Protein AF-M7SMQ1-F1 (afdb_monomer_lite)

Foldseek 3Di:
DVLVVLLVLLVVQPPDQDQADFQDFPFPFDDDQKDFDQADFDFFDAFDAFPPAKQALQGGLQSQLEDQFAAARPFVKDKTWGLFFFQIWTQEPPRWIKGKHWQVPPVVQTFIWIFTADPVRRGTQEIDGDPPSNWDKQRRAWMQRHVQRWIWIFTQQQKIWTWGWDDPPNHIYTHTPDMAHCNVVDDPLWGWNHWDQANQRKIWTKTFDFAPDPRDDDQWMKTWIAHPVGDIAIDIGGQWGFHDYWHDHHQKIWTKIAGAFPDQDQWIKIWIWGQDPVHDHIHTQDIATDGLANHAFAQARGRAQQEYWGDPHQFWIWTWGNHAFFIWIWTAGNHDDPDSVVRTLDIGTFDGTSQAHFNYYWHWGDRPWWIKTKTKGSGNQQAQDDPVVCSVPQLDPSLAQLRHQIKIWIWIWGDCPVDPDRTDTGTQEMDRFDFQAAWRHHSRRQWTWGKGWDNVQSVVSKTWIWIWTAHNRYRDTRMIGTNHTTNQPPLSRRHWDRGDQKIWGRHPSIIMIMHHDDPDD

Radius of gyration: 21.64 Å; chains: 1; bounding box: 58×54×63 Å

pLDDT: mean 90.54, std 12.68, range [24.33, 98.69]

Secondary structure (DSSP, 8-state):
-HHHHHHHHHHHTTSSSSPPPPPPPSS---S-SEEE-PPPP-PPPPPP--SS-EEETTBSTT---EESS-----SS-EEEEE----SSEEE-GGG-EEEEEEE-SSTTSPEEEEEEE-TTT--EEEEE--SSTT--B-GGG-EEETTTTEEEEEETTTEEEEEEEEEETTEEEEEEEEEEE-GGGSPTT--EEEEEE-TTS-EEEEE---TTSTT---SEEEEEEE-TT--EEEEEEET-EE-S--EEETTEEEEEEEPPTT-S--EEEEEEEEE-TTS--EEEEEEEEEE--SSPPTT-SSSS--SPPEEETTTEEEEE---SSS-EEEEEESSPPSSGGGGEEEEEE-SSTTS----SPPEEEE-SSEEEEEEE--TTPPPPPPHHHHTT-TTSGGG--TTS---EEEEEEE--TTSSPPPPEEEEEEE-----SPPEEETTTTEEEEEEE-HHHHTTT--EEEEEEEETTT--EEEEEEEEESGGG--TTPPEEEETTEEEEEETTEEEEEEPPPPP-

Organism: Eutypa lata (strain UCR-EL1) (NCBI:txid1287681)

Sequence (521 aa):
MWAPALSVALQLSVAVALAPLPVPDTQIPWGEEFTGALATANELLPKLQFQPLCSLMHGDSANTGSTDSPGPLGNDPKVTSALQILGVMLWGPNGTLSGGRADISNPASPRIGLGAYDPSTLENLAEWYPDDPDEYLNLGYMEQRLEDSSLLISGSSGRLYVVQRKDADGETTLTQTREISVNASLSTGETLLNNLFDTEGNIWFTSGTLSGTPLGPQSSTTVGYVEPNGQIHTLHIPDQQIENGIAINGTTAYVVTGPLNGTESTAGYVWAFTTDPEGGGVTTVWKTEYDSGTHQKPGGLTRGGGATPVLLGSEYVTTTDNADGRVNLLVIRQAAQEDPGDQVVCTVPLFEEGASSVDIRPTVHFDGSSYGVVIINTFNMPPIEQHQDMLLDVNGAWNNMTSMPGGIVRVDVGSGGSSEAAASCEVRWESDIRTKSVPALSTKTGLLYGSLQEEDLAVNGKYTWYIAAIDWDSGNLVWKRRTGAGGTFNDNQYPGTVGLGRFYQSLMLGVVYVEDAAAGT

InterPro domains:
  IPR011042 Six-bladed beta-propeller, TolB-like [G3DSA:2.120.10.30] (143-304)

Structure (mmCIF, N/CA/C/O backbone):
data_AF-M7SMQ1-F1
#
_entry.id   AF-M7SMQ1-F1
#
loop_
_atom_site.group_PDB
_atom_site.id
_atom_site.type_symbol
_atom_site.label_atom_id
_atom_site.label_alt_id
_atom_site.label_comp_id
_atom_site.label_asym_id
_atom_site.label_entity_id
_atom_site.label_seq_id
_atom_site.pdbx_PDB_ins_code
_atom_site.Cartn_x
_atom_site.Cartn_y
_atom_site.Cartn_z
_atom_site.occupancy
_atom_site.B_iso_or_equiv
_atom_site.auth_seq_id
_atom_site.auth_comp_id
_atom_site.auth_asym_id
_atom_site.auth_atom_id
_atom_site.pdbx_PDB_model_num
ATOM 1 N N . MET A 1 1 ? 32.199 12.698 -5.461 1.00 27.00 1 MET A N 1
ATOM 2 C CA . MET A 1 1 ? 31.816 13.632 -6.548 1.00 27.00 1 MET A CA 1
ATOM 3 C C . MET A 1 1 ? 30.314 13.645 -6.838 1.00 27.00 1 MET A C 1
ATOM 5 O O . MET A 1 1 ? 29.853 14.657 -7.336 1.00 27.00 1 MET A O 1
ATOM 9 N N . TRP A 1 2 ? 29.549 12.606 -6.476 1.00 24.33 2 TRP A N 1
ATOM 10 C CA . TRP A 1 2 ? 28.100 12.535 -6.730 1.00 24.33 2 TRP A CA 1
ATOM 11 C C . TRP A 1 2 ? 27.228 13.205 -5.652 1.00 24.33 2 TRP A C 1
ATOM 13 O O . TRP A 1 2 ? 26.294 13.909 -6.006 1.00 24.33 2 TRP A O 1
ATOM 23 N N . ALA A 1 3 ? 27.586 13.112 -4.364 1.00 28.97 3 ALA A N 1
ATOM 24 C CA . ALA A 1 3 ? 26.853 13.782 -3.277 1.00 28.97 3 ALA A CA 1
ATOM 25 C C . ALA A 1 3 ? 26.725 15.321 -3.429 1.00 28.97 3 ALA A C 1
ATOM 27 O O . ALA A 1 3 ? 25.634 15.840 -3.208 1.00 28.97 3 ALA A O 1
ATOM 28 N N . PRO A 1 4 ? 27.756 16.071 -3.886 1.00 32.75 4 PRO A N 1
ATOM 29 C CA . PRO A 1 4 ? 27.609 17.501 -4.164 1.00 32.75 4 PRO A CA 1
ATOM 30 C C . PRO A 1 4 ? 26.692 17.783 -5.359 1.00 32.75 4 PRO A C 1
ATOM 32 O O . PRO A 1 4 ? 25.945 18.747 -5.325 1.00 32.75 4 PRO A O 1
ATOM 35 N N . ALA A 1 5 ? 26.728 16.952 -6.407 1.00 34.66 5 ALA A N 1
ATOM 36 C CA . ALA A 1 5 ? 25.898 17.131 -7.600 1.00 34.66 5 ALA A CA 1
ATOM 37 C C . ALA A 1 5 ? 24.422 16.815 -7.322 1.00 34.66 5 ALA A C 1
ATOM 39 O O . ALA A 1 5 ? 23.546 17.539 -7.782 1.00 34.66 5 ALA A O 1
ATOM 40 N N . LEU A 1 6 ? 24.162 15.782 -6.517 1.00 39.97 6 LEU A N 1
ATOM 41 C CA . LEU A 1 6 ? 22.833 15.426 -6.036 1.00 39.97 6 LEU A CA 1
ATOM 42 C C . LEU A 1 6 ? 22.291 16.534 -5.124 1.00 39.97 6 LEU A C 1
ATOM 44 O O . LEU A 1 6 ? 21.225 17.069 -5.390 1.00 39.97 6 LEU A O 1
ATOM 48 N N . SER A 1 7 ? 23.074 16.981 -4.137 1.00 40.78 7 SER A N 1
ATOM 49 C CA . SER A 1 7 ? 22.693 18.083 -3.243 1.00 40.78 7 SER A CA 1
ATOM 50 C C . SER A 1 7 ? 22.438 19.399 -4.000 1.00 40.78 7 SER A C 1
ATOM 52 O O . SER A 1 7 ? 21.477 20.098 -3.699 1.00 40.78 7 SER A O 1
ATOM 54 N N . VAL A 1 8 ? 23.220 19.699 -5.044 1.00 43.19 8 VAL A N 1
ATOM 55 C CA . VAL A 1 8 ? 23.001 20.858 -5.929 1.00 43.19 8 VAL A CA 1
ATOM 56 C C . VAL A 1 8 ? 21.755 20.691 -6.808 1.00 43.19 8 VAL A C 1
ATOM 58 O O . VAL A 1 8 ? 21.016 21.654 -6.970 1.00 43.19 8 VAL A O 1
ATOM 61 N N . ALA A 1 9 ? 21.477 19.501 -7.349 1.00 47.31 9 ALA A N 1
ATOM 62 C CA . ALA A 1 9 ? 20.256 19.238 -8.122 1.00 47.31 9 ALA A CA 1
ATOM 63 C C . ALA A 1 9 ? 18.992 19.342 -7.250 1.00 47.31 9 ALA A C 1
ATOM 65 O O . ALA A 1 9 ? 18.012 19.966 -7.653 1.00 47.31 9 ALA A O 1
ATOM 66 N N . LEU A 1 10 ? 19.058 18.810 -6.026 1.00 49.19 10 LEU A N 1
ATOM 67 C CA . LEU A 1 10 ? 18.025 18.945 -5.001 1.00 49.19 10 LEU A CA 1
ATOM 68 C C . LEU A 1 10 ? 17.819 20.425 -4.619 1.00 49.19 10 LEU A C 1
ATOM 70 O O . LEU A 1 10 ? 16.683 20.881 -4.602 1.00 49.19 10 LEU A O 1
ATOM 74 N N . GLN A 1 11 ? 18.881 21.219 -4.434 1.00 48.66 11 GLN A N 1
ATOM 75 C CA . GLN A 1 11 ? 18.768 22.666 -4.168 1.00 48.66 11 GLN A CA 1
ATOM 76 C C . GLN A 1 11 ? 18.250 23.485 -5.365 1.00 48.66 11 GLN A C 1
ATOM 78 O O . GLN A 1 11 ? 17.517 24.452 -5.173 1.00 48.66 11 GLN A O 1
ATOM 83 N N . LEU A 1 12 ? 18.607 23.119 -6.600 1.00 40.66 12 LEU A N 1
ATOM 84 C CA . LEU A 1 12 ? 18.162 23.814 -7.815 1.00 40.66 12 LEU A CA 1
ATOM 85 C C . LEU A 1 12 ? 16.680 23.569 -8.128 1.00 40.66 12 LEU A C 1
ATOM 87 O O . LEU A 1 12 ? 16.044 24.455 -8.695 1.00 40.66 12 LEU A O 1
ATOM 91 N N . SER A 1 13 ? 16.122 22.424 -7.719 1.00 44.91 13 SER A N 1
ATOM 92 C CA . SER A 1 13 ? 14.684 22.136 -7.849 1.00 44.91 13 SER A CA 1
ATOM 93 C C . SER A 1 13 ? 13.789 23.091 -7.040 1.00 44.91 13 SER A C 1
ATOM 95 O O . SER A 1 13 ? 12.618 23.251 -7.358 1.00 44.91 13 SER A O 1
ATOM 97 N N . VAL A 1 14 ? 14.349 23.782 -6.037 1.00 46.09 14 VAL A N 1
ATOM 98 C CA . VAL A 1 14 ? 13.616 24.682 -5.128 1.00 46.09 14 VAL A CA 1
ATOM 99 C C . VAL A 1 14 ? 13.465 26.106 -5.700 1.00 46.09 14 VAL A C 1
ATOM 101 O O . VAL A 1 14 ? 12.682 26.899 -5.187 1.00 46.09 14 VAL A O 1
ATOM 104 N N . ALA A 1 15 ? 14.207 26.475 -6.754 1.00 39.84 15 ALA A N 1
ATOM 105 C CA . ALA A 1 15 ? 14.438 27.889 -7.083 1.00 39.84 15 ALA A CA 1
ATOM 106 C C . ALA A 1 15 ? 13.629 28.478 -8.259 1.00 39.84 15 ALA A C 1
ATOM 108 O O . ALA A 1 15 ? 13.695 29.691 -8.462 1.00 39.84 15 ALA A O 1
ATOM 109 N N . VAL A 1 16 ? 12.879 27.697 -9.048 1.00 36.69 16 VAL A N 1
ATOM 110 C CA . VAL A 1 16 ? 12.106 28.223 -10.196 1.00 36.69 16 VAL A CA 1
ATOM 111 C C . VAL A 1 16 ? 10.873 27.350 -10.453 1.00 36.69 16 VAL A C 1
ATOM 113 O O . VAL A 1 16 ? 10.980 26.134 -10.355 1.00 36.69 16 VAL A O 1
ATOM 116 N N . ALA A 1 17 ? 9.743 27.957 -10.845 1.00 47.66 17 ALA A N 1
ATOM 117 C CA . ALA A 1 17 ? 8.573 27.290 -11.438 1.00 47.66 17 ALA A CA 1
ATOM 118 C C . ALA A 1 17 ? 8.926 26.665 -12.807 1.00 47.66 17 ALA A C 1
ATOM 120 O O . ALA A 1 17 ? 8.536 27.142 -13.874 1.00 47.66 17 ALA A O 1
ATOM 121 N N . LEU A 1 18 ? 9.794 25.662 -12.778 1.00 58.03 18 LEU A N 1
ATOM 122 C CA . LEU A 1 18 ? 10.184 24.822 -13.897 1.00 58.03 18 LEU A CA 1
ATOM 123 C C . LEU A 1 18 ? 9.818 23.387 -13.531 1.00 58.03 18 LEU A C 1
ATOM 125 O O . LEU A 1 18 ? 9.892 23.002 -12.366 1.00 58.03 18 LEU A O 1
ATOM 129 N N . ALA A 1 19 ? 9.457 22.599 -14.543 1.00 70.19 19 ALA A N 1
ATOM 130 C CA . ALA A 1 19 ? 9.248 21.168 -14.378 1.00 70.19 19 ALA A CA 1
ATOM 131 C C . ALA A 1 19 ? 10.449 20.521 -13.652 1.00 70.19 19 ALA A C 1
ATOM 133 O O . ALA A 1 19 ? 11.598 20.919 -13.901 1.00 70.19 19 ALA A O 1
ATOM 134 N N . PRO A 1 20 ? 10.208 19.536 -12.769 1.00 80.75 20 PRO A N 1
ATOM 135 C CA . PRO A 1 20 ? 11.268 18.892 -12.006 1.00 80.75 20 PRO A CA 1
ATOM 136 C C . PRO A 1 20 ? 12.320 18.266 -12.932 1.00 80.75 20 PRO A C 1
ATOM 138 O O . PRO A 1 20 ? 12.009 17.706 -13.984 1.00 80.75 20 PRO A O 1
ATOM 141 N N . LEU A 1 21 ? 13.590 18.357 -12.528 1.00 89.19 21 LEU A N 1
ATOM 142 C CA . LEU A 1 21 ? 14.700 17.715 -13.237 1.00 89.19 21 LEU A CA 1
ATOM 143 C C . LEU A 1 21 ? 14.540 16.186 -13.219 1.00 89.19 21 LEU A C 1
ATOM 145 O O . LEU A 1 21 ? 14.020 15.654 -12.240 1.00 89.19 21 LEU A O 1
ATOM 149 N N . PRO A 1 22 ? 15.033 15.455 -14.234 1.00 92.75 22 PRO A N 1
ATOM 150 C CA . PRO A 1 22 ? 14.994 13.999 -14.214 1.00 92.75 22 PRO A CA 1
ATOM 151 C C . PRO A 1 22 ? 15.868 13.416 -13.100 1.00 92.75 22 PRO A C 1
ATOM 153 O O . PRO A 1 22 ? 16.907 13.978 -12.739 1.00 92.75 22 PRO A O 1
ATOM 156 N N . VAL A 1 23 ? 15.463 12.254 -12.584 1.00 93.38 23 VAL A N 1
ATOM 157 C CA . VAL A 1 23 ? 16.251 11.480 -11.615 1.00 93.38 23 VAL A CA 1
ATOM 158 C C . VAL A 1 23 ? 17.530 10.987 -12.307 1.00 93.38 23 VAL A C 1
ATOM 160 O O . VAL A 1 23 ? 17.429 10.342 -13.353 1.00 93.38 23 VAL A O 1
ATOM 163 N N . PRO A 1 24 ? 18.733 11.283 -11.777 1.00 94.19 24 PRO A N 1
ATOM 164 C CA . PRO A 1 24 ? 19.981 10.866 -12.400 1.00 94.19 24 PRO A CA 1
ATOM 165 C C . PRO A 1 24 ? 20.300 9.402 -12.090 1.00 94.19 24 PRO A C 1
ATOM 167 O O . PRO A 1 24 ? 20.129 8.949 -10.957 1.00 94.19 24 PRO A O 1
ATOM 170 N N . ASP A 1 25 ? 20.859 8.687 -13.065 1.00 96.06 25 ASP A N 1
ATOM 171 C CA . ASP A 1 25 ? 21.476 7.385 -12.819 1.00 96.06 25 ASP A CA 1
ATOM 172 C C . ASP A 1 25 ? 22.724 7.538 -11.933 1.00 96.06 25 ASP A C 1
ATOM 174 O O . ASP A 1 25 ? 23.588 8.386 -12.186 1.00 96.06 25 ASP A O 1
ATOM 178 N N . THR A 1 26 ? 22.863 6.685 -10.916 1.00 95.81 26 THR A N 1
ATOM 179 C CA . THR A 1 26 ? 24.088 6.599 -10.094 1.00 95.81 26 THR A CA 1
ATOM 180 C C . THR A 1 26 ? 24.995 5.440 -10.496 1.00 95.81 26 THR A C 1
ATOM 182 O O . THR A 1 26 ? 26.070 5.265 -9.915 1.00 95.81 26 THR A O 1
ATOM 185 N N . GLN A 1 27 ? 24.592 4.657 -11.499 1.00 96.38 27 GLN A N 1
ATOM 186 C CA . GLN A 1 27 ? 25.390 3.628 -12.166 1.00 96.38 27 GLN A CA 1
ATOM 187 C C . GLN A 1 27 ? 25.198 3.709 -13.688 1.00 96.38 27 GLN A C 1
ATOM 189 O O . GLN A 1 27 ? 24.392 4.483 -14.186 1.00 96.38 27 GLN A O 1
ATOM 194 N N . ILE A 1 28 ? 25.951 2.922 -14.456 1.00 96.50 28 ILE A N 1
ATOM 195 C CA . ILE A 1 28 ? 25.727 2.826 -15.903 1.00 96.50 28 ILE A CA 1
ATOM 196 C C . ILE A 1 28 ? 24.465 1.976 -16.141 1.00 96.50 28 ILE A C 1
ATOM 198 O O . ILE A 1 28 ? 24.420 0.854 -15.631 1.00 96.50 28 ILE A O 1
ATOM 202 N N . PRO A 1 29 ? 23.479 2.444 -16.932 1.00 94.69 29 PRO A N 1
ATOM 203 C CA . PRO A 1 29 ? 22.284 1.669 -17.249 1.00 94.69 29 PRO A CA 1
ATOM 204 C C . PRO A 1 29 ? 22.618 0.565 -18.258 1.00 94.69 29 PRO A C 1
ATOM 206 O O . PRO A 1 29 ? 22.563 0.754 -19.472 1.00 94.69 29 PRO A O 1
ATOM 209 N N . TRP A 1 30 ? 23.025 -0.595 -17.745 1.00 95.50 30 TRP A N 1
ATOM 210 C CA . TRP A 1 30 ? 23.238 -1.814 -18.528 1.00 95.50 30 TRP A CA 1
ATOM 211 C C . TRP A 1 30 ? 21.908 -2.533 -18.816 1.00 95.50 30 TRP A C 1
ATOM 213 O O . TRP A 1 30 ? 20.850 -2.107 -18.363 1.00 95.50 30 TRP A O 1
ATOM 223 N N . GLY A 1 31 ? 21.951 -3.607 -19.609 1.00 94.12 31 GLY A N 1
ATOM 224 C CA . GLY A 1 31 ? 20.762 -4.380 -19.985 1.00 94.12 31 GLY A CA 1
ATOM 225 C C . GLY A 1 31 ? 20.028 -3.837 -21.212 1.00 94.12 31 GLY A C 1
ATOM 226 O O . GLY A 1 31 ? 20.421 -2.823 -21.802 1.00 94.12 31 GLY A O 1
ATOM 227 N N . GLU A 1 32 ? 18.983 -4.551 -21.618 1.00 95.75 32 GLU A N 1
ATOM 228 C CA . GLU A 1 32 ? 18.104 -4.134 -22.708 1.00 95.75 32 GLU A CA 1
ATOM 229 C C . GLU A 1 32 ? 17.202 -2.983 -22.262 1.00 95.75 32 GLU A C 1
ATOM 231 O O . GLU A 1 32 ? 16.816 -2.864 -21.105 1.00 95.75 32 GLU A O 1
ATOM 236 N N . GLU A 1 33 ? 16.856 -2.094 -23.189 1.00 96.06 33 GLU A N 1
ATOM 237 C CA . GLU A 1 33 ? 15.958 -0.983 -22.871 1.00 96.06 33 GLU A CA 1
ATOM 238 C C . GLU A 1 33 ? 14.508 -1.459 -22.697 1.00 96.06 33 GLU A C 1
ATOM 240 O O . GLU A 1 33 ? 13.746 -0.876 -21.930 1.00 96.06 33 GLU A O 1
ATOM 245 N N . PHE A 1 34 ? 14.115 -2.496 -23.433 1.00 97.00 34 PHE A N 1
ATOM 246 C CA . PHE A 1 34 ? 12.791 -3.100 -23.404 1.00 97.00 34 PHE A CA 1
ATOM 247 C C . PHE A 1 34 ? 12.919 -4.585 -23.737 1.00 97.00 34 PHE A C 1
ATOM 249 O O . PHE A 1 34 ? 13.606 -4.938 -24.695 1.00 97.00 34 PHE A O 1
ATOM 256 N N . THR A 1 35 ? 12.221 -5.425 -22.982 1.00 96.56 35 THR A N 1
ATOM 257 C CA . THR A 1 35 ? 12.127 -6.868 -23.221 1.00 96.56 35 THR A CA 1
ATOM 258 C C . THR A 1 35 ? 10.661 -7.279 -23.131 1.00 96.56 35 THR A C 1
ATOM 260 O O . THR A 1 35 ? 9.922 -6.748 -22.302 1.00 96.56 35 THR A O 1
ATOM 263 N N . GLY A 1 36 ? 10.245 -8.241 -23.954 1.00 95.31 36 GLY A N 1
ATOM 264 C CA . GLY A 1 36 ? 8.868 -8.730 -24.017 1.00 95.31 36 GLY A CA 1
ATOM 265 C C . GLY A 1 36 ? 8.143 -8.265 -25.274 1.00 95.31 36 GLY A C 1
ATOM 266 O O . GLY A 1 36 ? 8.772 -7.997 -26.301 1.00 95.31 36 GLY A O 1
ATOM 267 N N . ALA A 1 37 ? 6.817 -8.203 -25.208 1.00 92.75 37 ALA A N 1
ATOM 268 C CA . ALA A 1 37 ? 5.974 -7.834 -26.338 1.00 92.75 37 ALA A CA 1
ATOM 269 C C . ALA A 1 37 ? 4.878 -6.850 -25.927 1.00 92.75 37 ALA A C 1
ATOM 271 O O . ALA A 1 37 ? 4.504 -6.761 -24.759 1.00 92.75 37 ALA A O 1
ATOM 272 N N . LEU A 1 38 ? 4.342 -6.142 -26.923 1.00 93.25 38 LEU A N 1
ATOM 273 C CA . LEU A 1 38 ? 3.122 -5.362 -26.768 1.00 93.25 38 LEU A CA 1
ATOM 274 C C . LEU A 1 38 ? 1.998 -6.261 -26.235 1.00 93.25 38 LEU A C 1
ATOM 276 O O . LEU A 1 38 ? 1.681 -7.290 -26.838 1.00 93.25 38 LEU A O 1
ATOM 280 N N . ALA A 1 39 ? 1.382 -5.845 -25.135 1.00 94.69 39 ALA A N 1
ATOM 281 C CA . ALA A 1 39 ? 0.221 -6.506 -24.574 1.00 94.69 39 ALA A CA 1
ATOM 282 C C . ALA A 1 39 ? -1.041 -6.173 -25.382 1.00 94.69 39 ALA A C 1
ATOM 284 O O . ALA A 1 39 ? -1.235 -5.051 -25.851 1.00 94.69 39 ALA A O 1
ATOM 285 N N . THR A 1 40 ? -1.938 -7.149 -25.500 1.00 94.19 40 THR A N 1
ATOM 286 C CA . THR A 1 40 ? -3.333 -6.881 -25.866 1.00 94.19 40 THR A CA 1
ATOM 287 C C . THR A 1 40 ? -4.114 -6.704 -24.574 1.00 94.19 40 THR A C 1
ATOM 289 O O . THR A 1 40 ? -4.010 -7.556 -23.698 1.00 94.19 40 THR A O 1
ATOM 292 N N . ALA A 1 41 ? -4.871 -5.613 -24.446 1.00 94.56 41 ALA A N 1
ATOM 293 C CA . ALA A 1 41 ? -5.679 -5.376 -23.256 1.00 94.56 41 ALA A CA 1
ATOM 294 C C . ALA A 1 41 ? -6.686 -6.518 -23.043 1.00 94.56 41 ALA A C 1
ATOM 296 O O . ALA A 1 41 ? -7.462 -6.839 -23.949 1.00 94.56 41 ALA A O 1
ATOM 297 N N . ASN A 1 42 ? -6.678 -7.094 -21.843 1.00 96.00 42 ASN A N 1
ATOM 298 C CA . ASN A 1 42 ? -7.686 -8.029 -21.361 1.00 96.00 42 ASN A CA 1
ATOM 299 C C . ASN A 1 42 ? -8.498 -7.319 -20.273 1.00 96.00 42 ASN A C 1
ATOM 301 O O . ASN A 1 42 ? -8.149 -7.359 -19.096 1.00 96.00 42 ASN A O 1
ATOM 305 N N . GLU A 1 43 ? -9.518 -6.565 -20.689 1.00 96.88 43 GLU A N 1
ATOM 306 C CA . GLU A 1 43 ? -10.320 -5.761 -19.766 1.00 96.88 43 GLU A CA 1
ATOM 307 C C . GLU A 1 43 ? -11.080 -6.667 -18.784 1.00 96.88 43 GLU A C 1
ATOM 309 O O . GLU A 1 43 ? -11.893 -7.504 -19.179 1.00 96.88 43 GLU A O 1
ATOM 314 N N . LEU A 1 44 ? -10.797 -6.479 -17.498 1.00 98.00 44 LEU A N 1
ATOM 315 C CA . LEU A 1 44 ? -11.478 -7.114 -16.380 1.00 98.00 44 LEU A CA 1
ATOM 316 C C . LEU A 1 44 ? -12.769 -6.351 -16.046 1.00 98.00 44 LEU A C 1
ATOM 318 O O . LEU A 1 44 ? -13.039 -5.266 -16.572 1.00 98.00 44 LEU A O 1
ATOM 322 N N . LEU A 1 45 ? -13.580 -6.898 -15.137 1.00 97.69 45 LEU A N 1
ATOM 323 C CA . LEU A 1 45 ? -14.739 -6.164 -14.631 1.00 97.69 45 LEU A CA 1
ATOM 324 C C . LEU A 1 45 ? -14.297 -4.858 -13.942 1.00 97.69 45 LEU A C 1
ATOM 326 O O . LEU A 1 45 ? -13.159 -4.747 -13.484 1.00 97.69 45 LEU A O 1
ATOM 330 N N . PRO A 1 46 ? -15.178 -3.848 -13.832 1.00 97.31 46 PRO A N 1
ATOM 331 C CA . PRO A 1 46 ? -14.914 -2.712 -12.958 1.00 97.31 46 PRO A CA 1
ATOM 332 C C . PRO A 1 46 ? -14.638 -3.186 -11.530 1.00 97.31 46 PRO A C 1
ATOM 334 O O . PRO A 1 46 ? -15.291 -4.119 -11.046 1.00 97.31 46 PRO A O 1
ATOM 337 N N . LYS A 1 47 ? -13.679 -2.558 -10.847 1.00 95.25 47 LYS A N 1
ATOM 338 C CA . LYS A 1 47 ? -13.366 -2.929 -9.464 1.00 95.25 47 LYS A CA 1
ATOM 339 C C . LYS A 1 47 ? -14.578 -2.732 -8.546 1.00 95.25 47 LYS A C 1
ATOM 341 O O . LYS A 1 47 ? -15.409 -1.845 -8.749 1.00 95.25 47 LYS A O 1
ATOM 346 N N . LEU A 1 48 ? -14.639 -3.527 -7.478 1.00 95.19 48 LEU A N 1
ATOM 347 C CA . LEU A 1 48 ? -15.589 -3.280 -6.396 1.00 95.19 48 LEU A CA 1
ATOM 348 C C . LEU A 1 48 ? -15.254 -1.953 -5.707 1.00 95.19 48 LEU A C 1
ATOM 350 O O . LEU A 1 48 ? -14.085 -1.629 -5.499 1.00 95.19 48 LEU A O 1
ATOM 354 N N . GLN A 1 49 ? -16.291 -1.190 -5.371 1.00 94.12 49 GLN A N 1
ATOM 355 C CA . GLN A 1 49 ? -16.164 0.083 -4.670 1.00 94.12 49 GLN A CA 1
ATOM 356 C C . GLN A 1 49 ? -16.578 -0.071 -3.211 1.00 94.12 49 GLN A C 1
ATOM 358 O O . GLN A 1 49 ? -17.600 -0.688 -2.911 1.00 94.12 49 GLN A O 1
ATOM 363 N N . PHE A 1 50 ? -15.802 0.547 -2.327 1.00 94.94 50 PHE A N 1
ATOM 364 C CA . PHE A 1 50 ? -16.018 0.551 -0.885 1.00 94.94 50 PHE A CA 1
ATOM 365 C C . PHE A 1 50 ? -16.252 1.979 -0.406 1.00 94.94 50 PHE A C 1
ATOM 367 O O . PHE A 1 50 ? -15.732 2.926 -0.994 1.00 94.94 50 PHE A O 1
ATOM 374 N N . GLN A 1 51 ? -17.085 2.131 0.623 1.00 93.44 51 GLN A N 1
ATOM 375 C CA . GLN A 1 51 ? -17.424 3.434 1.188 1.00 93.44 51 GLN A CA 1
ATOM 376 C C . GLN A 1 51 ? -16.712 3.632 2.540 1.00 93.44 51 GLN A C 1
ATOM 378 O O . GLN A 1 51 ? -16.663 2.677 3.317 1.00 93.44 51 GLN A O 1
ATOM 383 N N . PRO A 1 52 ? -16.213 4.849 2.839 1.00 93.12 52 PRO A N 1
ATOM 384 C CA . PRO A 1 52 ? -16.194 6.012 1.950 1.00 93.12 52 PRO A CA 1
ATOM 385 C C . PRO A 1 52 ? -15.259 5.790 0.753 1.00 93.12 52 PRO A C 1
ATOM 387 O O . PRO A 1 52 ? -14.264 5.071 0.852 1.00 93.12 52 PRO A O 1
ATOM 390 N N . LEU A 1 53 ? -15.592 6.400 -0.389 1.00 95.56 53 LEU A N 1
ATOM 391 C CA . LEU A 1 53 ? -14.684 6.417 -1.533 1.00 95.56 53 LEU A CA 1
ATOM 392 C C . LEU A 1 53 ? -13.424 7.190 -1.147 1.00 95.56 53 LEU A C 1
ATOM 394 O O . LEU A 1 53 ? -13.493 8.383 -0.835 1.00 95.56 53 LEU A O 1
ATOM 398 N N . CYS A 1 54 ? -12.275 6.531 -1.214 1.00 96.19 54 CYS A N 1
ATOM 399 C CA . CYS A 1 54 ? -10.992 7.139 -0.907 1.00 96.19 54 CYS A CA 1
ATOM 400 C C . CYS A 1 54 ? -9.868 6.603 -1.798 1.00 96.19 54 CYS A C 1
ATOM 402 O O . CYS A 1 54 ? -10.012 5.583 -2.473 1.00 96.19 54 CYS A O 1
ATOM 404 N N . SER A 1 55 ? -8.757 7.334 -1.802 1.00 95.62 55 SER A N 1
ATOM 405 C CA . SER A 1 55 ? -7.470 6.916 -2.347 1.00 95.62 55 SER A CA 1
ATOM 406 C C . SER A 1 55 ? -6.462 6.848 -1.208 1.00 95.62 55 SER A C 1
ATOM 408 O O . SER A 1 55 ? -6.393 7.764 -0.392 1.00 95.62 55 SER A O 1
ATOM 410 N N . LEU A 1 56 ? -5.647 5.798 -1.179 1.00 93.62 56 LEU A N 1
ATOM 411 C CA . LEU A 1 56 ? -4.530 5.625 -0.240 1.00 93.62 56 LEU A CA 1
ATOM 412 C C . LEU A 1 56 ? -3.455 4.715 -0.848 1.00 93.62 56 LEU A C 1
ATOM 414 O O . LEU A 1 56 ? -3.645 4.204 -1.954 1.00 93.62 56 LEU A O 1
ATOM 418 N N . MET A 1 57 ? -2.335 4.481 -0.148 1.00 90.94 57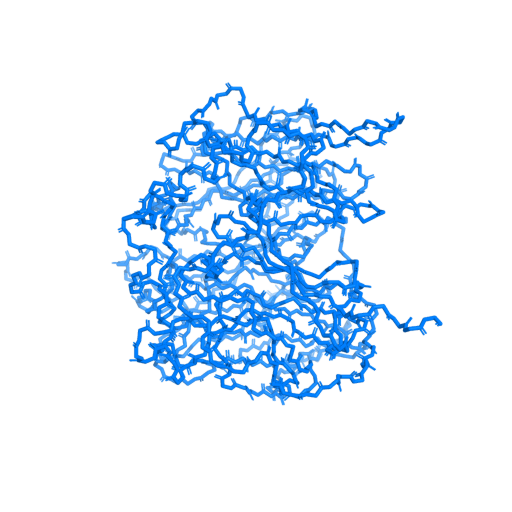 MET A N 1
ATOM 419 C CA . MET A 1 57 ? -1.219 3.663 -0.673 1.00 90.94 57 MET A CA 1
ATOM 420 C C . MET A 1 57 ? -1.629 2.269 -1.156 1.00 90.94 57 MET A C 1
ATOM 422 O O . MET A 1 57 ? -0.973 1.656 -1.997 1.00 90.94 57 MET A O 1
ATOM 426 N N . HIS A 1 58 ? -2.724 1.760 -0.608 1.00 91.12 58 HIS A N 1
ATOM 427 C CA . HIS A 1 58 ? -3.244 0.437 -0.869 1.00 91.12 58 HIS A CA 1
ATOM 428 C C . HIS A 1 58 ? -4.475 0.428 -1.785 1.00 91.12 58 HIS A C 1
ATOM 430 O O . HIS A 1 58 ? -5.090 -0.614 -1.989 1.00 91.12 58 HIS A O 1
ATOM 436 N N . GLY A 1 59 ? -4.781 1.558 -2.418 1.00 92.06 59 GLY A N 1
ATOM 437 C CA . GLY A 1 59 ? -5.865 1.700 -3.383 1.00 92.06 59 GLY A CA 1
ATOM 438 C C . GLY A 1 59 ? -7.055 2.441 -2.791 1.00 92.06 59 GLY A C 1
ATOM 439 O O . GLY A 1 59 ? -7.300 3.575 -3.179 1.00 92.06 59 GLY A O 1
ATOM 440 N N . ASP A 1 60 ? -7.775 1.813 -1.867 1.00 95.50 60 ASP A N 1
ATOM 441 C CA . ASP A 1 60 ? -9.008 2.315 -1.243 1.00 95.50 60 ASP A CA 1
ATOM 442 C C . ASP A 1 60 ? -9.149 1.794 0.197 1.00 95.50 60 ASP A C 1
ATOM 444 O O . ASP A 1 60 ? -8.267 1.093 0.689 1.00 95.50 60 ASP A O 1
ATOM 448 N N . SER A 1 61 ? -10.260 2.110 0.869 1.00 95.75 61 SER A N 1
ATOM 449 C CA . SER A 1 61 ? -10.559 1.709 2.255 1.00 95.75 61 SER A CA 1
ATOM 450 C C . SER A 1 61 ? -10.549 0.194 2.480 1.00 95.75 61 SER A C 1
ATOM 452 O O . SER A 1 61 ? -10.323 -0.259 3.598 1.00 95.75 61 SER A O 1
ATOM 454 N N . ALA A 1 62 ? -10.732 -0.598 1.424 1.00 96.81 62 ALA A N 1
ATOM 455 C CA . ALA A 1 62 ? -10.651 -2.054 1.446 1.00 96.81 62 ALA A CA 1
ATOM 456 C C . ALA A 1 62 ? -9.266 -2.607 1.093 1.00 96.81 62 ALA A C 1
ATOM 458 O O . ALA A 1 62 ? -9.094 -3.827 1.084 1.00 96.81 62 ALA A O 1
ATOM 459 N N . ASN A 1 63 ? -8.297 -1.738 0.797 1.00 96.50 63 ASN A N 1
ATOM 460 C CA . ASN A 1 63 ? -6.940 -2.081 0.392 1.00 96.50 63 ASN A CA 1
ATOM 461 C C . ASN A 1 63 ? -6.880 -2.913 -0.904 1.00 96.50 63 ASN A C 1
ATOM 463 O O . ASN A 1 63 ? -6.034 -3.793 -1.051 1.00 96.50 63 ASN A O 1
ATOM 467 N N . THR A 1 64 ? -7.777 -2.666 -1.866 1.00 95.69 64 THR A N 1
ATOM 468 C CA . THR A 1 64 ? -7.933 -3.563 -3.029 1.00 95.69 64 THR A CA 1
ATOM 469 C C . THR A 1 64 ? -6.724 -3.627 -3.966 1.00 95.69 64 THR A C 1
ATOM 471 O O . THR A 1 64 ? -6.490 -4.646 -4.616 1.00 95.69 64 THR A O 1
ATOM 474 N N . GLY A 1 65 ? -5.976 -2.531 -4.104 1.00 94.25 65 GLY A N 1
ATOM 475 C CA . GLY A 1 65 ? -4.856 -2.428 -5.042 1.00 94.25 65 GLY A CA 1
ATOM 476 C C . GLY A 1 65 ? -5.157 -2.489 -6.519 1.00 94.25 65 GLY A C 1
ATOM 477 O O . GLY A 1 65 ? -4.227 -2.591 -7.322 1.00 94.25 65 GLY A O 1
ATOM 478 N N . SER A 1 66 ? -6.432 -2.441 -6.874 1.00 95.12 66 SER A N 1
ATOM 479 C CA . SER A 1 66 ? -6.884 -2.346 -8.250 1.00 95.12 66 SER A CA 1
ATOM 480 C C . SER A 1 66 ? -7.411 -0.948 -8.548 1.00 95.12 66 SER A C 1
ATOM 482 O O . SER A 1 66 ? -7.890 -0.227 -7.663 1.00 95.12 66 SER A O 1
ATOM 484 N N . THR A 1 67 ? -7.320 -0.557 -9.815 1.00 94.94 67 THR A N 1
ATOM 485 C CA . THR A 1 67 ? -7.854 0.701 -10.338 1.00 94.94 67 THR A CA 1
ATOM 486 C C . THR A 1 67 ? -8.507 0.489 -11.696 1.00 94.94 67 THR A C 1
ATOM 488 O O . THR A 1 67 ? -8.037 -0.307 -12.510 1.00 94.94 67 THR A O 1
ATOM 491 N N . ASP A 1 68 ? -9.561 1.262 -11.956 1.00 95.25 68 ASP A N 1
ATOM 492 C CA . ASP A 1 68 ? -10.230 1.331 -13.260 1.00 95.25 68 ASP A CA 1
ATOM 493 C C . ASP A 1 68 ? -9.549 2.313 -14.229 1.00 95.25 68 ASP A C 1
ATOM 495 O O . ASP A 1 68 ? -10.112 2.685 -15.260 1.00 95.25 68 ASP A O 1
ATOM 499 N N . SER A 1 69 ? -8.320 2.731 -13.914 1.00 94.50 69 SER A N 1
ATOM 500 C CA . SER A 1 69 ? -7.469 3.509 -14.815 1.00 94.50 69 SER A CA 1
ATOM 501 C C . SER A 1 69 ? -6.676 2.594 -15.751 1.00 94.50 69 SER A C 1
ATOM 503 O O . SER A 1 69 ? -6.130 1.592 -15.283 1.00 94.50 69 SER A O 1
ATOM 505 N N . PRO A 1 70 ? -6.548 2.925 -17.050 1.00 95.62 70 PRO A N 1
ATOM 506 C CA . PRO A 1 70 ? -5.666 2.196 -17.955 1.00 95.62 70 PRO A CA 1
ATOM 507 C C . PRO A 1 70 ? -4.199 2.406 -17.578 1.00 95.62 70 PRO A C 1
ATOM 509 O O . PRO A 1 70 ? -3.778 3.532 -17.308 1.00 95.62 70 PRO A O 1
ATOM 512 N N . GLY A 1 71 ? -3.436 1.315 -17.571 1.00 96.56 71 GLY A N 1
ATOM 513 C CA . GLY A 1 71 ? -1.976 1.339 -17.558 1.00 96.56 71 GLY A CA 1
ATOM 514 C C . GLY A 1 71 ? -1.382 1.186 -18.966 1.00 96.56 71 GLY A C 1
ATOM 515 O O . GLY A 1 71 ? -2.121 0.963 -19.927 1.00 96.56 71 GLY A O 1
ATOM 516 N N . PRO A 1 72 ? -0.051 1.290 -19.109 1.00 97.50 72 PRO A N 1
ATOM 517 C CA . PRO A 1 72 ? 0.633 1.097 -20.387 1.00 97.50 72 PRO A CA 1
ATOM 518 C C . PRO A 1 72 ? 0.547 -0.360 -20.871 1.00 97.50 72 PRO A C 1
ATOM 520 O O . PRO A 1 72 ? 0.645 -1.300 -20.081 1.00 97.50 72 PRO A O 1
ATOM 523 N N . LEU A 1 73 ? 0.399 -0.575 -22.175 1.00 97.44 73 LEU A N 1
ATOM 524 C CA . LEU A 1 73 ? 0.399 -1.896 -22.812 1.00 97.44 73 LEU A CA 1
ATOM 525 C C . LEU A 1 73 ? 1.782 -2.287 -23.350 1.00 97.44 73 LEU A C 1
ATOM 527 O O . LEU A 1 73 ? 1.969 -3.431 -23.760 1.00 97.44 73 LEU A O 1
ATOM 531 N N . GLY A 1 74 ? 2.762 -1.381 -23.331 1.00 96.38 74 GLY A N 1
ATOM 532 C CA . GLY A 1 74 ? 4.094 -1.615 -23.890 1.00 96.38 74 GLY A CA 1
ATOM 533 C C . GLY A 1 74 ? 4.194 -1.208 -25.362 1.00 96.38 74 GLY A C 1
ATOM 534 O O . GLY A 1 74 ? 5.034 -1.735 -26.094 1.00 96.38 74 GLY A O 1
ATOM 535 N N . ASN A 1 75 ? 3.348 -0.279 -25.816 1.00 95.12 75 ASN A N 1
ATOM 536 C CA . ASN A 1 75 ? 3.403 0.288 -27.161 1.00 95.12 75 ASN A CA 1
ATOM 537 C C . ASN A 1 75 ? 4.406 1.447 -27.216 1.00 95.12 75 ASN A C 1
ATOM 539 O O . ASN A 1 75 ? 4.062 2.585 -26.902 1.00 95.12 75 ASN A O 1
ATOM 543 N N . ASP A 1 76 ? 5.644 1.150 -27.623 1.00 94.12 76 ASP A N 1
ATOM 544 C CA . ASP A 1 76 ? 6.766 2.106 -27.623 1.00 94.12 76 ASP A CA 1
ATOM 545 C C . ASP A 1 76 ? 6.866 2.891 -26.291 1.00 94.12 76 ASP A C 1
ATOM 547 O O . ASP A 1 76 ? 6.781 4.125 -26.274 1.00 94.12 76 ASP A O 1
ATOM 551 N N . PRO A 1 77 ? 6.998 2.176 -25.154 1.00 95.19 77 PRO A N 1
ATOM 552 C CA . PRO A 1 77 ? 6.829 2.765 -23.836 1.00 95.19 77 PRO A CA 1
ATOM 553 C C . PRO A 1 77 ? 7.917 3.803 -23.546 1.00 95.19 77 PRO A C 1
ATOM 555 O O . PRO A 1 77 ? 9.124 3.528 -23.603 1.00 95.19 77 PRO A O 1
ATOM 558 N N . LYS A 1 78 ? 7.493 5.012 -23.189 1.00 96.12 78 LYS A N 1
ATOM 559 C CA . LYS A 1 78 ? 8.363 6.124 -22.805 1.00 96.12 78 LYS A CA 1
ATOM 560 C C . LYS A 1 78 ? 8.551 6.142 -21.300 1.00 96.12 78 LYS A C 1
ATOM 562 O O . LYS A 1 78 ? 7.623 5.874 -20.551 1.00 96.12 78 LYS A O 1
ATOM 567 N N . VAL A 1 79 ? 9.777 6.439 -20.883 1.00 96.81 79 VAL A N 1
ATOM 568 C CA . VAL A 1 79 ? 10.163 6.564 -19.477 1.00 96.81 79 VAL A CA 1
ATOM 569 C C . VAL A 1 79 ? 10.417 8.032 -19.202 1.00 96.81 79 VAL A C 1
ATOM 571 O O . VAL A 1 79 ? 11.227 8.653 -19.894 1.00 96.81 79 VAL A O 1
ATOM 574 N N . THR A 1 80 ? 9.779 8.548 -18.162 1.00 95.69 80 THR A N 1
ATOM 575 C CA . THR A 1 80 ? 10.042 9.886 -17.637 1.00 95.69 80 THR A CA 1
ATOM 576 C C . THR A 1 80 ? 10.278 9.779 -16.142 1.00 95.69 80 THR A C 1
ATOM 578 O O . THR A 1 80 ? 9.582 9.043 -15.449 1.00 95.69 80 THR A O 1
ATOM 581 N N . SER A 1 81 ? 11.260 10.512 -15.630 1.00 95.25 81 SER A N 1
ATOM 582 C CA . SER A 1 81 ? 11.512 10.616 -14.197 1.00 95.25 81 SER A CA 1
ATOM 583 C C . SER A 1 81 ? 11.554 12.074 -13.768 1.00 95.25 81 SER A C 1
ATOM 585 O O . SER A 1 81 ? 11.806 12.965 -14.580 1.00 95.25 81 SER A O 1
ATOM 587 N N . ALA A 1 82 ? 11.292 12.306 -12.488 1.00 92.88 82 ALA A N 1
ATOM 588 C CA . ALA A 1 82 ? 11.271 13.621 -11.873 1.00 92.88 82 ALA A CA 1
ATOM 589 C C . ALA A 1 82 ? 11.846 13.544 -10.455 1.00 92.88 82 ALA A C 1
ATOM 591 O O . ALA A 1 82 ? 11.435 12.693 -9.665 1.00 92.88 82 ALA A O 1
ATOM 592 N N . LEU A 1 83 ? 12.756 14.457 -10.115 1.00 90.25 83 LEU A N 1
ATOM 593 C CA . LEU A 1 83 ? 13.248 14.719 -8.759 1.00 90.25 83 LEU A CA 1
ATOM 594 C C . LEU A 1 83 ? 12.171 15.442 -7.938 1.00 90.25 83 LEU A C 1
ATOM 596 O O . LEU A 1 83 ? 12.345 16.576 -7.500 1.00 90.25 83 LEU A O 1
ATOM 600 N N . GLN A 1 84 ? 11.034 14.774 -7.781 1.00 87.94 84 GLN A N 1
ATOM 601 C CA . GLN A 1 84 ? 9.876 15.228 -7.032 1.00 87.94 84 GLN A CA 1
ATOM 602 C C . GLN A 1 84 ? 9.495 14.143 -6.026 1.00 87.94 84 GLN A C 1
ATOM 604 O O . GLN A 1 84 ? 9.015 13.075 -6.402 1.00 87.94 84 GLN A O 1
ATOM 609 N N . ILE A 1 85 ? 9.732 14.404 -4.741 1.00 82.25 85 ILE A N 1
ATOM 610 C CA . ILE A 1 85 ? 9.401 13.461 -3.667 1.00 82.25 85 ILE A CA 1
ATOM 611 C C . ILE A 1 85 ? 7.882 13.468 -3.491 1.00 82.25 85 ILE A C 1
ATOM 613 O O . ILE A 1 85 ? 7.339 14.432 -2.954 1.00 82.25 85 ILE A O 1
ATOM 617 N N . LEU A 1 86 ? 7.227 12.408 -3.970 1.00 81.31 86 LEU A N 1
ATOM 618 C CA . LEU A 1 86 ? 5.784 12.182 -3.827 1.00 81.31 86 LEU A CA 1
ATOM 619 C C . LEU A 1 86 ? 5.465 11.113 -2.776 1.00 81.31 86 LEU A C 1
ATOM 621 O O . LEU A 1 86 ? 4.440 11.204 -2.108 1.00 81.31 86 LEU A O 1
ATOM 625 N N . GLY A 1 87 ? 6.340 10.115 -2.597 1.00 82.81 87 GLY A N 1
ATOM 626 C CA . GLY A 1 87 ? 6.090 8.999 -1.682 1.00 82.81 87 GLY A CA 1
ATOM 627 C C . GLY A 1 87 ? 4.808 8.255 -2.063 1.00 82.81 87 GLY A C 1
ATOM 628 O O . GLY A 1 87 ? 4.738 7.638 -3.119 1.00 82.81 87 GLY A O 1
ATOM 629 N N . VAL A 1 88 ? 3.771 8.317 -1.234 1.00 90.44 88 VAL A N 1
ATOM 630 C CA . VAL A 1 88 ? 2.449 7.785 -1.590 1.00 90.44 88 VAL A CA 1
ATOM 631 C C . VAL A 1 88 ? 1.717 8.778 -2.498 1.00 90.44 88 VAL A C 1
ATOM 633 O O . VAL A 1 88 ? 1.603 9.957 -2.179 1.00 90.44 88 VAL A O 1
ATOM 636 N N . MET A 1 89 ? 1.195 8.299 -3.626 1.00 94.06 89 MET A N 1
ATOM 637 C CA . MET A 1 89 ? 0.390 9.097 -4.554 1.00 94.06 89 MET A CA 1
ATOM 638 C C . MET A 1 89 ? -1.100 8.832 -4.333 1.00 94.06 89 MET A C 1
ATOM 640 O O . MET A 1 89 ? -1.533 7.680 -4.313 1.00 94.06 89 MET A O 1
ATOM 644 N N . LEU A 1 90 ? -1.877 9.903 -4.196 1.00 95.81 90 LEU A N 1
ATOM 645 C CA . LEU A 1 90 ? -3.317 9.882 -3.971 1.00 95.81 90 LEU A CA 1
ATOM 646 C C . LEU A 1 90 ? -4.021 10.474 -5.192 1.00 95.81 90 LEU A C 1
ATOM 648 O O . LEU A 1 90 ? -3.816 11.643 -5.532 1.00 95.81 90 LEU A O 1
ATOM 652 N N . TRP A 1 91 ? -4.828 9.653 -5.862 1.00 95.31 91 TRP A N 1
ATOM 653 C CA . TRP A 1 91 ? -5.605 10.072 -7.022 1.00 95.31 91 TRP A CA 1
ATOM 654 C C . TRP A 1 91 ? -6.973 10.556 -6.568 1.00 95.31 91 TRP A C 1
ATOM 656 O O . TRP A 1 91 ? -7.812 9.779 -6.112 1.00 95.31 91 TRP A O 1
ATOM 666 N N . GLY A 1 92 ? -7.188 11.858 -6.698 1.00 94.56 92 GLY A N 1
ATOM 667 C CA . GLY A 1 92 ? -8.444 12.505 -6.376 1.00 94.56 92 GLY A CA 1
ATOM 668 C C . GLY A 1 92 ? -9.459 12.475 -7.522 1.00 94.56 92 GLY A C 1
ATOM 669 O O . GLY A 1 92 ? -9.195 11.963 -8.619 1.00 94.56 92 GLY A O 1
ATOM 670 N N . PRO A 1 93 ? -10.633 13.092 -7.306 1.00 89.31 93 PRO A N 1
ATOM 671 C CA . PRO A 1 93 ? -11.626 13.292 -8.354 1.00 89.31 93 PRO A CA 1
ATOM 672 C C . PRO A 1 93 ? -11.023 13.986 -9.580 1.00 89.31 93 PRO A C 1
ATOM 674 O O . PRO A 1 93 ? -10.132 14.831 -9.464 1.00 89.31 93 PRO A O 1
ATOM 677 N N . ASN A 1 94 ? -11.533 13.638 -10.765 1.00 87.19 94 ASN A N 1
ATOM 678 C CA . ASN A 1 94 ? -11.119 14.211 -12.052 1.00 87.19 94 ASN A CA 1
ATOM 679 C C . ASN A 1 94 ? -9.618 14.053 -12.383 1.00 87.19 94 ASN A C 1
ATOM 681 O O . ASN A 1 94 ? -9.092 14.812 -13.193 1.00 87.19 94 ASN A O 1
ATOM 685 N N . GLY A 1 95 ? -8.929 13.075 -11.782 1.00 91.31 95 GLY A N 1
ATOM 686 C CA . GLY A 1 95 ? -7.517 12.794 -12.066 1.00 91.31 95 GLY A CA 1
ATOM 687 C C . GLY A 1 95 ? -6.538 13.754 -11.389 1.00 91.31 95 GLY A C 1
ATOM 688 O O . GLY A 1 95 ? -5.397 13.866 -11.829 1.00 91.31 95 GLY A O 1
ATOM 689 N N . THR A 1 96 ? -6.971 14.452 -10.338 1.00 95.12 96 THR A N 1
ATOM 690 C CA . THR A 1 96 ? -6.087 15.276 -9.506 1.00 95.12 96 THR A CA 1
ATOM 691 C C . THR A 1 96 ? -5.083 14.409 -8.742 1.00 95.12 96 THR A C 1
ATOM 693 O O . THR A 1 96 ? -5.400 13.284 -8.362 1.00 95.12 96 THR A O 1
ATOM 696 N N . LEU A 1 97 ? -3.872 14.925 -8.508 1.00 96.12 97 LEU A N 1
ATOM 697 C CA . LEU A 1 97 ? -2.810 14.200 -7.804 1.00 96.12 97 LEU A CA 1
ATOM 698 C C . LEU A 1 97 ? -2.387 14.937 -6.535 1.00 96.12 97 LEU A C 1
ATOM 700 O O . LEU A 1 97 ? -1.984 16.102 -6.591 1.00 96.12 97 LEU A O 1
ATOM 704 N N . SER A 1 98 ? -2.460 14.255 -5.401 1.00 96.62 98 SER A N 1
ATOM 705 C CA . SER A 1 98 ? -1.898 14.693 -4.125 1.00 96.62 98 SER A CA 1
ATOM 706 C C . SER A 1 98 ? -0.886 13.668 -3.622 1.00 96.62 98 SER A C 1
ATOM 708 O O . SER A 1 98 ? -0.894 12.514 -4.043 1.00 96.62 98 SER A O 1
ATOM 710 N N . GLY A 1 99 ? 0.026 14.084 -2.753 1.00 94.69 99 GLY A N 1
ATOM 711 C CA . GLY A 1 99 ? 1.083 13.204 -2.269 1.00 94.69 99 GLY A CA 1
ATOM 712 C C . GLY A 1 99 ? 1.812 13.765 -1.061 1.00 94.69 99 GLY A C 1
ATOM 713 O O . GLY A 1 99 ? 1.551 14.888 -0.622 1.00 94.69 99 GLY A O 1
ATOM 714 N N . GLY A 1 100 ? 2.766 12.989 -0.561 1.00 91.56 100 GLY A N 1
ATOM 715 C CA . GLY A 1 100 ? 3.738 13.474 0.405 1.00 91.56 100 GLY A CA 1
ATOM 716 C C . GLY A 1 100 ? 4.612 14.574 -0.195 1.00 91.56 100 GLY A C 1
ATOM 717 O O . GLY A 1 100 ? 4.775 14.680 -1.413 1.00 91.56 100 GLY A O 1
ATOM 718 N N . ARG A 1 101 ? 5.176 15.412 0.669 1.00 88.94 101 ARG A N 1
ATOM 719 C CA . ARG A 1 101 ? 6.119 16.470 0.304 1.00 88.94 101 ARG A CA 1
ATOM 720 C C . ARG A 1 101 ? 7.215 16.548 1.362 1.00 88.94 101 ARG A C 1
ATOM 722 O O . ARG A 1 101 ? 6.939 16.431 2.550 1.00 88.94 101 ARG A O 1
ATOM 729 N N . ALA A 1 102 ? 8.451 16.775 0.929 1.00 84.44 102 ALA A N 1
ATOM 730 C CA . ALA A 1 102 ? 9.574 17.053 1.819 1.00 84.44 102 ALA A CA 1
ATOM 731 C C . ALA A 1 102 ? 10.271 18.360 1.414 1.00 84.44 102 ALA A C 1
ATOM 733 O O . ALA A 1 102 ? 10.874 18.432 0.339 1.00 84.44 102 ALA A O 1
ATOM 734 N N . ASP A 1 103 ? 10.210 19.393 2.254 1.00 81.75 103 ASP A N 1
ATOM 735 C CA . ASP A 1 103 ? 11.061 20.573 2.098 1.00 81.75 103 ASP A CA 1
ATOM 736 C C . ASP A 1 103 ? 12.482 20.229 2.549 1.00 81.75 103 ASP A C 1
ATOM 738 O O . ASP A 1 103 ? 12.754 19.959 3.715 1.00 81.75 103 ASP A O 1
ATOM 742 N N . ILE A 1 104 ? 13.387 20.248 1.582 1.00 75.25 104 ILE A N 1
ATOM 743 C CA . ILE A 1 104 ? 14.797 19.878 1.693 1.00 75.25 104 ILE A CA 1
ATOM 744 C C . ILE A 1 104 ? 15.719 21.102 1.677 1.00 75.25 104 ILE A C 1
ATOM 746 O O . ILE A 1 104 ? 16.929 20.959 1.491 1.00 75.25 104 ILE A O 1
ATOM 750 N N . SER A 1 105 ? 15.173 22.311 1.844 1.00 78.19 105 SER A N 1
ATOM 751 C CA . SER A 1 105 ? 15.960 23.543 1.984 1.00 78.19 105 SER A CA 1
ATOM 752 C C . SER A 1 105 ? 17.024 23.417 3.085 1.00 78.19 105 SER A C 1
ATOM 754 O O . SER A 1 105 ? 18.139 23.924 2.935 1.00 78.19 105 SER A O 1
ATOM 756 N N . ASN A 1 106 ? 16.720 22.645 4.134 1.00 77.69 106 ASN A N 1
ATOM 757 C CA . ASN A 1 106 ? 17.679 22.097 5.086 1.00 77.69 106 ASN A CA 1
ATOM 758 C C . ASN A 1 106 ? 17.731 20.556 4.987 1.00 77.69 106 ASN A C 1
ATOM 760 O O . ASN A 1 106 ? 16.953 19.877 5.658 1.00 77.69 106 ASN A O 1
ATOM 764 N N . PRO A 1 107 ? 18.673 19.971 4.222 1.00 70.12 107 PRO A N 1
ATOM 765 C CA . PRO A 1 107 ? 18.758 18.519 4.047 1.00 70.12 107 PRO A CA 1
ATOM 766 C C . PRO A 1 107 ? 19.009 17.729 5.339 1.00 70.12 107 PRO A C 1
ATOM 768 O O . PRO A 1 107 ? 18.758 16.531 5.372 1.00 70.12 107 PRO A O 1
ATOM 771 N N . ALA A 1 108 ? 19.526 18.376 6.389 1.00 71.94 108 ALA A N 1
ATOM 772 C CA . ALA A 1 108 ? 19.772 17.732 7.677 1.00 71.94 108 ALA A CA 1
ATOM 773 C C . ALA A 1 108 ? 18.508 17.619 8.546 1.00 71.94 108 ALA A C 1
ATOM 775 O O . ALA A 1 108 ? 18.513 16.870 9.517 1.00 71.94 108 ALA A O 1
ATOM 776 N N . SER A 1 109 ? 17.457 18.376 8.227 1.00 73.44 109 SER A N 1
ATOM 777 C CA . SER A 1 109 ? 16.183 18.369 8.948 1.00 73.44 109 SER A CA 1
ATOM 778 C C . SER A 1 109 ? 15.057 18.709 7.971 1.00 73.44 109 SER A C 1
ATOM 780 O O . SER A 1 109 ? 14.553 19.836 7.988 1.00 73.44 109 SER A O 1
ATOM 782 N N . PRO A 1 110 ? 14.725 17.789 7.046 1.00 80.06 110 PRO A N 1
ATOM 783 C CA . PRO A 1 110 ? 13.696 18.042 6.055 1.00 80.06 110 PRO A CA 1
ATOM 784 C C . PRO A 1 110 ? 12.333 18.167 6.733 1.00 80.06 110 PRO A C 1
ATOM 786 O O . PRO A 1 110 ? 11.978 17.345 7.578 1.00 80.06 110 PRO A O 1
ATOM 789 N N . ARG A 1 111 ? 11.552 19.173 6.341 1.00 86.88 111 ARG A N 1
ATOM 790 C CA . ARG A 1 111 ? 10.184 19.340 6.845 1.00 86.88 111 ARG A CA 1
ATOM 791 C C . ARG A 1 111 ? 9.239 18.496 6.002 1.00 86.88 111 ARG A C 1
ATOM 793 O O . ARG A 1 111 ? 9.257 18.598 4.776 1.00 86.88 111 ARG A O 1
ATOM 800 N N . ILE A 1 112 ? 8.419 17.670 6.641 1.00 89.12 112 ILE A N 1
ATOM 801 C CA . ILE A 1 112 ? 7.509 16.745 5.958 1.00 89.12 112 ILE A CA 1
ATOM 802 C C . ILE A 1 112 ? 6.101 17.346 5.926 1.00 89.12 112 ILE A C 1
ATOM 804 O O . ILE A 1 112 ? 5.634 17.918 6.907 1.00 89.12 112 ILE A O 1
ATOM 808 N N . GLY A 1 113 ? 5.435 17.249 4.781 1.00 93.75 113 GLY A N 1
ATOM 809 C CA . GLY A 1 113 ? 4.127 17.844 4.536 1.00 93.75 113 GLY A CA 1
ATOM 810 C C . GLY A 1 113 ? 3.353 17.133 3.431 1.00 93.75 113 GLY A C 1
ATOM 811 O O . GLY A 1 113 ? 3.687 16.020 3.019 1.00 93.75 113 GLY A O 1
ATOM 812 N N . LEU A 1 114 ? 2.323 17.810 2.937 1.00 96.06 114 LEU A N 1
ATOM 813 C CA . LEU A 1 114 ? 1.477 17.384 1.827 1.00 96.06 114 LEU A CA 1
ATOM 814 C C . LEU A 1 114 ? 1.677 18.315 0.631 1.00 96.06 114 LEU A C 1
ATOM 816 O O . LEU A 1 114 ? 1.873 19.519 0.798 1.00 96.06 114 LEU A O 1
ATOM 820 N N . GLY A 1 115 ? 1.585 17.756 -0.572 1.00 95.12 115 GLY A N 1
ATOM 821 C CA . GLY A 1 115 ? 1.620 18.495 -1.829 1.00 95.12 115 GLY A CA 1
ATOM 822 C C . GLY A 1 115 ? 0.423 18.172 -2.720 1.00 95.12 115 GLY A C 1
ATOM 823 O O . GLY A 1 115 ? -0.121 17.062 -2.694 1.00 95.12 115 GLY A O 1
ATOM 824 N N . ALA A 1 116 ? 0.014 19.150 -3.520 1.00 96.19 116 ALA A N 1
ATOM 825 C CA . ALA A 1 116 ? -0.881 18.979 -4.655 1.00 96.19 116 ALA A CA 1
ATOM 826 C C . ALA A 1 116 ? -0.077 19.205 -5.934 1.00 96.19 116 ALA A C 1
ATOM 828 O O . ALA A 1 116 ? 0.660 20.182 -6.028 1.00 96.19 116 ALA A O 1
ATOM 829 N N . TYR A 1 117 ? -0.225 18.318 -6.912 1.00 94.38 117 TYR A N 1
ATOM 830 C CA . TYR A 1 117 ? 0.638 18.271 -8.085 1.00 94.38 117 TYR A CA 1
ATOM 831 C C . TYR A 1 117 ? -0.170 18.298 -9.380 1.00 94.38 117 TYR A C 1
ATOM 833 O O . TYR A 1 117 ? -1.272 17.739 -9.447 1.00 94.38 117 TYR A O 1
ATOM 841 N N . ASP A 1 118 ? 0.392 18.918 -10.416 1.00 92.31 118 ASP A N 1
ATOM 842 C CA . ASP A 1 118 ? -0.074 18.719 -11.784 1.00 92.31 118 ASP A CA 1
ATOM 843 C C . ASP A 1 118 ? 0.316 17.296 -12.217 1.00 92.31 118 ASP A C 1
ATOM 845 O O . ASP A 1 118 ? 1.498 16.956 -12.222 1.00 92.31 118 ASP A O 1
ATOM 849 N N . PRO A 1 119 ? -0.633 16.423 -12.573 1.00 89.69 119 PRO A N 1
ATOM 850 C CA . PRO A 1 119 ? -0.322 15.026 -12.859 1.00 89.69 119 PRO A CA 1
ATOM 851 C C . PRO A 1 119 ? 0.402 14.824 -14.203 1.00 89.69 119 PRO A C 1
ATOM 853 O O . PRO A 1 119 ? 0.941 13.747 -14.460 1.00 89.69 119 PRO A O 1
ATOM 856 N N . SER A 1 120 ? 0.420 15.831 -15.081 1.00 88.31 120 SER A N 1
ATOM 857 C CA . SER A 1 120 ? 1.103 15.773 -16.373 1.00 88.31 120 SER A CA 1
ATOM 858 C C . SER A 1 120 ? 2.567 16.202 -16.270 1.00 88.31 120 SER A C 1
ATOM 860 O O . SER A 1 120 ? 3.428 15.525 -16.839 1.00 88.31 120 SER A O 1
ATOM 862 N N . THR A 1 121 ? 2.848 17.273 -15.519 1.00 89.12 121 THR A N 1
ATOM 863 C CA . THR A 1 121 ? 4.188 17.873 -15.382 1.00 89.12 121 THR A CA 1
ATOM 864 C C . THR A 1 121 ? 4.881 17.541 -14.064 1.00 89.12 121 THR A C 1
ATOM 866 O O . THR A 1 121 ? 6.101 17.681 -13.979 1.00 89.12 121 THR A O 1
ATOM 869 N N . LEU A 1 122 ? 4.126 17.093 -13.057 1.00 91.06 122 LEU A N 1
ATOM 870 C CA . LEU A 1 122 ? 4.546 16.918 -11.662 1.00 91.06 122 LEU A CA 1
ATOM 871 C C . LEU A 1 122 ? 4.958 18.224 -10.964 1.00 91.06 122 LEU A C 1
ATOM 873 O O . LEU A 1 122 ? 5.629 18.191 -9.934 1.00 91.06 122 LEU A O 1
ATOM 877 N N . GLU A 1 123 ? 4.547 19.373 -11.504 1.00 90.50 123 GLU A N 1
ATOM 878 C CA . GLU A 1 123 ? 4.722 20.671 -10.854 1.00 90.50 123 GLU A CA 1
ATOM 879 C C . GLU A 1 123 ? 3.930 20.731 -9.542 1.00 90.50 123 GLU A C 1
ATOM 881 O O . GLU A 1 123 ? 2.780 20.295 -9.477 1.00 90.50 123 GLU A O 1
ATOM 886 N N . ASN A 1 124 ? 4.546 21.280 -8.493 1.00 90.69 124 ASN A N 1
ATOM 887 C CA . ASN A 1 124 ? 3.886 21.521 -7.214 1.00 90.69 124 ASN A CA 1
ATOM 888 C C . ASN A 1 124 ? 2.943 22.728 -7.325 1.00 90.69 124 ASN A C 1
ATOM 890 O O . ASN A 1 124 ? 3.395 23.854 -7.520 1.00 90.69 124 ASN A O 1
ATOM 894 N N . LEU A 1 125 ? 1.646 22.488 -7.164 1.00 94.50 125 LEU A N 1
ATOM 895 C CA . LEU A 1 125 ? 0.589 23.494 -7.254 1.00 94.50 125 LEU A CA 1
ATOM 896 C C . LEU A 1 125 ? 0.285 24.139 -5.897 1.00 94.50 125 LEU A C 1
ATOM 898 O O . LEU A 1 125 ? -0.056 25.316 -5.833 1.00 94.50 125 LEU A O 1
ATOM 902 N N . ALA A 1 126 ? 0.393 23.367 -4.815 1.00 95.88 126 ALA A N 1
ATOM 903 C CA . ALA A 1 126 ? 0.189 23.837 -3.449 1.00 95.88 126 ALA A CA 1
ATOM 904 C C . ALA A 1 126 ? 0.875 22.904 -2.454 1.00 95.88 126 ALA A C 1
ATOM 906 O O . ALA A 1 126 ? 0.959 21.700 -2.679 1.00 95.88 126 ALA A O 1
ATOM 907 N N . GLU A 1 127 ? 1.290 23.447 -1.316 1.00 95.56 127 GLU A N 1
ATOM 908 C CA . GLU A 1 127 ? 1.896 22.680 -0.233 1.00 95.56 127 GLU A CA 1
ATOM 909 C C . GLU A 1 127 ? 1.289 23.054 1.118 1.00 95.56 127 GLU A C 1
ATOM 911 O O . GLU A 1 127 ? 0.847 24.183 1.339 1.00 95.56 127 GLU A O 1
ATOM 916 N N . TRP A 1 128 ? 1.268 22.085 2.023 1.00 97.06 128 TRP A N 1
ATOM 917 C CA . TRP A 1 128 ? 0.899 22.276 3.415 1.00 97.06 128 TRP A CA 1
ATOM 918 C C . TRP A 1 128 ? 1.890 21.530 4.301 1.00 97.06 128 TRP A C 1
ATOM 920 O O . TRP A 1 128 ? 2.319 20.425 3.976 1.00 97.06 128 TRP A O 1
ATOM 930 N N . TYR A 1 129 ? 2.216 22.123 5.441 1.00 96.19 129 TYR A N 1
ATOM 931 C CA . TYR A 1 129 ? 3.060 21.518 6.458 1.00 96.19 129 TYR A CA 1
ATOM 932 C C . TYR A 1 129 ? 2.444 21.787 7.836 1.00 96.19 129 TYR A C 1
ATOM 934 O O . TYR A 1 129 ? 1.848 22.855 8.016 1.00 96.19 129 TYR A O 1
ATOM 942 N N . PRO A 1 130 ? 2.631 20.885 8.813 1.00 95.75 130 PRO A N 1
ATOM 943 C CA . PRO A 1 130 ? 2.200 21.115 10.186 1.00 95.75 130 PRO A CA 1
ATOM 944 C C . PRO A 1 130 ? 2.916 22.333 10.780 1.00 95.75 130 PRO A C 1
ATOM 946 O O . PRO A 1 130 ? 4.049 22.648 10.401 1.00 95.75 130 PRO A O 1
ATOM 949 N N . ASP A 1 131 ? 2.254 23.027 11.708 1.00 93.81 131 ASP A N 1
ATOM 950 C CA . ASP A 1 131 ? 2.813 24.214 12.373 1.00 93.81 131 ASP A CA 1
ATOM 951 C C . ASP A 1 131 ? 4.102 23.894 13.143 1.00 93.81 131 ASP A C 1
ATOM 953 O O . ASP A 1 131 ? 5.022 24.713 13.169 1.00 93.81 131 ASP A O 1
ATOM 957 N N . ASP A 1 132 ? 4.175 22.701 13.740 1.00 92.00 132 ASP A N 1
ATOM 958 C CA . ASP A 1 132 ? 5.395 22.175 14.345 1.00 92.00 132 ASP A CA 1
ATOM 959 C C . ASP A 1 132 ? 6.335 21.649 13.240 1.00 92.00 132 ASP A C 1
ATOM 961 O O . ASP A 1 132 ? 5.994 20.680 12.557 1.00 92.00 132 ASP A O 1
ATOM 965 N N . PRO A 1 133 ? 7.504 22.281 13.016 1.00 86.56 133 PRO A N 1
ATOM 966 C CA . PRO A 1 133 ? 8.437 21.864 11.973 1.00 86.56 133 PRO A CA 1
ATOM 967 C C . PRO A 1 133 ? 9.113 20.515 12.255 1.00 86.56 133 PRO A C 1
ATOM 969 O O . PRO A 1 133 ? 9.657 19.936 11.315 1.00 86.56 133 PRO A O 1
ATOM 972 N N . ASP A 1 134 ? 9.076 20.034 13.501 1.00 87.38 134 ASP A N 1
ATOM 973 C CA . ASP A 1 134 ? 9.677 18.763 13.918 1.00 87.38 134 ASP A CA 1
ATOM 974 C C . ASP A 1 134 ? 8.655 17.605 13.909 1.00 87.38 134 ASP A C 1
ATOM 976 O O . ASP A 1 134 ? 9.002 16.462 14.216 1.00 87.38 134 ASP A O 1
ATOM 980 N N . GLU A 1 135 ? 7.394 17.870 13.542 1.00 90.88 135 GLU A N 1
ATOM 981 C CA . GLU A 1 135 ? 6.359 16.841 13.441 1.00 90.88 135 GLU A CA 1
ATOM 982 C C . GLU A 1 135 ? 6.686 15.837 12.326 1.00 90.88 135 GLU A C 1
ATOM 984 O O . GLU A 1 135 ? 6.745 16.173 11.140 1.00 90.88 135 GLU A O 1
ATOM 989 N N . TYR A 1 136 ? 6.832 14.566 12.703 1.00 89.25 136 TYR A N 1
ATOM 990 C CA . TYR A 1 136 ? 6.945 13.472 11.746 1.00 89.25 136 TYR A CA 1
ATOM 991 C C . TYR A 1 136 ? 5.555 12.998 11.310 1.00 89.25 136 TYR A C 1
ATOM 993 O O . TYR A 1 136 ? 4.808 12.439 12.116 1.00 89.25 136 TYR A O 1
ATOM 1001 N N . LEU A 1 137 ? 5.217 13.206 10.033 1.00 92.00 137 LEU A N 1
ATOM 1002 C CA . LEU A 1 137 ? 3.962 12.745 9.436 1.00 92.00 137 LEU A CA 1
ATOM 1003 C C . LEU A 1 137 ? 4.075 11.316 8.892 1.00 92.00 137 LEU A C 1
ATOM 1005 O O . LEU A 1 137 ? 5.000 10.989 8.144 1.00 92.00 137 LEU A O 1
ATOM 1009 N N . ASN A 1 138 ? 3.059 10.500 9.162 1.00 90.88 138 ASN A N 1
ATOM 1010 C CA . ASN A 1 138 ? 2.947 9.116 8.702 1.00 90.88 138 ASN A CA 1
ATOM 1011 C C . ASN A 1 138 ? 2.452 9.020 7.255 1.00 90.88 138 ASN A C 1
ATOM 1013 O O . ASN A 1 138 ? 1.385 8.472 6.978 1.00 90.88 138 ASN A O 1
ATOM 1017 N N . LEU A 1 139 ? 3.231 9.546 6.308 1.00 90.56 139 LEU A N 1
ATOM 1018 C CA . LEU A 1 139 ? 2.849 9.627 4.889 1.00 90.56 139 LEU A CA 1
ATOM 1019 C C . LEU A 1 139 ? 2.544 8.271 4.230 1.00 90.56 139 LEU A C 1
ATOM 1021 O O . LEU A 1 139 ? 1.961 8.243 3.151 1.00 90.56 139 LEU A O 1
ATOM 1025 N N . GLY A 1 140 ? 2.924 7.152 4.855 1.00 88.88 140 GLY A N 1
ATOM 1026 C CA . GLY A 1 140 ? 2.541 5.815 4.404 1.00 88.88 140 GLY A CA 1
ATOM 1027 C C . GLY A 1 140 ? 1.029 5.575 4.479 1.00 88.88 140 GLY A C 1
ATOM 1028 O O . GLY A 1 140 ? 0.438 5.082 3.527 1.00 88.88 140 GLY A O 1
ATOM 1029 N N . TYR A 1 141 ? 0.378 6.004 5.559 1.00 91.88 141 TYR A N 1
ATOM 1030 C CA . TYR A 1 141 ? -1.040 5.722 5.822 1.00 91.88 141 TYR A CA 1
ATOM 1031 C C . TYR A 1 141 ? -1.913 6.975 5.738 1.00 91.88 141 TYR A C 1
ATOM 1033 O O . TYR A 1 141 ? -2.894 7.127 6.464 1.00 91.88 141 TYR A O 1
ATOM 1041 N N . MET A 1 142 ? -1.552 7.895 4.844 1.00 95.44 142 MET A N 1
ATOM 1042 C CA . MET A 1 142 ? -2.419 9.015 4.500 1.00 95.44 142 MET A CA 1
ATOM 1043 C C . MET A 1 142 ? -3.548 8.581 3.562 1.00 95.44 142 MET A C 1
ATOM 1045 O O . MET A 1 142 ? -3.391 7.686 2.728 1.00 95.44 142 MET A O 1
ATOM 1049 N N . GLU A 1 143 ? -4.677 9.266 3.675 1.00 97.19 143 GLU A N 1
ATOM 1050 C CA . GLU A 1 143 ? -5.889 8.996 2.909 1.00 97.19 143 GLU A CA 1
ATOM 1051 C C . GLU A 1 143 ? -6.369 10.275 2.225 1.00 97.19 143 GLU A C 1
ATOM 1053 O O . GLU A 1 143 ? -6.335 11.350 2.817 1.00 97.19 143 GLU A O 1
ATOM 1058 N N . GLN A 1 144 ? -6.869 10.162 0.996 1.00 97.81 144 GLN A N 1
ATOM 1059 C CA . GLN A 1 144 ? -7.694 11.188 0.368 1.00 97.81 144 GLN A CA 1
ATOM 1060 C C . GLN A 1 144 ? -9.129 10.689 0.252 1.00 97.81 144 GLN A C 1
ATOM 1062 O O . GLN A 1 144 ? -9.406 9.786 -0.537 1.00 97.81 144 GLN A O 1
ATOM 1067 N N . ARG A 1 145 ? -10.065 11.318 0.960 1.00 97.06 145 ARG A N 1
ATOM 1068 C CA . ARG A 1 145 ? -11.497 11.077 0.768 1.00 97.06 145 ARG A CA 1
ATOM 1069 C C . ARG A 1 145 ? -11.963 11.749 -0.522 1.00 97.06 145 ARG A C 1
ATOM 1071 O O . ARG A 1 145 ? -11.755 12.944 -0.717 1.00 97.06 145 ARG A O 1
ATOM 1078 N N . LEU A 1 146 ? -12.588 10.990 -1.421 1.00 96.31 146 LEU A N 1
ATOM 1079 C CA . LEU A 1 146 ? -12.931 11.470 -2.766 1.00 96.31 146 LEU A CA 1
ATOM 1080 C C . LEU A 1 146 ? -14.181 12.351 -2.795 1.00 96.31 146 LEU A C 1
ATOM 1082 O O . LEU A 1 146 ? -14.303 13.182 -3.688 1.00 96.31 146 LEU A O 1
ATOM 1086 N N . GLU A 1 147 ? -15.097 12.186 -1.839 1.00 95.06 147 GLU A N 1
ATOM 1087 C CA . GLU A 1 147 ? -16.345 12.959 -1.788 1.00 95.06 147 GLU A CA 1
ATOM 1088 C C . GLU A 1 147 ? -16.087 14.467 -1.698 1.00 95.06 147 GLU A C 1
ATOM 1090 O O . GLU A 1 147 ? -16.732 15.258 -2.385 1.00 95.06 147 GLU A O 1
ATOM 1095 N N . ASP A 1 148 ? -15.115 14.858 -0.876 1.00 95.31 148 ASP A N 1
ATOM 1096 C CA . ASP A 1 148 ? -14.801 16.253 -0.610 1.00 95.31 148 ASP A CA 1
ATOM 1097 C C . ASP A 1 148 ? -13.350 16.622 -0.909 1.00 95.31 148 ASP A C 1
ATOM 1099 O O . ASP A 1 148 ? -13.045 17.801 -0.877 1.00 95.31 148 ASP A O 1
ATOM 1103 N N . SER A 1 149 ? -12.466 15.685 -1.268 1.00 97.06 149 SER A N 1
ATOM 1104 C CA . SER A 1 149 ? -11.016 15.911 -1.437 1.00 97.06 149 SER A CA 1
ATOM 1105 C C . SER A 1 149 ? -10.284 16.300 -0.143 1.00 97.06 149 SER A C 1
ATOM 1107 O O . SER A 1 149 ? -9.280 17.018 -0.181 1.00 97.06 149 SER A O 1
ATOM 1109 N N . SER A 1 150 ? -10.780 15.825 1.002 1.00 97.88 150 SER A N 1
ATOM 1110 C CA . SER A 1 150 ? -10.074 15.914 2.283 1.00 97.88 150 SER A CA 1
ATOM 1111 C C . SER A 1 150 ? -8.914 14.918 2.339 1.00 97.88 150 SER A C 1
ATOM 1113 O O . SER A 1 150 ? -9.101 13.729 2.095 1.00 97.88 150 SER A O 1
ATOM 1115 N N . LEU A 1 151 ? -7.728 15.402 2.701 1.00 98.31 151 LEU A N 1
ATOM 1116 C CA . LEU A 1 151 ? -6.534 14.614 2.996 1.00 98.31 151 LEU A CA 1
ATOM 1117 C C . LEU A 1 151 ? -6.445 14.394 4.508 1.00 98.31 151 LEU A C 1
ATOM 1119 O O . LEU A 1 151 ? -6.459 15.363 5.266 1.00 98.31 151 LEU A O 1
ATOM 1123 N N . LEU A 1 152 ? -6.351 13.144 4.944 1.00 98.31 152 LEU A N 1
ATOM 1124 C CA . LEU A 1 152 ? -6.202 12.746 6.340 1.00 98.31 152 LEU A CA 1
ATOM 1125 C C . LEU A 1 152 ? -4.804 12.176 6.563 1.00 98.31 152 LEU A C 1
ATOM 1127 O O . LEU A 1 152 ? -4.349 11.308 5.814 1.00 98.31 152 LEU A O 1
ATOM 1131 N N . ILE A 1 153 ? -4.129 12.670 7.598 1.00 97.25 153 ILE A N 1
ATOM 1132 C CA . ILE A 1 153 ? -2.782 12.234 7.956 1.00 97.25 153 ILE A CA 1
ATOM 1133 C C . ILE A 1 153 ? -2.562 12.293 9.467 1.00 97.25 153 ILE A C 1
ATOM 1135 O O . ILE A 1 153 ? -3.007 13.226 10.137 1.00 97.25 153 ILE A O 1
ATOM 1139 N N . SER A 1 154 ? -1.866 11.295 10.005 1.00 95.38 154 SER A N 1
ATOM 1140 C CA . SER A 1 154 ? -1.431 11.252 11.400 1.00 95.38 154 SER A CA 1
ATOM 1141 C C . SER A 1 154 ? 0.019 11.701 11.559 1.00 95.38 154 SER A C 1
ATOM 1143 O O . SER A 1 154 ? 0.841 11.568 10.649 1.00 95.38 154 SER A O 1
ATOM 1145 N N . GLY A 1 155 ? 0.322 12.236 12.735 1.00 92.94 155 GLY A N 1
ATOM 1146 C CA . GLY A 1 155 ? 1.665 12.587 13.164 1.00 92.94 155 GLY A CA 1
ATOM 1147 C C . GLY A 1 155 ? 2.106 11.785 14.387 1.00 92.94 155 GLY A C 1
ATOM 1148 O O . GLY A 1 155 ? 1.284 11.355 15.207 1.00 92.94 155 GLY A O 1
ATOM 1149 N N . SER A 1 156 ? 3.418 11.606 14.525 1.00 88.94 156 SER A N 1
ATOM 1150 C CA . SER A 1 156 ? 4.055 10.914 15.654 1.00 88.94 156 SER A CA 1
ATOM 1151 C C . SER A 1 156 ? 3.712 11.513 17.028 1.00 88.94 156 SER A C 1
ATOM 1153 O O . SER A 1 156 ? 3.763 10.799 18.028 1.00 88.94 156 SER A O 1
ATOM 1155 N N . SER A 1 157 ? 3.294 12.785 17.097 1.00 91.12 157 SER A N 1
ATOM 1156 C CA . SER A 1 157 ? 2.862 13.437 18.345 1.00 91.12 157 SER A CA 1
ATOM 1157 C C . SER A 1 157 ? 1.461 13.029 18.827 1.00 91.12 157 SER A C 1
ATOM 1159 O O . SER A 1 157 ? 0.950 13.576 19.811 1.00 91.12 157 SER A O 1
ATOM 1161 N N . GLY A 1 158 ? 0.804 12.093 18.134 1.00 94.31 158 GLY A N 1
ATOM 1162 C CA . GLY A 1 158 ? -0.568 11.687 18.428 1.00 94.31 158 GLY A CA 1
ATOM 1163 C C . GLY A 1 158 ? -1.605 12.677 17.896 1.00 94.31 158 GLY A C 1
ATOM 1164 O O . GLY A 1 158 ? -2.690 12.803 18.472 1.00 94.31 158 GLY A O 1
ATOM 1165 N N . ARG A 1 159 ? -1.268 13.420 16.836 1.00 96.81 159 ARG A N 1
ATOM 1166 C CA . ARG A 1 159 ? -2.172 14.353 16.150 1.00 96.81 159 ARG A CA 1
ATOM 1167 C C . ARG A 1 159 ? -2.713 13.752 14.858 1.00 96.81 159 ARG A C 1
ATOM 1169 O O . ARG A 1 159 ? -2.004 13.058 14.138 1.00 96.81 159 ARG A O 1
ATOM 1176 N N . LEU A 1 160 ? -3.972 14.055 14.572 1.00 98.25 160 LEU A N 1
ATOM 1177 C CA . LEU A 1 160 ? -4.664 13.768 13.321 1.00 98.25 160 LEU A CA 1
ATOM 1178 C C . LEU A 1 160 ? -4.968 15.101 12.637 1.00 98.25 160 LEU A C 1
ATOM 1180 O O . LEU A 1 160 ? -5.598 15.971 13.246 1.00 98.25 160 LEU A O 1
ATOM 1184 N N . TYR A 1 161 ? -4.556 15.246 11.383 1.00 98.44 161 TYR A N 1
ATOM 1185 C CA . TYR A 1 161 ? -4.764 16.440 10.570 1.00 98.44 161 TYR A CA 1
ATOM 1186 C C . TYR A 1 161 ? -5.709 16.130 9.415 1.00 98.44 161 TYR A C 1
ATOM 1188 O O . TYR A 1 161 ? -5.531 15.132 8.717 1.00 98.44 161 TYR A O 1
ATOM 1196 N N . VAL A 1 162 ? -6.682 17.013 9.186 1.00 98.56 162 VAL A N 1
ATOM 1197 C CA . VAL A 1 162 ? -7.503 17.016 7.971 1.00 98.56 162 VAL A CA 1
ATOM 1198 C C . VAL A 1 162 ? -7.182 18.272 7.176 1.00 98.56 162 VAL A C 1
ATOM 1200 O O . VAL A 1 162 ? -7.359 19.394 7.663 1.00 98.56 162 VAL A O 1
ATOM 1203 N N . VAL A 1 163 ? -6.715 18.077 5.948 1.00 98.69 163 VAL A N 1
ATOM 1204 C CA . VAL A 1 163 ? -6.283 19.129 5.029 1.00 98.69 163 VAL A CA 1
ATOM 1205 C C . VAL A 1 163 ? -7.130 19.062 3.771 1.00 98.69 163 VAL A C 1
ATOM 1207 O O . VAL A 1 163 ? -7.125 18.084 3.035 1.00 98.69 163 VAL A O 1
ATOM 1210 N N . GLN A 1 164 ? -7.874 20.122 3.508 1.00 98.06 164 GLN A N 1
ATOM 1211 C CA . GLN A 1 164 ? -8.762 20.216 2.367 1.00 98.06 164 GLN A CA 1
ATOM 1212 C C . GLN A 1 164 ? -7.997 20.683 1.130 1.00 98.06 164 GLN A C 1
ATOM 1214 O O . GLN A 1 164 ? -7.457 21.795 1.129 1.00 98.06 164 GLN A O 1
ATOM 1219 N N . ARG A 1 165 ? -8.027 19.888 0.056 1.00 97.69 165 ARG A N 1
ATOM 1220 C CA . ARG A 1 165 ? -7.649 20.356 -1.281 1.00 97.69 165 ARG A CA 1
ATOM 1221 C C . ARG A 1 165 ? -8.809 21.108 -1.924 1.00 97.69 165 ARG A C 1
ATOM 1223 O O . ARG A 1 165 ? -9.944 20.635 -1.881 1.00 97.69 165 ARG A O 1
ATOM 1230 N N . LYS A 1 166 ? -8.537 22.258 -2.538 1.00 96.62 166 LYS A N 1
ATOM 1231 C CA . LYS A 1 166 ? -9.492 22.958 -3.410 1.00 96.62 166 LYS A CA 1
ATOM 1232 C C . LYS A 1 166 ? -8.799 23.406 -4.681 1.00 96.62 166 LYS A C 1
ATOM 1234 O O . LYS A 1 166 ? -7.776 24.076 -4.599 1.00 96.62 166 LYS A O 1
ATOM 1239 N N . ASP A 1 167 ? -9.404 23.085 -5.816 1.00 94.25 167 ASP A N 1
ATOM 1240 C CA . ASP A 1 167 ? -9.012 23.577 -7.133 1.00 94.25 167 ASP A CA 1
ATOM 1241 C C . ASP A 1 167 ? -10.138 24.497 -7.645 1.00 94.25 167 ASP A C 1
ATOM 1243 O O . ASP A 1 167 ? -11.245 24.031 -7.933 1.00 94.25 167 ASP A O 1
ATOM 1247 N N . ALA A 1 168 ? -9.902 25.811 -7.692 1.00 91.38 168 ALA A N 1
ATOM 1248 C CA . ALA A 1 168 ? -10.889 26.812 -8.111 1.00 91.38 168 ALA A CA 1
ATOM 1249 C C . ALA A 1 168 ? -10.212 28.013 -8.782 1.00 91.38 168 ALA A C 1
ATOM 1251 O O . ALA A 1 168 ? -9.140 28.433 -8.371 1.00 91.38 168 ALA A O 1
ATOM 1252 N N . ASP A 1 169 ? -10.844 28.572 -9.819 1.00 88.06 169 ASP A N 1
ATOM 1253 C CA . ASP A 1 169 ? -10.391 29.791 -10.514 1.00 88.06 169 ASP A CA 1
ATOM 1254 C C . ASP A 1 169 ? -8.930 29.757 -11.022 1.00 88.06 169 ASP A C 1
ATOM 1256 O O . ASP A 1 169 ? -8.282 30.791 -11.169 1.00 88.06 169 ASP A O 1
ATOM 1260 N N . GLY A 1 170 ? -8.421 28.561 -11.344 1.00 86.00 170 GLY A N 1
ATOM 1261 C CA . GLY A 1 170 ? -7.036 28.356 -11.788 1.00 86.00 170 GLY A CA 1
ATOM 1262 C C . GLY A 1 170 ? -6.008 28.324 -10.653 1.00 86.00 170 GLY A C 1
ATOM 1263 O O . GLY A 1 170 ? -4.812 28.323 -10.931 1.00 86.00 170 GLY A O 1
ATOM 1264 N N . GLU A 1 171 ? -6.459 28.289 -9.400 1.00 93.88 171 GLU A N 1
ATOM 1265 C CA . GLU A 1 171 ? -5.634 28.170 -8.203 1.00 93.88 171 GLU A CA 1
ATOM 1266 C C . GLU A 1 171 ? -5.924 26.845 -7.483 1.00 93.88 171 GLU A C 1
ATOM 1268 O O . GLU A 1 171 ? -7.076 26.421 -7.345 1.00 93.88 171 GLU A O 1
ATOM 1273 N N . THR A 1 172 ? -4.864 26.201 -6.999 1.00 97.12 172 THR A N 1
ATOM 1274 C CA . THR A 1 172 ? -4.949 25.036 -6.117 1.00 97.12 172 THR A CA 1
ATOM 1275 C C . THR A 1 172 ? -4.510 25.458 -4.722 1.00 97.12 172 THR A C 1
ATOM 1277 O O . THR A 1 172 ? -3.515 26.158 -4.563 1.00 97.12 172 THR A O 1
ATOM 1280 N N . THR A 1 173 ? -5.235 25.022 -3.694 1.00 97.62 173 THR A N 1
ATOM 1281 C CA . THR A 1 173 ? -4.904 25.304 -2.290 1.00 97.62 173 THR A CA 1
ATOM 1282 C C . THR A 1 173 ? -5.005 24.049 -1.432 1.00 97.62 173 THR A C 1
ATOM 1284 O O . THR A 1 173 ? -5.840 23.176 -1.684 1.00 97.62 173 THR A O 1
ATOM 1287 N N . LEU A 1 174 ? -4.172 23.985 -0.391 1.00 98.25 174 LEU A N 1
ATOM 1288 C CA . LEU A 1 174 ? -4.251 23.014 0.697 1.00 98.25 174 LEU A CA 1
ATOM 1289 C C . LEU A 1 174 ? -4.499 23.776 2.002 1.00 98.25 174 LEU A C 1
ATOM 1291 O O . LEU A 1 174 ? -3.680 24.594 2.412 1.00 98.25 174 LEU A O 1
ATOM 1295 N N . THR A 1 175 ? -5.649 23.553 2.638 1.00 98.06 175 THR A N 1
ATOM 1296 C CA . THR A 1 175 ? -6.046 24.266 3.865 1.00 98.06 175 THR A CA 1
ATOM 1297 C C . THR A 1 175 ? -6.370 23.278 4.973 1.00 98.06 175 THR A C 1
ATOM 1299 O O . THR A 1 175 ? -7.299 22.488 4.827 1.00 98.06 175 THR A O 1
ATOM 1302 N N . GLN A 1 176 ? -5.668 23.341 6.105 1.00 98.38 176 GLN A N 1
ATOM 1303 C CA . GLN A 1 176 ? -6.044 22.572 7.294 1.00 98.38 176 GLN A CA 1
ATOM 1304 C C . GLN A 1 176 ? -7.436 23.000 7.782 1.00 98.38 176 GLN A C 1
ATOM 1306 O O . GLN A 1 176 ? -7.665 24.172 8.083 1.00 98.38 176 GLN A O 1
ATOM 1311 N N . THR A 1 177 ? -8.368 22.052 7.861 1.00 97.94 177 THR A N 1
ATOM 1312 C CA . THR A 1 177 ? -9.749 22.283 8.321 1.00 97.94 177 THR A CA 1
ATOM 1313 C C . THR A 1 177 ? -10.011 21.714 9.703 1.00 97.94 177 THR A C 1
ATOM 1315 O O . THR A 1 177 ? -10.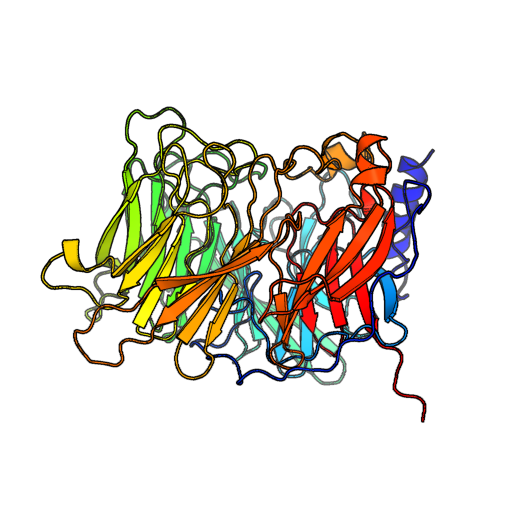920 22.179 10.393 1.00 97.94 177 THR A O 1
ATOM 1318 N N . ARG A 1 178 ? -9.226 20.719 10.120 1.00 97.56 178 ARG A N 1
ATOM 1319 C CA . ARG A 1 178 ? -9.391 20.046 11.405 1.00 97.56 178 ARG A CA 1
ATOM 1320 C C . ARG A 1 178 ? -8.050 19.541 11.912 1.00 97.56 178 ARG A C 1
ATOM 1322 O O . ARG A 1 178 ? -7.236 19.043 11.143 1.00 97.56 178 ARG A O 1
ATOM 1329 N N . GLU A 1 179 ? -7.868 19.638 13.219 1.00 97.50 179 GLU A N 1
ATOM 1330 C CA . GLU A 1 179 ? -6.763 19.028 13.946 1.00 97.50 179 GLU A CA 1
ATOM 1331 C C . GLU A 1 179 ? -7.303 18.470 15.258 1.00 97.50 179 GLU A C 1
ATOM 1333 O O . GLU A 1 179 ? -8.070 19.142 15.954 1.00 97.50 179 GLU A O 1
ATOM 1338 N N . ILE A 1 180 ? -6.943 17.231 15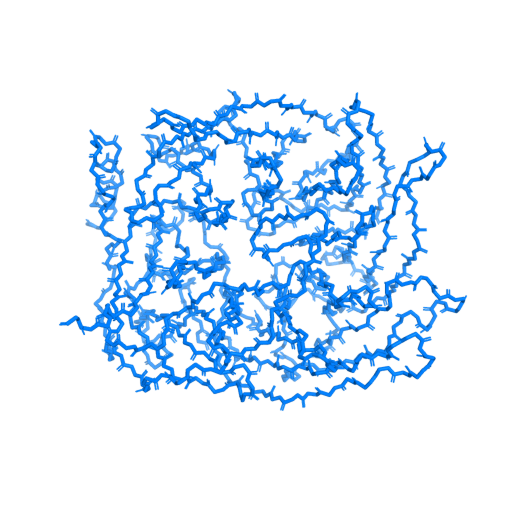.578 1.00 97.62 180 ILE A N 1
ATOM 1339 C CA . ILE A 1 180 ? -7.347 16.554 16.813 1.00 97.62 180 ILE A CA 1
ATOM 1340 C C . ILE A 1 180 ? -6.102 15.931 17.428 1.00 97.62 180 ILE A C 1
ATOM 1342 O O . ILE A 1 180 ? -5.345 15.261 16.732 1.00 97.62 180 ILE A O 1
ATOM 1346 N N . SER A 1 181 ? -5.910 16.093 18.736 1.00 97.50 181 SER A N 1
ATOM 1347 C CA . SER A 1 181 ? -4.914 15.313 19.470 1.00 97.50 181 SER A CA 1
ATOM 1348 C C . SER A 1 181 ? -5.594 14.150 20.182 1.00 97.50 181 SER A C 1
ATOM 1350 O O . SER A 1 181 ? -6.479 14.365 21.009 1.00 97.50 181 SER A O 1
ATOM 1352 N N . VAL A 1 182 ? -5.151 12.931 19.880 1.00 97.75 182 VAL A N 1
ATOM 1353 C CA . VAL A 1 182 ? -5.528 11.700 20.593 1.00 97.75 182 VAL A CA 1
ATOM 1354 C C . VAL A 1 182 ? -4.424 11.229 21.541 1.00 97.75 182 VAL A C 1
ATOM 1356 O O . VAL A 1 182 ? -4.550 10.183 22.162 1.00 97.75 182 VAL A O 1
ATOM 1359 N N . ASN A 1 183 ? -3.344 12.002 21.690 1.00 96.00 183 ASN A N 1
ATOM 1360 C CA . ASN A 1 183 ? -2.170 11.631 22.484 1.00 96.00 183 ASN A CA 1
ATOM 1361 C C . ASN A 1 183 ? -2.518 11.240 23.933 1.00 96.00 183 ASN A C 1
ATOM 1363 O O . ASN A 1 183 ? -1.969 10.292 24.477 1.00 96.00 183 ASN A O 1
ATOM 1367 N N . ALA A 1 184 ? -3.481 11.932 24.552 1.00 96.69 184 ALA A N 1
ATOM 1368 C CA . ALA A 1 184 ? -3.936 11.616 25.910 1.00 96.69 184 ALA A CA 1
ATOM 1369 C C . ALA A 1 184 ? -4.679 10.267 26.022 1.00 96.69 184 ALA A C 1
ATOM 1371 O O . ALA A 1 184 ? -4.896 9.785 27.132 1.00 96.69 184 ALA A O 1
ATOM 1372 N N . SER A 1 185 ? -5.084 9.687 24.892 1.00 96.44 185 SER A N 1
ATOM 1373 C CA . SER A 1 185 ? -5.768 8.399 24.793 1.00 96.44 185 SER A CA 1
ATOM 1374 C C . SER A 1 185 ? -4.823 7.244 24.447 1.00 96.44 185 SER A C 1
ATOM 1376 O O . SER A 1 185 ? -5.270 6.100 24.458 1.00 96.44 185 SER A O 1
ATOM 1378 N N . LEU A 1 186 ? -3.553 7.527 24.136 1.00 95.62 186 LEU A N 1
ATOM 1379 C CA . LEU A 1 186 ? -2.536 6.522 23.833 1.00 95.62 186 LEU A CA 1
ATOM 1380 C C . LEU A 1 186 ? -1.831 6.052 25.110 1.00 95.62 186 LEU A C 1
ATOM 1382 O O . LEU A 1 186 ? -1.637 6.819 26.060 1.00 95.62 186 LEU A O 1
ATOM 1386 N N . SER A 1 187 ? -1.409 4.789 25.122 1.00 93.94 187 SER A N 1
ATOM 1387 C CA . SER A 1 187 ? -0.565 4.273 26.201 1.00 93.94 187 SER A CA 1
ATOM 1388 C C . SER A 1 187 ? 0.865 4.808 26.097 1.00 93.94 187 SER A C 1
ATOM 1390 O O . SER A 1 187 ? 1.321 5.275 25.056 1.00 93.94 187 SER A O 1
ATOM 1392 N N . THR A 1 188 ? 1.606 4.760 27.207 1.00 89.69 188 THR A N 1
ATOM 1393 C CA . THR A 1 188 ? 2.990 5.259 27.239 1.00 89.69 188 THR A CA 1
ATOM 1394 C C . THR A 1 188 ? 3.865 4.521 26.225 1.00 89.69 188 THR A C 1
ATOM 1396 O O . THR A 1 188 ? 3.961 3.300 26.274 1.00 89.69 188 THR A O 1
ATOM 1399 N N . GLY A 1 189 ? 4.543 5.277 25.357 1.00 87.81 189 GLY A N 1
ATOM 1400 C CA . GLY A 1 189 ? 5.415 4.735 24.311 1.00 87.81 189 GLY A CA 1
ATOM 1401 C C . GLY A 1 189 ? 4.693 4.381 23.011 1.00 87.81 189 GLY A C 1
ATOM 1402 O O . GLY A 1 189 ? 5.360 4.001 22.056 1.00 87.81 189 GLY A O 1
ATOM 1403 N N . GLU A 1 190 ? 3.368 4.522 22.953 1.00 93.25 190 GLU A N 1
ATOM 1404 C CA . GLU A 1 190 ? 2.621 4.369 21.711 1.00 93.25 190 GLU A CA 1
ATOM 1405 C C . GLU A 1 190 ? 2.631 5.652 20.872 1.00 93.25 190 GLU A C 1
ATOM 1407 O O . GLU A 1 190 ? 2.537 6.765 21.385 1.00 93.25 190 GLU A O 1
ATOM 1412 N N . THR A 1 191 ? 2.686 5.467 19.561 1.00 92.88 191 THR A N 1
ATOM 1413 C CA . THR A 1 191 ? 2.651 6.480 18.510 1.00 92.88 191 THR A CA 1
ATOM 1414 C C . THR A 1 191 ? 1.630 6.060 17.460 1.00 92.88 191 THR A C 1
ATOM 1416 O O . THR A 1 191 ? 1.373 4.869 17.271 1.00 92.88 191 THR A O 1
ATOM 1419 N N . LEU A 1 192 ? 0.991 7.029 16.804 1.00 94.38 192 LEU A N 1
ATOM 1420 C CA . LEU A 1 192 ? 0.030 6.726 15.744 1.00 94.38 192 LEU A CA 1
ATOM 1421 C C . LEU A 1 192 ? 0.722 6.068 14.552 1.00 94.38 192 LEU A C 1
ATOM 1423 O O . LEU A 1 192 ? 1.822 6.465 14.180 1.00 94.38 192 LEU A O 1
ATOM 1427 N N . LEU A 1 193 ? 0.023 5.121 13.930 1.00 92.69 193 LEU A N 1
ATOM 1428 C CA . LEU A 1 193 ? 0.426 4.478 12.682 1.00 92.69 193 LEU A CA 1
ATOM 1429 C C . LEU A 1 193 ? -0.620 4.708 11.588 1.00 92.69 193 LEU A C 1
ATOM 1431 O O . LEU A 1 193 ? -0.274 5.154 10.499 1.00 92.69 193 LEU A O 1
ATOM 1435 N N . ASN A 1 194 ? -1.894 4.442 11.894 1.00 95.19 194 ASN A N 1
ATOM 1436 C CA . ASN A 1 194 ? -2.966 4.389 10.902 1.00 95.19 194 ASN A CA 1
ATOM 1437 C C . ASN A 1 194 ? -4.067 5.409 11.169 1.00 95.19 194 ASN A C 1
ATOM 1439 O O . ASN A 1 194 ? -4.352 5.742 12.323 1.00 95.19 194 ASN A O 1
ATOM 1443 N N . ASN A 1 195 ? -4.736 5.826 10.093 1.00 97.25 195 ASN A N 1
ATOM 1444 C CA . ASN A 1 195 ? -5.932 6.657 10.128 1.00 97.25 195 ASN A CA 1
ATOM 1445 C C . ASN A 1 195 ? -6.810 6.414 8.890 1.00 97.25 195 ASN A C 1
ATOM 1447 O O . ASN A 1 195 ? -6.277 6.375 7.787 1.00 97.25 195 ASN A O 1
ATOM 1451 N N . LEU A 1 196 ? -8.130 6.310 9.042 1.00 97.75 196 LEU A N 1
ATOM 1452 C CA . LEU A 1 196 ? -9.074 6.272 7.912 1.0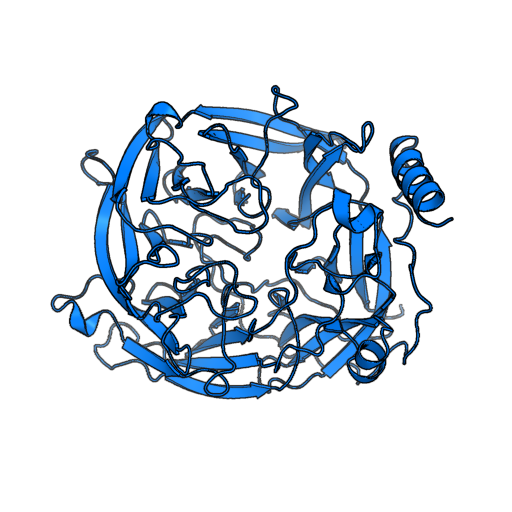0 97.75 196 LEU A CA 1
ATOM 1453 C C . LEU A 1 196 ? -10.434 6.857 8.311 1.00 97.75 196 LEU A C 1
ATOM 1455 O O . LEU A 1 196 ? -10.863 6.710 9.459 1.00 97.75 196 LEU A O 1
ATOM 1459 N N . PHE A 1 197 ? -11.131 7.483 7.364 1.00 97.88 197 PHE A N 1
ATOM 1460 C CA . PHE A 1 197 ? -12.540 7.835 7.523 1.00 97.88 197 PHE A CA 1
ATOM 1461 C C . PHE A 1 197 ? -13.443 6.605 7.394 1.00 97.88 197 PHE A C 1
ATOM 1463 O O . PHE A 1 197 ? -13.242 5.753 6.530 1.00 97.88 197 PHE A O 1
ATOM 1470 N N . ASP A 1 198 ? -14.501 6.560 8.199 1.00 97.19 198 ASP A N 1
ATOM 1471 C CA . ASP A 1 198 ? -15.626 5.652 7.983 1.00 97.19 198 ASP A CA 1
ATOM 1472 C C . ASP A 1 198 ? -16.823 6.348 7.313 1.00 97.19 198 ASP A C 1
ATOM 1474 O O . ASP A 1 198 ? -16.798 7.549 7.016 1.00 97.19 198 ASP A O 1
ATOM 1478 N N . THR A 1 199 ? -17.890 5.590 7.049 1.00 96.06 199 THR A N 1
ATOM 1479 C CA . THR A 1 199 ? -19.090 6.106 6.366 1.00 96.06 199 THR A CA 1
ATOM 1480 C C . THR A 1 199 ? -19.908 7.108 7.179 1.00 96.06 199 THR A C 1
ATOM 1482 O O . THR A 1 199 ? -20.768 7.782 6.615 1.00 96.06 199 THR A O 1
ATOM 1485 N N . GLU A 1 200 ? -19.665 7.221 8.483 1.00 95.62 200 GLU A N 1
ATOM 1486 C CA . GLU A 1 200 ? -20.304 8.207 9.364 1.00 95.62 200 GLU A CA 1
ATOM 1487 C C . GLU A 1 200 ? -19.424 9.454 9.560 1.00 95.62 200 GLU A C 1
ATOM 1489 O O . GLU A 1 200 ? -19.824 10.421 10.215 1.00 95.62 200 GLU A O 1
ATOM 1494 N N . GLY A 1 201 ? -18.234 9.470 8.952 1.00 95.19 201 GLY A N 1
ATOM 1495 C CA . GLY A 1 201 ? -17.260 10.545 9.084 1.00 95.19 201 GLY A CA 1
ATOM 1496 C C . GLY A 1 201 ? -16.443 10.472 10.372 1.00 95.19 201 GLY A C 1
ATOM 1497 O O . GLY A 1 201 ? -15.754 11.449 10.696 1.00 95.19 201 GLY A O 1
ATOM 1498 N N . ASN A 1 202 ? -16.492 9.349 11.095 1.00 97.25 202 ASN A N 1
ATOM 1499 C CA . ASN A 1 202 ? -15.552 9.092 12.175 1.00 97.25 202 ASN A CA 1
ATOM 1500 C C . ASN A 1 202 ? -14.156 8.883 11.582 1.00 97.25 202 ASN A C 1
ATOM 1502 O O . ASN A 1 202 ? -14.006 8.375 10.471 1.00 97.25 202 ASN A O 1
ATOM 1506 N N . ILE A 1 203 ? -13.127 9.269 12.330 1.00 98.25 203 ILE A N 1
ATOM 1507 C CA . ILE A 1 203 ? -11.734 8.980 11.986 1.00 98.25 203 ILE A CA 1
ATOM 1508 C C . ILE A 1 203 ? -11.281 7.817 12.852 1.00 98.25 203 ILE A C 1
ATOM 1510 O O . ILE A 1 203 ? -11.000 8.020 14.034 1.00 98.25 203 ILE A O 1
ATOM 1514 N N . TRP A 1 204 ? -11.204 6.621 12.279 1.00 98.56 204 TRP A N 1
ATOM 1515 C CA . TRP A 1 204 ? -10.534 5.493 12.917 1.00 98.56 204 TRP A CA 1
ATOM 1516 C C . TRP A 1 204 ? -9.038 5.753 12.967 1.00 98.56 204 TRP A C 1
ATOM 1518 O O . TRP A 1 204 ? -8.474 6.300 12.022 1.00 98.56 204 TRP A O 1
ATOM 1528 N N . PHE A 1 205 ? -8.398 5.356 14.059 1.00 98.25 205 PHE A N 1
ATOM 1529 C CA . PHE A 1 205 ? -6.958 5.447 14.234 1.00 98.25 205 PHE A CA 1
ATOM 1530 C C . PHE A 1 205 ? -6.423 4.240 14.990 1.00 98.25 205 PHE A C 1
ATOM 1532 O O . PHE A 1 205 ? -7.122 3.624 15.800 1.00 98.25 205 PHE A O 1
ATOM 1539 N N . THR A 1 206 ? -5.149 3.938 14.759 1.00 97.44 206 THR A N 1
ATOM 1540 C CA . THR A 1 206 ? -4.431 2.965 15.577 1.00 97.44 206 THR A CA 1
ATOM 1541 C C . THR A 1 206 ? -3.038 3.457 15.924 1.00 97.44 206 THR A C 1
ATOM 1543 O O . THR A 1 206 ? -2.391 4.122 15.109 1.00 97.44 206 THR A O 1
ATOM 1546 N N . SER A 1 207 ? -2.549 3.097 17.108 1.00 95.88 207 SER A N 1
ATOM 1547 C CA . SER A 1 207 ? -1.111 3.111 17.365 1.00 95.88 207 SER A CA 1
ATOM 1548 C C . SER A 1 207 ? -0.456 1.841 16.830 1.00 95.88 207 SER A C 1
ATOM 1550 O O . SER A 1 207 ? -1.112 0.808 16.679 1.00 95.88 207 SER A O 1
ATOM 1552 N N . GLY A 1 208 ? 0.829 1.889 16.505 1.00 92.31 208 GLY A N 1
ATOM 1553 C CA . GLY A 1 208 ? 1.511 0.729 15.937 1.00 92.31 208 GLY A CA 1
ATOM 1554 C C . GLY A 1 208 ? 2.990 0.972 15.707 1.00 92.31 208 GLY A C 1
ATOM 1555 O O . GLY A 1 208 ? 3.502 2.052 15.974 1.00 92.31 208 GLY A O 1
ATOM 1556 N N . THR A 1 209 ? 3.681 -0.046 15.217 1.00 86.38 209 THR A N 1
ATOM 1557 C CA . THR A 1 209 ? 5.113 0.022 14.938 1.00 86.38 209 THR A CA 1
ATOM 1558 C C . THR A 1 209 ? 5.375 -0.120 13.449 1.00 86.38 209 THR A C 1
ATOM 1560 O O . THR A 1 209 ? 4.662 -0.829 12.742 1.00 86.38 209 THR A O 1
ATOM 1563 N N . LEU A 1 210 ? 6.431 0.539 12.980 1.00 77.75 210 LEU A N 1
ATOM 1564 C CA . LEU A 1 210 ? 6.964 0.344 11.643 1.00 77.75 210 LEU A CA 1
ATOM 1565 C C . LEU A 1 210 ? 8.492 0.365 11.723 1.00 77.75 210 LEU A C 1
ATOM 1567 O O . LEU A 1 210 ? 9.108 1.413 11.941 1.00 77.75 210 LEU A O 1
ATOM 1571 N N . SER A 1 211 ? 9.107 -0.812 11.598 1.00 69.50 211 SER A N 1
ATOM 1572 C CA . SER A 1 211 ? 10.565 -0.965 11.650 1.00 69.50 211 SER A CA 1
ATOM 1573 C C . SER A 1 211 ? 11.250 -0.109 10.588 1.00 69.50 211 SER A C 1
ATOM 1575 O O . SER A 1 211 ? 10.777 0.002 9.462 1.00 69.50 211 SER A O 1
ATOM 1577 N N . GLY A 1 212 ? 12.383 0.500 10.943 1.00 64.56 212 GLY A N 1
ATOM 1578 C CA . GLY A 1 212 ? 13.059 1.442 10.048 1.00 64.56 212 GLY A CA 1
ATOM 1579 C C . GLY A 1 212 ? 12.346 2.794 9.932 1.00 64.56 212 GLY A C 1
ATOM 1580 O O . GLY A 1 212 ? 12.595 3.527 8.986 1.00 64.56 212 GLY A O 1
ATOM 1581 N N . THR A 1 213 ? 11.480 3.161 10.879 1.00 70.38 213 THR A N 1
ATOM 1582 C CA . THR A 1 213 ? 10.926 4.521 10.982 1.00 70.38 213 THR A CA 1
ATOM 1583 C C . THR A 1 213 ? 11.052 5.062 12.409 1.00 70.38 213 THR A C 1
ATOM 1585 O O . THR A 1 213 ? 11.304 4.287 13.340 1.00 70.38 213 THR A O 1
ATOM 1588 N N . PRO A 1 214 ? 10.868 6.379 12.622 1.00 68.50 214 PRO A N 1
ATOM 1589 C CA . PRO A 1 214 ? 10.880 6.978 13.957 1.00 68.50 214 PRO A CA 1
ATOM 1590 C C . PRO A 1 214 ? 9.780 6.485 14.911 1.00 68.50 214 PRO A C 1
ATOM 1592 O O . PRO A 1 214 ? 9.866 6.780 16.099 1.00 68.50 214 PRO A O 1
ATOM 1595 N N . LEU A 1 215 ? 8.778 5.735 14.431 1.00 74.12 215 LEU A N 1
ATOM 1596 C CA . LEU A 1 215 ? 7.658 5.239 15.247 1.00 74.12 215 LEU A CA 1
ATOM 1597 C C . LEU A 1 215 ? 8.095 4.226 16.321 1.00 74.12 215 LEU A C 1
ATOM 1599 O O . LEU A 1 215 ? 7.427 4.072 17.337 1.00 74.12 215 LEU A O 1
ATOM 1603 N N . GLY A 1 216 ? 9.268 3.603 16.149 1.00 66.88 216 GLY A N 1
ATOM 1604 C CA . GLY A 1 216 ? 9.905 2.765 17.166 1.00 66.88 216 GLY A CA 1
ATOM 1605 C C . GLY A 1 216 ? 9.135 1.477 17.506 1.00 66.88 216 GLY A C 1
ATOM 1606 O O . GLY A 1 216 ? 8.012 1.260 17.048 1.00 66.88 216 GLY A O 1
ATOM 1607 N N . PRO A 1 217 ? 9.743 0.555 18.274 1.00 75.31 217 PRO A N 1
ATOM 1608 C CA . PRO A 1 217 ? 9.053 -0.641 18.746 1.00 75.31 217 PRO A CA 1
ATOM 1609 C C . PRO A 1 217 ? 8.040 -0.282 19.841 1.00 75.31 217 PRO A C 1
ATOM 1611 O O . PRO A 1 217 ? 8.354 0.486 20.750 1.00 75.31 217 PRO A O 1
ATOM 1614 N N . GLN A 1 218 ? 6.857 -0.895 19.800 1.00 85.88 218 GLN A N 1
ATOM 1615 C CA . GLN A 1 218 ? 5.804 -0.701 20.800 1.00 85.88 218 GLN A CA 1
ATOM 1616 C C . GLN A 1 218 ? 5.374 -2.036 21.385 1.00 85.88 218 GLN A C 1
ATOM 1618 O O . GLN A 1 218 ? 5.194 -2.990 20.645 1.00 85.88 218 GLN A O 1
ATOM 1623 N N . SER A 1 219 ? 5.152 -2.102 22.696 1.00 86.56 219 SER A N 1
ATOM 1624 C CA . SER A 1 219 ? 4.713 -3.330 23.376 1.00 86.56 219 SER A CA 1
ATOM 1625 C C . SER A 1 219 ? 3.200 -3.527 23.432 1.00 86.56 219 SER A C 1
ATOM 1627 O O . SER A 1 219 ? 2.721 -4.488 24.030 1.00 86.56 219 SER A O 1
ATOM 1629 N N . SER A 1 220 ? 2.452 -2.589 22.870 1.00 93.56 220 SER A N 1
ATOM 1630 C CA . SER A 1 220 ? 1.000 -2.549 22.905 1.00 93.56 220 SER A CA 1
ATOM 1631 C C . SER A 1 220 ? 0.471 -1.694 21.757 1.00 93.56 220 SER A C 1
ATOM 1633 O O . SER A 1 220 ? 1.229 -0.980 21.083 1.00 93.56 220 SER A O 1
ATOM 1635 N N . THR A 1 221 ? -0.839 -1.759 21.553 1.00 95.75 221 THR A N 1
ATOM 1636 C CA . THR A 1 221 ? -1.549 -0.903 20.610 1.00 95.75 221 THR A CA 1
ATOM 1637 C C . THR A 1 221 ? -2.853 -0.381 21.208 1.00 95.75 221 THR A C 1
ATOM 1639 O O . THR A 1 221 ? -3.476 -1.000 22.071 1.00 95.75 221 THR A O 1
ATOM 1642 N N . THR A 1 222 ? -3.291 0.764 20.710 1.00 97.56 222 THR A N 1
ATOM 1643 C CA . THR A 1 222 ? -4.591 1.366 20.961 1.00 97.56 222 THR A CA 1
ATOM 1644 C C . THR A 1 222 ? -5.308 1.487 19.630 1.00 97.56 222 THR A C 1
ATOM 1646 O O . THR A 1 222 ? -4.784 2.093 18.695 1.00 97.56 222 THR A O 1
ATOM 1649 N N . VAL A 1 223 ? -6.517 0.937 19.558 1.00 98.19 223 VAL A N 1
ATOM 1650 C CA . VAL A 1 223 ? -7.449 1.117 18.441 1.00 98.19 223 VAL A CA 1
ATOM 1651 C C . VAL A 1 223 ? -8.534 2.078 18.897 1.00 98.19 223 VAL A C 1
ATOM 1653 O O . VAL A 1 223 ? -9.054 1.949 20.005 1.00 98.19 223 VAL A O 1
ATOM 1656 N N . GLY A 1 224 ? -8.890 3.048 18.068 1.00 97.88 224 GLY A N 1
ATOM 1657 C CA . GLY A 1 224 ? -9.908 4.022 18.425 1.00 97.88 224 GLY A CA 1
ATOM 1658 C C . GLY A 1 224 ? -10.559 4.675 17.228 1.00 97.88 224 GLY A C 1
ATOM 1659 O O . GLY A 1 224 ? -10.144 4.477 16.088 1.00 97.88 224 GLY A O 1
ATOM 1660 N N . TYR A 1 225 ? -11.570 5.486 17.507 1.00 98.19 225 TYR A N 1
ATOM 1661 C CA . TYR A 1 225 ? -12.126 6.405 16.528 1.00 98.19 225 TYR A CA 1
ATOM 1662 C C . TYR A 1 225 ? -12.457 7.754 17.161 1.00 98.19 225 TYR A C 1
ATOM 1664 O O . TYR A 1 225 ? -12.683 7.869 18.370 1.00 98.19 225 TYR A O 1
ATOM 1672 N N . VAL A 1 226 ? -12.462 8.786 16.322 1.00 97.81 226 VAL A N 1
ATOM 1673 C CA . VAL A 1 226 ? -12.874 10.143 16.675 1.00 97.81 226 VAL A CA 1
ATOM 1674 C C . VAL A 1 226 ? -14.150 10.488 15.926 1.00 97.81 226 VAL A C 1
ATOM 1676 O O . VAL A 1 226 ? -14.147 10.543 14.697 1.00 97.81 226 VAL A O 1
ATOM 1679 N N . GLU A 1 227 ? -15.217 10.793 16.653 1.00 96.44 227 GLU A N 1
ATOM 1680 C CA . GLU A 1 227 ? -16.476 11.262 16.073 1.00 96.44 227 GLU A CA 1
ATOM 1681 C C . GLU A 1 227 ? -16.326 12.635 15.390 1.00 96.44 227 GLU A C 1
ATOM 1683 O O . GLU A 1 227 ? -15.425 13.412 15.737 1.00 96.44 227 GLU A O 1
ATOM 1688 N N . PRO A 1 228 ? -17.226 13.023 14.465 1.00 94.88 228 PRO A N 1
ATOM 1689 C CA . PRO A 1 228 ? -17.237 14.365 13.874 1.00 94.88 228 PRO A CA 1
ATOM 1690 C C . PRO A 1 228 ? -17.272 15.506 14.904 1.00 94.88 228 PRO A C 1
ATOM 1692 O O . PRO A 1 228 ? -16.695 16.568 14.670 1.00 94.88 228 PRO A O 1
ATOM 1695 N N . ASN A 1 229 ? -17.904 15.286 16.063 1.00 94.56 229 ASN A N 1
ATOM 1696 C CA . ASN A 1 229 ? -17.980 16.252 17.167 1.00 94.56 229 ASN A CA 1
ATOM 1697 C C . ASN A 1 229 ? -16.678 16.352 18.000 1.00 94.56 229 ASN A C 1
ATOM 1699 O O . ASN A 1 229 ? -16.574 17.232 18.855 1.00 94.56 229 ASN A O 1
ATOM 1703 N N . GLY A 1 230 ? -15.690 15.482 17.751 1.00 94.75 230 GLY A N 1
ATOM 1704 C CA . GLY A 1 230 ? -14.416 15.428 18.470 1.00 94.75 230 GLY A CA 1
ATOM 1705 C C . GLY A 1 230 ? -14.373 14.479 19.671 1.00 94.75 230 GLY A C 1
ATOM 1706 O O . GLY A 1 230 ? -13.341 14.428 20.336 1.00 94.75 230 GLY A O 1
ATOM 1707 N N . GLN A 1 231 ? -15.441 13.734 19.964 1.00 95.88 231 GLN A N 1
ATOM 1708 C CA . GLN A 1 231 ? -15.431 12.692 20.989 1.00 95.88 231 GLN A CA 1
ATOM 1709 C C . GLN A 1 231 ? -14.510 11.544 20.562 1.00 95.88 231 GLN A C 1
ATOM 1711 O O . GLN A 1 231 ? -14.558 11.093 19.420 1.00 95.88 231 GLN A O 1
ATOM 1716 N N . ILE A 1 232 ? -13.652 11.098 21.482 1.00 97.44 232 ILE A N 1
ATOM 1717 C CA . ILE A 1 232 ? -12.645 10.062 21.238 1.00 97.44 232 ILE A CA 1
ATOM 1718 C C . ILE A 1 232 ? -13.040 8.809 22.009 1.00 97.44 232 ILE A C 1
ATOM 1720 O O . ILE A 1 232 ? -13.287 8.874 23.216 1.00 97.44 232 ILE A O 1
ATOM 1724 N N . HIS A 1 233 ? -13.027 7.674 21.319 1.00 97.44 233 HIS A N 1
ATOM 1725 C CA . HIS A 1 233 ? -13.257 6.355 21.892 1.00 97.44 233 HIS A CA 1
ATOM 1726 C C . HIS A 1 233 ? -12.059 5.463 21.615 1.00 97.44 233 HIS A C 1
ATOM 1728 O O . HIS A 1 233 ? -11.543 5.460 20.498 1.00 97.44 233 HIS A O 1
ATOM 1734 N N . THR A 1 234 ? -11.616 4.703 22.614 1.00 97.19 234 THR A N 1
ATOM 1735 C CA . THR A 1 234 ? -10.452 3.823 22.479 1.00 97.19 234 THR A CA 1
ATOM 1736 C C . THR A 1 234 ? -10.646 2.474 23.152 1.00 97.19 234 THR A C 1
ATOM 1738 O O . THR A 1 234 ? -11.352 2.336 24.150 1.00 97.19 234 THR A O 1
ATOM 1741 N N . LEU A 1 235 ? -9.958 1.483 22.599 1.00 97.06 235 LEU A N 1
ATOM 1742 C CA . LEU A 1 235 ? -9.735 0.161 23.153 1.00 97.06 235 LEU A CA 1
ATOM 1743 C C . LEU A 1 235 ? -8.225 -0.088 23.157 1.00 97.06 235 LEU A C 1
ATOM 1745 O O . LEU A 1 235 ? -7.572 -0.030 22.115 1.00 97.06 235 LEU A O 1
ATOM 1749 N N . HIS A 1 236 ? -7.676 -0.373 24.332 1.00 97.38 236 HIS A N 1
ATOM 1750 C CA . HIS A 1 236 ? -6.269 -0.719 24.477 1.00 97.38 236 HIS A CA 1
ATOM 1751 C C . HIS A 1 236 ? -6.072 -2.237 24.399 1.00 97.38 236 HIS A C 1
ATOM 1753 O O . HIS A 1 236 ? -6.802 -2.994 25.044 1.00 97.38 236 HIS A O 1
ATOM 1759 N N . ILE A 1 237 ? -5.067 -2.672 23.642 1.00 96.69 237 ILE A N 1
ATOM 1760 C CA . ILE A 1 237 ? -4.693 -4.073 23.453 1.00 96.69 237 ILE A CA 1
ATOM 1761 C C . ILE A 1 237 ? -3.247 -4.250 23.950 1.00 96.69 237 ILE A C 1
ATOM 1763 O O . ILE A 1 237 ? -2.306 -3.781 23.301 1.00 96.69 237 ILE A O 1
ATOM 1767 N N . PRO A 1 238 ? -3.046 -4.910 25.104 1.00 94.81 238 PRO A N 1
ATOM 1768 C CA . PRO A 1 238 ? -1.712 -5.173 25.629 1.00 94.81 238 PRO A CA 1
ATOM 1769 C C . PRO A 1 238 ? -1.022 -6.313 24.865 1.00 94.81 238 PRO A C 1
ATOM 1771 O O . PRO A 1 238 ? -1.687 -7.167 24.277 1.00 94.81 238 PRO A O 1
ATOM 1774 N N . ASP A 1 239 ? 0.312 -6.346 24.925 1.00 91.94 239 ASP A N 1
ATOM 1775 C CA . ASP A 1 239 ? 1.173 -7.449 24.455 1.00 91.94 239 ASP A CA 1
ATOM 1776 C C . ASP A 1 239 ? 0.989 -7.835 22.974 1.00 91.94 239 ASP A C 1
ATOM 1778 O O . ASP A 1 239 ? 1.309 -8.948 22.542 1.00 91.94 239 ASP A O 1
ATOM 1782 N N . GLN A 1 240 ? 0.455 -6.902 22.193 1.00 93.69 240 GLN A N 1
ATOM 1783 C CA . GLN A 1 240 ? 0.174 -7.022 20.772 1.00 93.69 240 GLN A CA 1
ATOM 1784 C C . GLN A 1 240 ? 0.480 -5.688 20.098 1.00 93.69 240 GLN A C 1
ATOM 1786 O O . GLN A 1 240 ? 0.191 -4.626 20.647 1.00 93.69 240 GLN A O 1
ATOM 1791 N N . GLN A 1 241 ? 1.033 -5.739 18.896 1.00 92.06 241 GLN A N 1
ATOM 1792 C CA . GLN A 1 241 ? 1.362 -4.568 18.093 1.00 92.06 241 GLN A CA 1
ATOM 1793 C C . GLN A 1 241 ? 0.652 -4.648 16.745 1.00 92.06 241 GLN A C 1
ATOM 1795 O O . GLN A 1 241 ? 0.518 -5.727 16.171 1.00 92.06 241 GLN A O 1
ATOM 1800 N N . ILE A 1 242 ? 0.194 -3.502 16.248 1.00 93.44 242 ILE A N 1
ATOM 1801 C CA . ILE A 1 242 ? -0.208 -3.352 14.848 1.00 93.44 242 ILE A CA 1
ATOM 1802 C C . ILE A 1 242 ? 1.038 -2.976 14.065 1.00 93.44 242 ILE A C 1
ATOM 1804 O O . ILE A 1 242 ? 1.794 -2.095 14.478 1.00 93.44 242 ILE A O 1
ATOM 1808 N N . GLU A 1 243 ? 1.240 -3.666 12.955 1.00 87.88 243 GLU A N 1
ATOM 1809 C CA . GLU A 1 243 ? 2.499 -3.646 12.206 1.00 87.88 243 GLU A CA 1
ATOM 1810 C C . GLU A 1 243 ? 2.323 -3.098 10.785 1.00 87.88 243 GLU A C 1
ATOM 1812 O O . GLU A 1 243 ? 3.296 -2.787 10.102 1.00 87.88 243 GLU A O 1
ATOM 1817 N N . ASN A 1 244 ? 1.070 -2.979 10.337 1.00 90.19 244 ASN A N 1
ATOM 1818 C CA . ASN A 1 244 ? 0.704 -2.501 9.013 1.00 90.19 244 ASN A CA 1
ATOM 1819 C C . ASN A 1 244 ? -0.640 -1.735 9.067 1.00 90.19 244 ASN A C 1
ATOM 1821 O O . ASN A 1 244 ? -1.156 -1.448 10.151 1.00 90.19 244 ASN A O 1
ATOM 1825 N N . GLY A 1 245 ? -1.197 -1.384 7.910 1.00 92.38 245 GLY A N 1
ATOM 1826 C CA . GLY A 1 245 ? -2.456 -0.654 7.760 1.00 92.38 245 GLY A CA 1
ATOM 1827 C C . GLY A 1 245 ? -3.701 -1.357 8.314 1.00 92.38 245 GLY A C 1
ATOM 1828 O O . GLY A 1 245 ? -3.669 -2.507 8.756 1.00 92.38 245 GLY A O 1
ATOM 1829 N N . ILE A 1 246 ? -4.836 -0.669 8.198 1.00 96.00 246 ILE A N 1
ATOM 1830 C CA . ILE A 1 246 ? -6.174 -1.188 8.517 1.00 96.00 246 ILE A CA 1
ATOM 1831 C C . ILE A 1 246 ? -7.057 -1.177 7.265 1.00 96.00 246 ILE A C 1
ATOM 1833 O O . ILE A 1 246 ? -6.757 -0.472 6.302 1.00 96.00 246 ILE A O 1
ATOM 1837 N N . ALA A 1 247 ? -8.152 -1.935 7.281 1.00 97.62 247 ALA A N 1
ATOM 1838 C CA . ALA A 1 247 ? -9.205 -1.850 6.265 1.00 97.62 247 ALA A CA 1
ATOM 1839 C C . ALA A 1 247 ? -10.517 -1.384 6.903 1.00 97.62 247 ALA A C 1
ATOM 1841 O O . ALA A 1 247 ? -10.751 -1.666 8.078 1.00 97.62 247 ALA A O 1
ATOM 1842 N N . ILE A 1 248 ? -11.390 -0.724 6.145 1.00 97.00 248 ILE A N 1
ATOM 1843 C CA . ILE A 1 248 ? -12.714 -0.285 6.599 1.00 97.00 248 ILE A CA 1
ATOM 1844 C C . ILE A 1 248 ? -13.805 -0.754 5.636 1.00 97.00 248 ILE A C 1
ATOM 1846 O O . ILE A 1 248 ? -13.676 -0.644 4.418 1.00 97.00 248 ILE A O 1
ATOM 1850 N N . ASN A 1 249 ? -14.910 -1.239 6.206 1.00 94.69 249 ASN A N 1
ATOM 1851 C CA . ASN A 1 249 ? -16.180 -1.446 5.515 1.00 94.69 249 ASN A CA 1
ATOM 1852 C C . ASN A 1 249 ? -17.320 -0.831 6.331 1.00 94.69 249 ASN A C 1
ATOM 1854 O O . ASN A 1 249 ? -17.625 -1.309 7.427 1.00 94.69 249 ASN A O 1
ATOM 1858 N N . GLY A 1 250 ? -17.962 0.217 5.813 1.00 94.12 250 GLY A N 1
ATOM 1859 C CA . GLY A 1 250 ? -18.972 0.940 6.584 1.00 94.12 250 GLY A CA 1
ATOM 1860 C C . GLY A 1 250 ? -18.324 1.599 7.798 1.00 94.12 250 GLY A C 1
ATOM 1861 O O . GLY A 1 250 ? -17.434 2.424 7.631 1.00 94.12 250 GLY A O 1
ATOM 1862 N N . THR A 1 251 ? -18.736 1.191 8.999 1.00 95.69 251 THR A N 1
ATOM 1863 C CA . THR A 1 251 ? -18.164 1.600 10.297 1.00 95.69 251 THR A CA 1
ATOM 1864 C C . THR A 1 251 ? -17.279 0.527 10.937 1.00 95.69 251 THR A C 1
ATOM 1866 O O . THR A 1 251 ? -16.834 0.689 12.072 1.00 95.69 251 THR A O 1
ATOM 1869 N N . THR A 1 252 ? -17.038 -0.591 10.243 1.00 97.44 252 THR A N 1
ATOM 1870 C CA . THR A 1 252 ? -16.230 -1.701 10.759 1.00 97.44 252 THR A CA 1
ATOM 1871 C C . THR A 1 252 ? -14.787 -1.591 10.275 1.00 97.44 252 THR A C 1
ATOM 1873 O O . THR A 1 252 ? -14.538 -1.613 9.070 1.00 97.44 252 THR A O 1
ATOM 1876 N N . ALA A 1 253 ? -13.845 -1.518 11.212 1.00 98.06 253 ALA A N 1
ATOM 1877 C CA . ALA A 1 253 ? -12.409 -1.547 10.981 1.00 98.06 253 ALA A CA 1
ATOM 1878 C C . ALA A 1 253 ? -11.838 -2.959 11.187 1.00 98.06 253 ALA A C 1
ATOM 1880 O O . ALA A 1 253 ? -12.107 -3.615 12.196 1.00 98.06 253 ALA A O 1
ATOM 1881 N N . TYR A 1 254 ? -11.002 -3.403 10.252 1.00 98.31 254 TYR A N 1
ATOM 1882 C CA . TYR A 1 254 ? -10.289 -4.676 10.299 1.00 98.31 254 TYR A CA 1
ATOM 1883 C C . TYR A 1 254 ? -8.810 -4.440 10.569 1.00 98.31 254 TYR A C 1
ATOM 1885 O O . TYR A 1 254 ? -8.168 -3.630 9.895 1.00 98.31 254 TYR A O 1
ATOM 1893 N N . VAL A 1 255 ? -8.277 -5.157 11.554 1.00 97.69 255 VAL A N 1
ATOM 1894 C CA . VAL A 1 255 ? -6.943 -4.912 12.108 1.00 97.69 255 VAL A CA 1
ATOM 1895 C C . VAL A 1 255 ? -6.209 -6.232 12.303 1.00 97.69 255 VAL A C 1
ATOM 1897 O O . VAL A 1 255 ? -6.795 -7.198 12.787 1.00 97.69 255 VAL A O 1
ATOM 1900 N N . VAL A 1 256 ? -4.919 -6.263 11.972 1.00 96.94 256 VAL A N 1
ATOM 1901 C CA . VAL A 1 256 ? -4.030 -7.398 12.251 1.00 96.94 256 VAL A CA 1
ATOM 1902 C C . VAL A 1 256 ? -3.060 -6.994 13.354 1.00 96.94 256 VAL A C 1
ATOM 1904 O O . VAL A 1 256 ? -2.416 -5.948 13.267 1.00 96.94 256 VAL A O 1
ATOM 1907 N N . THR A 1 257 ? -2.965 -7.814 14.398 1.00 96.00 257 THR A N 1
ATOM 1908 C CA . THR A 1 257 ? -2.000 -7.641 15.484 1.00 96.00 257 THR A CA 1
ATOM 1909 C C . THR A 1 257 ? -1.074 -8.842 15.591 1.00 96.00 257 THR A C 1
ATOM 1911 O O . THR A 1 257 ? -1.507 -9.976 15.370 1.00 96.00 257 THR A O 1
ATOM 1914 N N . GLY A 1 258 ? 0.183 -8.601 15.948 1.00 94.19 258 GLY A N 1
ATOM 1915 C CA . GLY A 1 258 ? 1.192 -9.627 16.201 1.00 94.19 258 GLY A CA 1
ATOM 1916 C C . GLY A 1 258 ? 1.830 -9.480 17.584 1.00 94.19 258 GLY A C 1
ATOM 1917 O O . GLY A 1 258 ? 1.774 -8.400 18.182 1.00 94.19 258 GLY A O 1
ATOM 1918 N N . PRO A 1 259 ? 2.441 -10.546 18.123 1.00 92.50 259 PRO A N 1
ATOM 1919 C CA . PRO A 1 259 ? 3.211 -10.467 19.353 1.00 92.50 259 PRO A CA 1
ATOM 1920 C C . PRO A 1 259 ? 4.551 -9.759 19.115 1.00 92.50 259 PRO A C 1
ATOM 1922 O O . PRO A 1 259 ? 5.125 -9.798 18.027 1.00 92.50 259 PRO A O 1
ATOM 1925 N N . LEU A 1 260 ? 5.114 -9.186 20.178 1.00 87.12 260 LEU A N 1
ATOM 1926 C CA . LEU A 1 260 ? 6.465 -8.627 20.143 1.00 87.12 260 LEU A CA 1
ATOM 1927 C C . LEU A 1 260 ? 7.513 -9.673 19.737 1.00 87.12 260 LEU A C 1
ATOM 1929 O O . LEU A 1 260 ? 7.468 -10.845 20.143 1.00 87.12 260 LEU A O 1
ATOM 1933 N N . ASN A 1 261 ? 8.543 -9.204 19.035 1.00 84.00 261 ASN A N 1
ATOM 1934 C CA . ASN A 1 261 ? 9.760 -9.972 18.805 1.00 84.00 261 ASN A CA 1
ATOM 1935 C C . ASN A 1 261 ? 10.396 -10.443 20.121 1.00 84.00 261 ASN A C 1
ATOM 1937 O O . ASN A 1 261 ? 10.567 -9.666 21.058 1.00 84.00 261 ASN A O 1
ATOM 1941 N N . GLY A 1 262 ? 10.781 -11.722 20.171 1.00 83.56 262 GLY A N 1
ATOM 1942 C CA . GLY A 1 262 ? 11.442 -12.326 21.333 1.00 83.56 262 GLY A CA 1
ATOM 1943 C C . GLY A 1 262 ? 10.508 -12.782 22.459 1.00 83.56 262 GLY A C 1
ATOM 1944 O O . GLY A 1 262 ? 10.996 -13.266 23.477 1.00 83.56 262 GLY A O 1
ATOM 1945 N N . THR A 1 263 ? 9.188 -12.660 22.296 1.00 88.25 263 THR A N 1
ATOM 1946 C CA . THR A 1 263 ? 8.216 -13.271 23.219 1.00 88.25 263 THR A CA 1
ATOM 1947 C C . THR A 1 263 ? 7.976 -14.743 22.887 1.00 88.25 263 THR A C 1
ATOM 1949 O O . THR A 1 263 ? 8.069 -15.149 21.731 1.00 88.25 263 THR A O 1
ATOM 1952 N N . GLU A 1 264 ? 7.623 -15.549 23.891 1.00 90.62 264 GLU A N 1
ATOM 1953 C CA . GLU A 1 264 ? 7.318 -16.977 23.694 1.00 90.62 264 GLU A CA 1
ATOM 1954 C C . GLU A 1 264 ? 5.971 -17.215 22.990 1.00 90.62 264 GLU A C 1
ATOM 1956 O O . GLU A 1 264 ? 5.759 -18.278 22.413 1.00 90.62 264 GLU A O 1
ATOM 1961 N N . SER A 1 265 ? 5.063 -16.232 23.014 1.00 91.62 265 SER A N 1
ATOM 1962 C CA . SER A 1 265 ? 3.757 -16.333 22.357 1.00 91.62 265 SER A CA 1
ATOM 1963 C C . SER A 1 265 ? 3.911 -16.347 20.841 1.00 91.62 265 SER A C 1
ATOM 1965 O O . SER A 1 265 ? 4.587 -15.479 20.295 1.00 91.62 265 SER A O 1
ATOM 1967 N N . THR A 1 266 ? 3.248 -17.282 20.164 1.00 95.00 266 THR A N 1
ATOM 1968 C CA . THR A 1 266 ? 3.061 -17.281 18.703 1.00 95.00 266 THR A CA 1
ATOM 1969 C C . THR A 1 266 ? 1.671 -16.777 18.304 1.00 95.00 266 THR A C 1
ATOM 1971 O O . THR A 1 266 ? 1.339 -16.778 17.126 1.00 95.00 266 THR A O 1
ATOM 1974 N N . ALA A 1 267 ? 0.854 -16.329 19.261 1.00 95.94 267 ALA A N 1
ATOM 1975 C CA . ALA A 1 267 ? -0.500 -15.868 18.985 1.00 95.94 267 ALA A CA 1
ATOM 1976 C C . ALA A 1 267 ? -0.490 -14.451 18.396 1.00 95.94 267 ALA A C 1
ATOM 1978 O O . ALA A 1 267 ? -0.114 -13.487 19.079 1.00 95.94 267 ALA A O 1
ATOM 1979 N N . GLY A 1 268 ? -0.940 -14.345 17.149 1.00 96.50 268 GLY A N 1
ATOM 1980 C CA . GLY A 1 268 ? -1.392 -13.101 16.534 1.00 96.50 268 GLY A CA 1
ATOM 1981 C C . GLY A 1 268 ? -2.893 -13.146 16.301 1.00 96.50 268 GLY A C 1
ATOM 1982 O O . GLY A 1 268 ? -3.522 -14.199 16.417 1.00 96.50 268 GLY A O 1
ATOM 1983 N N . TYR A 1 269 ? -3.489 -11.999 15.989 1.00 97.44 269 TYR A N 1
ATOM 1984 C CA . TYR A 1 269 ? -4.935 -11.905 15.838 1.00 97.44 269 TYR A CA 1
ATOM 1985 C C . TYR A 1 269 ? -5.366 -11.021 14.674 1.00 97.44 269 TYR A C 1
ATOM 1987 O O . TYR A 1 269 ? -4.813 -9.946 14.452 1.00 97.44 269 TYR A O 1
ATOM 1995 N N . VAL A 1 270 ? -6.408 -11.457 13.974 1.00 98.00 270 VAL A N 1
ATOM 1996 C CA . VAL A 1 270 ? -7.213 -10.608 13.094 1.00 98.00 270 VAL A CA 1
ATOM 1997 C C . VAL A 1 270 ? -8.461 -10.195 13.862 1.00 98.00 270 VAL A C 1
ATOM 1999 O O . VAL A 1 270 ? -9.140 -11.031 14.463 1.00 98.00 270 VAL A O 1
ATOM 2002 N N . TRP A 1 271 ? -8.765 -8.907 13.842 1.00 98.19 271 TRP A N 1
ATOM 2003 C CA . TRP A 1 271 ? -9.872 -8.305 14.569 1.00 98.19 271 TRP A CA 1
ATOM 2004 C C . TRP A 1 271 ? -10.832 -7.617 13.612 1.00 98.19 271 TRP A C 1
ATOM 2006 O O . TRP A 1 271 ? -10.399 -7.013 12.630 1.00 98.19 271 TRP A O 1
ATOM 2016 N N . ALA A 1 272 ? -12.113 -7.633 13.969 1.00 98.44 272 ALA A N 1
ATOM 2017 C CA . ALA A 1 272 ? -13.096 -6.691 13.461 1.00 98.44 272 ALA A CA 1
ATOM 2018 C C . ALA A 1 272 ? -13.623 -5.843 14.622 1.00 98.44 272 ALA A C 1
ATOM 2020 O O . ALA A 1 272 ? -14.148 -6.373 15.607 1.00 98.44 272 ALA A O 1
ATOM 2021 N N . PHE A 1 273 ? -13.494 -4.527 14.497 1.00 98.44 273 PHE A N 1
ATOM 2022 C CA . PHE A 1 273 ? -14.014 -3.541 15.436 1.00 98.44 273 PHE A CA 1
ATOM 2023 C C . PHE A 1 273 ? -15.072 -2.683 14.757 1.00 98.44 273 PHE A C 1
ATOM 2025 O O . PHE A 1 273 ? -14.926 -2.355 13.591 1.00 98.44 273 PHE A O 1
ATOM 2032 N N . THR A 1 274 ? -16.112 -2.283 15.476 1.00 97.56 274 THR A N 1
ATOM 2033 C CA . THR A 1 274 ? -17.139 -1.356 14.983 1.00 97.56 274 THR A CA 1
ATOM 2034 C C . THR A 1 274 ? -17.408 -0.267 16.013 1.00 97.56 274 THR A C 1
ATOM 2036 O O . THR A 1 274 ? -17.078 -0.417 17.194 1.00 97.56 274 THR A O 1
ATOM 2039 N N . THR A 1 275 ? -18.010 0.833 15.574 1.00 96.38 275 THR A N 1
ATOM 2040 C CA . THR A 1 275 ? -18.589 1.833 16.474 1.00 96.38 275 THR A CA 1
ATOM 2041 C C . THR A 1 275 ? -19.747 1.222 17.268 1.00 96.38 275 THR A C 1
ATOM 2043 O O . THR A 1 275 ? -20.471 0.365 16.756 1.00 96.38 275 THR A O 1
ATOM 2046 N N . ASP A 1 276 ? -19.914 1.626 18.529 1.00 89.06 276 ASP A N 1
ATOM 2047 C CA . ASP A 1 276 ? -21.094 1.272 19.323 1.00 89.06 276 ASP A CA 1
ATOM 2048 C C . ASP A 1 276 ? -22.313 2.095 18.855 1.00 89.06 276 ASP A C 1
ATOM 2050 O O . ASP A 1 276 ? -22.298 3.323 19.004 1.00 89.06 276 ASP A O 1
ATOM 2054 N N . PRO A 1 277 ? -23.388 1.458 18.345 1.00 75.75 277 PRO A N 1
ATOM 2055 C CA . PRO A 1 277 ? -24.599 2.156 17.913 1.00 75.75 277 PRO A CA 1
ATOM 2056 C C . PRO A 1 277 ? -25.297 2.955 19.025 1.00 75.75 277 PRO A C 1
ATOM 2058 O O . PRO A 1 277 ? -26.066 3.871 18.729 1.00 75.75 277 PRO A O 1
ATOM 2061 N N . GLU A 1 278 ? -25.067 2.610 20.297 1.00 79.38 278 GLU A N 1
ATOM 2062 C CA . GLU A 1 278 ? -25.634 3.295 21.466 1.00 79.38 278 GLU A CA 1
ATOM 2063 C C . GLU A 1 278 ? -24.701 4.381 22.045 1.00 79.38 278 GLU A C 1
ATOM 2065 O O . GLU A 1 278 ? -25.089 5.092 22.976 1.00 79.38 278 GLU A O 1
ATOM 2070 N N . GLY A 1 279 ? -23.505 4.570 21.469 1.00 66.31 279 GLY A N 1
ATOM 2071 C CA . GLY A 1 279 ? -22.582 5.662 21.810 1.00 66.31 279 GLY A CA 1
ATOM 2072 C C . GLY A 1 279 ? -21.571 5.369 22.932 1.00 66.31 279 GLY A C 1
ATOM 2073 O O . GLY A 1 279 ? -21.104 6.306 23.584 1.00 66.31 279 GLY A O 1
ATOM 2074 N N . GLY A 1 280 ? -21.227 4.099 23.179 1.00 73.19 280 GLY A N 1
ATOM 2075 C CA . GLY A 1 280 ? -20.370 3.641 24.285 1.00 73.19 280 GLY A CA 1
ATOM 2076 C C . GLY A 1 280 ? -18.928 3.224 23.948 1.00 73.19 280 GLY A C 1
ATOM 2077 O O . GLY A 1 280 ? -18.200 2.845 24.866 1.00 73.19 280 GLY A O 1
ATOM 2078 N N . GLY A 1 281 ? -18.483 3.319 22.689 1.00 90.88 281 GLY A N 1
ATOM 2079 C CA . GLY A 1 281 ? -17.072 3.189 22.305 1.00 90.88 281 GLY A CA 1
ATOM 2080 C C . GLY A 1 281 ? -16.762 2.142 21.236 1.00 90.88 281 GLY A C 1
ATOM 2081 O O . GLY A 1 281 ? -17.579 1.843 20.371 1.00 90.88 281 GLY A O 1
ATOM 2082 N N . VAL A 1 282 ? -15.536 1.612 21.255 1.00 97.31 282 VAL A N 1
ATOM 2083 C CA . VAL A 1 282 ? -15.067 0.613 20.281 1.00 97.31 282 VAL A CA 1
ATOM 2084 C C . VAL A 1 282 ? -15.608 -0.769 20.658 1.00 97.31 282 VAL A C 1
ATOM 2086 O O . VAL A 1 282 ? -15.251 -1.319 21.700 1.00 97.31 282 VAL A O 1
ATOM 2089 N N . THR A 1 283 ? -16.433 -1.357 19.794 1.00 96.62 283 THR A N 1
ATOM 2090 C CA . THR A 1 283 ? -17.015 -2.693 19.984 1.00 96.62 283 THR A CA 1
ATOM 2091 C C . THR A 1 283 ? -16.237 -3.735 19.187 1.00 96.62 283 THR A C 1
ATOM 2093 O O . THR A 1 283 ? -15.993 -3.554 18.000 1.00 96.62 283 THR A O 1
ATOM 2096 N N . THR A 1 284 ? -15.866 -4.855 19.813 1.00 96.94 284 THR A N 1
ATOM 2097 C CA . THR A 1 284 ? -15.291 -6.006 19.092 1.00 96.94 284 THR A CA 1
ATOM 2098 C C . THR A 1 284 ? -16.414 -6.833 18.474 1.00 96.94 284 THR A C 1
ATOM 2100 O O . THR A 1 284 ? -17.250 -7.359 19.204 1.00 96.94 284 THR A O 1
ATOM 2103 N N . VAL A 1 285 ? -16.424 -6.964 17.147 1.00 97.19 285 VAL A N 1
ATOM 2104 C CA . VAL A 1 285 ? -17.385 -7.801 16.410 1.00 97.19 285 VAL A CA 1
ATOM 2105 C C . VAL A 1 285 ? -16.972 -9.269 16.508 1.00 97.19 285 VAL A C 1
ATOM 2107 O O . VAL A 1 285 ? -17.776 -10.123 16.869 1.00 97.19 285 VAL A O 1
ATOM 2110 N N . TRP A 1 286 ? -15.702 -9.553 16.225 1.00 98.12 286 TRP A N 1
ATOM 2111 C CA . TRP A 1 286 ? -15.079 -10.862 16.397 1.00 98.12 286 TRP A CA 1
ATOM 2112 C C . TRP A 1 286 ? -13.555 -10.721 16.454 1.00 98.12 286 TRP A C 1
ATOM 2114 O O . TRP A 1 286 ? -12.983 -9.672 16.141 1.00 98.12 286 TRP A O 1
ATOM 2124 N N . LYS A 1 287 ? -12.899 -11.808 16.860 1.00 97.56 287 LYS A N 1
ATOM 2125 C CA . LYS A 1 287 ? -11.447 -11.949 16.940 1.00 97.56 287 LYS A CA 1
ATOM 2126 C C . LYS A 1 287 ? -11.062 -13.360 16.501 1.00 97.56 287 LYS A C 1
ATOM 2128 O O . LYS A 1 287 ? -11.613 -14.321 17.030 1.00 97.56 287 LYS A O 1
ATOM 2133 N N . THR A 1 288 ? -10.088 -13.466 15.605 1.00 97.56 288 THR A N 1
ATOM 2134 C CA . THR A 1 288 ? -9.570 -14.738 15.080 1.00 97.56 288 THR A CA 1
ATOM 2135 C C . THR A 1 288 ? -8.079 -14.837 15.361 1.00 97.56 288 THR A C 1
ATOM 2137 O O . THR A 1 288 ? -7.344 -13.906 15.048 1.00 97.56 288 THR A O 1
ATOM 2140 N N . GLU A 1 289 ? -7.626 -15.940 15.952 1.00 97.25 289 GLU A N 1
ATOM 2141 C CA . GLU A 1 289 ? -6.200 -16.209 16.171 1.00 97.25 289 GLU A CA 1
ATOM 2142 C C . GLU A 1 289 ? -5.536 -16.765 14.907 1.00 97.25 289 GLU A C 1
ATOM 2144 O O . GLU A 1 289 ? -6.139 -17.555 14.181 1.00 97.25 289 GLU A O 1
ATOM 2149 N N . TYR A 1 290 ? -4.291 -16.361 14.662 1.00 96.81 290 TYR A N 1
ATOM 2150 C CA . TYR A 1 290 ? -3.414 -16.941 13.649 1.00 96.81 290 TYR A CA 1
ATOM 2151 C C . TYR A 1 290 ? -2.016 -17.195 14.223 1.00 96.81 290 TYR A C 1
ATOM 2153 O O . TYR A 1 290 ? -1.616 -16.593 15.225 1.00 96.81 290 TYR A O 1
ATOM 2161 N N . ASP A 1 291 ? -1.253 -18.065 13.561 1.00 96.75 291 ASP A N 1
ATOM 2162 C CA . ASP A 1 291 ? 0.124 -18.369 13.945 1.00 96.75 291 ASP A CA 1
ATOM 2163 C C . ASP A 1 291 ? 1.094 -17.281 13.450 1.00 96.75 291 ASP A C 1
ATOM 2165 O O . ASP A 1 291 ? 1.360 -17.144 12.258 1.00 96.75 291 ASP A O 1
ATOM 2169 N N . SER A 1 292 ? 1.638 -16.489 14.372 1.00 95.69 292 SER A N 1
ATOM 2170 C CA . SER A 1 292 ? 2.674 -15.483 14.095 1.00 95.69 292 SER A CA 1
ATOM 2171 C C . SER A 1 292 ? 4.094 -16.068 14.044 1.00 95.69 292 SER A C 1
ATOM 2173 O O . SER A 1 292 ? 5.069 -15.312 14.035 1.00 95.69 292 SER A O 1
ATOM 2175 N N . GLY A 1 293 ? 4.238 -17.395 14.087 1.00 95.44 293 GLY A N 1
ATOM 2176 C CA . GLY A 1 293 ? 5.524 -18.089 14.102 1.00 95.44 293 GLY A CA 1
ATOM 2177 C C . GLY A 1 293 ? 6.356 -17.762 15.336 1.00 95.44 293 GLY A C 1
ATOM 2178 O O . GLY A 1 293 ? 5.934 -17.007 16.216 1.00 95.44 293 GLY A O 1
ATOM 2179 N N . THR A 1 294 ? 7.567 -18.309 15.434 1.00 94.62 294 THR A N 1
ATOM 2180 C CA . THR A 1 294 ? 8.449 -18.104 16.605 1.00 94.62 294 THR A CA 1
ATOM 2181 C C . THR A 1 294 ? 9.375 -16.891 16.486 1.00 94.62 294 THR A C 1
ATOM 2183 O O . THR A 1 294 ? 9.961 -16.456 17.480 1.00 94.62 294 THR A O 1
ATOM 2186 N N . HIS A 1 295 ? 9.498 -16.306 15.294 1.00 92.75 295 HIS A N 1
ATOM 2187 C CA . HIS A 1 295 ? 10.398 -15.187 15.029 1.00 92.75 295 HIS A CA 1
ATOM 2188 C C . HIS A 1 295 ? 9.956 -14.361 13.813 1.00 92.75 295 HIS A C 1
ATOM 2190 O O . HIS A 1 295 ? 9.297 -14.864 12.902 1.00 92.75 295 HIS A O 1
ATOM 2196 N N . GLN A 1 296 ? 10.396 -13.103 13.756 1.00 92.50 296 GLN A N 1
ATOM 2197 C CA . GLN A 1 296 ? 10.365 -12.305 12.528 1.00 92.50 296 GLN A CA 1
ATOM 2198 C C . GLN A 1 296 ? 11.122 -13.031 11.410 1.00 92.50 296 GLN A C 1
ATOM 2200 O O . GLN A 1 296 ? 12.213 -13.576 11.629 1.00 92.50 296 GLN A O 1
ATOM 2205 N N . LYS A 1 297 ? 10.534 -13.087 10.214 1.00 93.69 297 LYS A N 1
ATOM 2206 C CA . LYS A 1 297 ? 11.177 -13.712 9.052 1.00 93.69 297 LYS A CA 1
ATOM 2207 C C . LYS A 1 297 ? 12.250 -12.781 8.481 1.00 93.69 297 LYS A C 1
ATOM 2209 O O . LYS A 1 297 ? 12.138 -11.560 8.606 1.00 93.69 297 LYS A O 1
ATOM 2214 N N . PRO A 1 298 ? 13.302 -13.326 7.845 1.00 93.62 298 PRO A N 1
ATOM 2215 C CA . PRO A 1 298 ? 14.278 -12.530 7.110 1.00 93.62 298 PRO A CA 1
ATOM 2216 C C . PRO A 1 298 ? 13.612 -11.535 6.158 1.00 93.62 298 PRO A C 1
ATOM 2218 O O . PRO A 1 298 ? 12.729 -11.910 5.393 1.00 93.62 298 PRO A O 1
ATOM 2221 N N . GLY A 1 299 ? 14.056 -10.278 6.192 1.00 87.50 299 GLY A N 1
ATOM 2222 C CA . GLY A 1 299 ? 13.516 -9.198 5.360 1.00 87.50 299 GLY A CA 1
ATOM 2223 C C . GLY A 1 299 ? 12.157 -8.649 5.800 1.00 87.50 299 GLY A C 1
ATOM 2224 O O . GLY A 1 299 ? 11.774 -7.589 5.311 1.00 87.50 299 GLY A O 1
ATOM 2225 N N . GLY A 1 300 ? 11.459 -9.315 6.727 1.00 87.31 300 GLY A N 1
ATOM 2226 C CA . GLY A 1 300 ? 10.178 -8.828 7.216 1.00 87.31 300 GLY A CA 1
ATOM 2227 C C . GLY A 1 300 ? 10.312 -7.576 8.064 1.00 87.31 300 GLY A C 1
ATOM 2228 O O . GLY A 1 300 ? 11.378 -7.308 8.620 1.00 87.31 300 GLY A O 1
ATOM 2229 N N . LEU A 1 301 ? 9.244 -6.790 8.165 1.00 81.81 301 LEU A N 1
ATOM 2230 C CA . LEU A 1 301 ? 9.221 -5.572 8.977 1.00 81.81 301 LEU A CA 1
ATOM 2231 C C . LEU A 1 301 ? 9.043 -5.921 10.454 1.00 81.81 301 LEU A C 1
ATOM 2233 O O . LEU A 1 301 ? 9.612 -5.263 11.326 1.00 81.81 301 LEU A O 1
ATOM 2237 N N . THR A 1 302 ? 8.274 -6.966 10.738 1.00 84.25 302 THR A N 1
ATOM 2238 C CA . THR A 1 302 ? 7.855 -7.361 12.086 1.00 84.25 302 THR A CA 1
ATOM 2239 C C . THR A 1 302 ? 7.580 -8.875 12.145 1.00 84.25 302 THR A C 1
ATOM 2241 O O . THR A 1 302 ? 7.942 -9.591 11.213 1.00 84.25 302 THR A O 1
ATOM 2244 N N . ARG A 1 303 ? 7.047 -9.399 13.259 1.00 88.19 303 ARG A N 1
ATOM 2245 C CA . ARG A 1 303 ? 6.822 -10.848 13.449 1.00 88.19 303 ARG A CA 1
ATOM 2246 C C . ARG A 1 303 ? 5.382 -11.289 13.218 1.00 88.19 303 ARG A C 1
ATOM 2248 O O . ARG A 1 303 ? 5.183 -12.472 12.970 1.00 88.19 303 ARG A O 1
ATOM 2255 N N . GLY A 1 304 ? 4.383 -10.429 13.363 1.00 87.31 304 GLY A N 1
ATOM 2256 C CA . GLY A 1 304 ? 3.010 -10.822 13.060 1.00 87.31 304 GLY A CA 1
ATOM 2257 C C . GLY A 1 304 ? 2.796 -11.064 11.567 1.00 87.31 304 GLY A C 1
ATOM 2258 O O . GLY A 1 304 ? 3.734 -11.218 10.788 1.00 87.31 304 GLY A O 1
ATOM 2259 N N . GLY A 1 305 ? 1.530 -11.113 11.161 1.00 81.25 305 GLY A N 1
ATOM 2260 C CA . GLY A 1 305 ? 1.113 -11.457 9.803 1.00 81.25 305 GLY A CA 1
ATOM 2261 C C . GLY A 1 305 ? 1.651 -10.532 8.710 1.00 81.25 305 GLY A C 1
ATOM 2262 O O . GLY A 1 305 ? 1.579 -10.898 7.540 1.00 81.25 305 GLY A O 1
ATOM 2263 N N . GLY A 1 306 ? 2.182 -9.357 9.077 1.00 77.69 306 GLY A N 1
ATOM 2264 C CA . GLY A 1 306 ? 2.957 -8.460 8.216 1.00 77.69 306 GLY A CA 1
ATOM 2265 C C . GLY A 1 306 ? 2.155 -7.732 7.134 1.00 77.69 306 GLY A C 1
ATOM 2266 O O . GLY A 1 306 ? 2.460 -6.584 6.822 1.00 77.69 306 GLY A O 1
ATOM 2267 N N . ALA A 1 307 ? 1.102 -8.345 6.596 1.00 88.75 307 ALA A N 1
ATOM 2268 C CA . ALA A 1 307 ? 0.272 -7.817 5.526 1.00 88.75 307 ALA A CA 1
ATOM 2269 C C . ALA A 1 307 ? -0.955 -7.057 6.048 1.00 88.75 307 ALA A C 1
ATOM 2271 O O . ALA A 1 307 ? -1.714 -7.542 6.894 1.00 88.75 307 ALA A O 1
ATOM 2272 N N . THR A 1 308 ? -1.216 -5.886 5.464 1.00 93.50 308 THR A N 1
ATOM 2273 C CA . THR A 1 308 ? -2.482 -5.168 5.651 1.00 93.50 308 THR A CA 1
ATOM 2274 C C . THR A 1 308 ? -3.665 -6.076 5.301 1.00 93.50 308 THR A C 1
ATOM 2276 O O . THR A 1 308 ? -3.626 -6.720 4.247 1.00 93.50 308 THR A O 1
ATOM 2279 N N . PRO A 1 309 ? -4.737 -6.117 6.113 1.00 96.56 309 PRO A N 1
ATOM 2280 C CA . PRO A 1 309 ? -5.940 -6.849 5.745 1.00 96.56 309 PRO A CA 1
ATOM 2281 C C . PRO A 1 309 ? -6.602 -6.223 4.510 1.00 96.56 309 PRO A C 1
ATOM 2283 O O . PRO A 1 309 ? -6.643 -5.000 4.359 1.00 96.56 309 PRO A O 1
ATOM 2286 N N . VAL A 1 310 ? -7.142 -7.070 3.636 1.00 97.19 310 VAL A N 1
ATOM 2287 C CA . VAL A 1 310 ? -7.818 -6.681 2.389 1.00 97.19 310 VAL A CA 1
ATOM 2288 C C . VAL A 1 310 ? -9.217 -7.274 2.361 1.00 97.19 310 VAL A C 1
ATOM 2290 O O . VAL A 1 310 ? -9.418 -8.414 2.782 1.00 97.19 310 VAL A O 1
ATOM 2293 N N . LEU A 1 311 ? -10.198 -6.523 1.864 1.00 97.94 311 LEU A N 1
ATOM 2294 C CA . LEU A 1 311 ? -11.581 -6.996 1.790 1.00 97.94 311 LEU A CA 1
ATOM 2295 C C . LEU A 1 311 ? -11.898 -7.628 0.435 1.00 97.94 311 LEU A C 1
ATOM 2297 O O . LEU A 1 311 ? -11.629 -7.060 -0.625 1.00 97.94 311 LEU A O 1
ATOM 2301 N N . LEU A 1 312 ? -12.541 -8.791 0.480 1.00 97.06 312 LEU A N 1
ATOM 2302 C CA . LEU A 1 312 ? -13.110 -9.485 -0.670 1.00 97.06 312 LEU A CA 1
ATOM 2303 C C . LEU A 1 312 ? -14.623 -9.245 -0.660 1.00 97.06 312 LEU A C 1
ATOM 2305 O O . LEU A 1 312 ? -15.395 -9.972 -0.026 1.00 97.06 312 LEU A O 1
ATOM 2309 N N . GLY A 1 313 ? -15.029 -8.144 -1.297 1.00 94.12 313 GLY A N 1
ATOM 2310 C CA . GLY A 1 313 ? -16.402 -7.645 -1.224 1.00 94.12 313 GLY A CA 1
ATOM 2311 C C . GLY A 1 313 ? -16.860 -7.437 0.223 1.00 94.12 313 GLY A C 1
ATOM 2312 O O . GLY A 1 313 ? -16.096 -6.985 1.072 1.00 94.12 313 GLY A O 1
ATOM 2313 N N . SER A 1 314 ? -18.113 -7.782 0.510 1.00 93.31 314 SER A N 1
ATOM 2314 C CA . SER A 1 314 ? -18.662 -7.788 1.872 1.00 93.31 314 SER A CA 1
ATOM 2315 C C . SER A 1 314 ? -18.568 -9.157 2.556 1.00 93.31 314 SER A C 1
ATOM 2317 O O . SER A 1 314 ? -19.098 -9.324 3.651 1.00 93.31 314 SER A O 1
ATOM 2319 N N . GLU A 1 315 ? -17.985 -10.160 1.894 1.00 92.88 315 GLU A N 1
ATOM 2320 C CA . GLU A 1 315 ? -18.016 -11.552 2.354 1.00 92.88 315 GLU A CA 1
ATOM 2321 C C . GLU A 1 315 ? -16.812 -11.876 3.237 1.00 92.88 315 GLU A C 1
ATOM 2323 O O . GLU A 1 315 ? -16.982 -12.410 4.339 1.00 92.88 315 GLU A O 1
ATOM 2328 N N . TYR A 1 316 ? -15.605 -11.524 2.779 1.00 96.81 316 TYR A N 1
ATOM 2329 C CA . TYR A 1 316 ? -14.367 -11.940 3.437 1.00 96.81 316 TYR A CA 1
ATOM 2330 C C . TYR A 1 316 ? -13.398 -10.788 3.684 1.00 96.81 316 TYR A C 1
ATOM 2332 O O . TYR A 1 316 ? -13.403 -9.774 2.988 1.00 96.81 316 TYR A O 1
ATOM 2340 N N . VAL A 1 317 ? -12.553 -10.969 4.687 1.00 97.69 317 VAL A N 1
ATOM 2341 C CA . VAL A 1 317 ? -11.303 -10.247 4.896 1.00 97.69 317 VAL A CA 1
ATOM 2342 C C . VAL A 1 317 ? -10.168 -11.255 4.770 1.00 97.69 317 VAL A C 1
ATOM 2344 O O . VAL A 1 317 ? -10.283 -12.394 5.224 1.00 97.69 317 VAL A O 1
ATOM 2347 N N . THR A 1 318 ? -9.086 -10.864 4.110 1.00 97.31 318 THR A N 1
ATOM 2348 C CA . THR A 1 318 ? -7.931 -11.726 3.882 1.00 97.31 318 THR A CA 1
ATOM 2349 C C . THR A 1 318 ? -6.632 -11.036 4.269 1.00 97.31 318 THR A C 1
ATOM 2351 O O . THR A 1 318 ? -6.488 -9.822 4.131 1.00 97.31 318 THR A O 1
ATOM 2354 N N . THR A 1 319 ? -5.705 -11.818 4.806 1.00 96.69 319 THR A N 1
ATOM 2355 C CA . THR A 1 319 ? -4.342 -11.422 5.180 1.00 96.69 319 THR A CA 1
ATOM 2356 C C . THR A 1 319 ? -3.471 -12.681 5.209 1.00 96.69 319 THR A C 1
ATOM 2358 O O . THR A 1 319 ? -3.957 -13.776 4.910 1.00 96.69 319 THR A O 1
ATOM 2361 N N . THR A 1 320 ? -2.200 -12.548 5.559 1.00 95.94 320 THR A N 1
ATOM 2362 C CA . THR A 1 320 ? -1.276 -13.664 5.756 1.00 95.94 320 THR A CA 1
ATOM 2363 C C . THR A 1 320 ? -0.949 -13.869 7.226 1.00 95.94 320 THR A C 1
ATOM 2365 O O . THR A 1 320 ? -1.005 -12.936 8.024 1.00 95.94 320 THR A O 1
ATOM 2368 N N . ASP A 1 321 ? -0.619 -15.104 7.586 1.00 95.88 321 ASP A N 1
ATOM 2369 C CA . ASP A 1 321 ? 0.007 -15.411 8.871 1.00 95.88 321 ASP A CA 1
ATOM 2370 C C . ASP A 1 321 ? 1.541 -15.286 8.795 1.00 95.88 321 ASP A C 1
ATOM 2372 O O . ASP A 1 321 ? 2.096 -14.875 7.773 1.00 95.88 321 ASP A O 1
ATOM 2376 N N . ASN A 1 322 ? 2.230 -15.648 9.880 1.00 95.81 322 ASN A N 1
ATOM 2377 C CA . ASN A 1 322 ? 3.689 -15.742 9.913 1.00 95.81 322 ASN A CA 1
ATOM 2378 C C . ASN A 1 322 ? 4.169 -17.125 10.394 1.00 95.81 322 ASN A C 1
ATOM 2380 O O . ASN A 1 322 ? 5.215 -17.249 11.037 1.00 95.81 322 ASN A O 1
ATOM 2384 N N . ALA A 1 323 ? 3.410 -18.182 10.092 1.00 96.31 323 ALA A N 1
ATOM 2385 C CA . ALA A 1 323 ? 3.661 -19.524 10.613 1.00 96.31 323 ALA A CA 1
ATOM 2386 C C . ALA A 1 323 ? 5.097 -20.016 10.333 1.00 96.31 323 ALA A C 1
ATOM 2388 O O . ALA A 1 323 ? 5.749 -19.656 9.341 1.00 96.31 323 ALA A O 1
ATOM 2389 N N . ASP A 1 324 ? 5.641 -20.837 11.233 1.00 95.19 324 ASP A N 1
ATOM 2390 C CA . ASP A 1 324 ? 6.960 -21.443 11.029 1.00 95.19 324 ASP A CA 1
ATOM 2391 C C . ASP A 1 324 ? 6.959 -22.405 9.832 1.00 95.19 324 ASP A C 1
ATOM 2393 O O . ASP A 1 324 ? 5.961 -23.039 9.501 1.00 95.19 324 ASP A O 1
ATOM 2397 N N . GLY A 1 325 ? 8.092 -22.485 9.131 1.00 94.25 325 GLY A N 1
ATOM 2398 C CA . GLY A 1 325 ? 8.180 -23.193 7.855 1.00 94.25 325 GLY A CA 1
ATOM 2399 C C . GLY A 1 325 ? 7.594 -22.384 6.699 1.00 94.25 325 GLY A C 1
ATOM 2400 O O . GLY A 1 325 ? 8.356 -21.954 5.839 1.00 94.25 325 GLY A O 1
ATOM 2401 N N . ARG A 1 326 ? 6.280 -22.146 6.664 1.00 93.88 326 ARG A N 1
ATOM 2402 C CA . ARG A 1 326 ? 5.606 -21.543 5.503 1.00 93.88 326 ARG A CA 1
ATOM 2403 C C . ARG A 1 326 ? 4.449 -20.632 5.915 1.00 93.88 326 ARG A C 1
ATOM 2405 O O . ARG A 1 326 ? 3.597 -21.066 6.683 1.00 93.88 326 ARG A O 1
ATOM 2412 N N . VAL A 1 327 ? 4.402 -19.420 5.358 1.00 96.25 327 VAL A N 1
ATOM 2413 C CA . VAL A 1 327 ? 3.272 -18.492 5.545 1.00 96.25 327 VAL A CA 1
ATOM 2414 C C . VAL A 1 327 ? 2.039 -18.967 4.780 1.00 96.25 327 VAL A C 1
ATOM 2416 O O . VAL A 1 327 ? 2.146 -19.584 3.713 1.00 96.25 327 VAL A O 1
ATOM 2419 N N . ASN A 1 328 ? 0.861 -18.641 5.293 1.00 97.44 328 ASN A N 1
ATOM 2420 C CA . ASN A 1 328 ? -0.415 -18.999 4.691 1.00 97.44 328 ASN A CA 1
ATOM 2421 C C . ASN A 1 328 ? -1.263 -17.758 4.413 1.00 97.44 328 ASN A C 1
ATOM 2423 O O . ASN A 1 328 ? -1.298 -16.826 5.212 1.00 97.44 328 ASN A O 1
ATOM 2427 N N . LEU A 1 329 ? -2.008 -17.783 3.309 1.00 97.62 329 LEU A N 1
ATOM 2428 C CA . LEU A 1 329 ? -3.155 -16.908 3.104 1.00 97.62 329 LEU A CA 1
ATOM 2429 C C . LEU A 1 329 ? -4.294 -17.366 4.013 1.00 97.62 329 LEU A C 1
ATOM 2431 O O . LEU A 1 329 ? -4.671 -18.540 3.995 1.00 97.62 329 LEU A O 1
ATOM 2435 N N . LEU A 1 330 ? -4.883 -16.430 4.744 1.00 97.38 330 LEU A N 1
ATOM 2436 C CA . LEU A 1 330 ? -6.079 -16.633 5.546 1.00 97.38 330 LEU A CA 1
ATOM 2437 C C . LEU A 1 330 ? -7.258 -15.947 4.865 1.00 97.38 330 LEU A C 1
ATOM 2439 O O . LEU A 1 330 ? -7.190 -14.754 4.563 1.00 97.38 330 LEU A O 1
ATOM 2443 N N . VAL A 1 331 ? -8.354 -16.671 4.656 1.00 97.44 331 VAL A N 1
ATOM 2444 C CA . VAL A 1 331 ? -9.633 -16.093 4.221 1.00 97.44 331 VAL A CA 1
ATOM 2445 C C . VAL A 1 331 ? -10.614 -16.211 5.372 1.00 97.44 331 VAL A C 1
ATOM 2447 O O . VAL A 1 331 ? -10.923 -17.313 5.823 1.00 97.44 331 VAL A O 1
ATOM 2450 N N . ILE A 1 332 ? -11.093 -15.073 5.858 1.00 96.75 332 ILE A N 1
ATOM 2451 C CA . ILE A 1 332 ? -11.861 -14.956 7.098 1.00 96.75 332 ILE A CA 1
ATOM 2452 C C . ILE A 1 332 ? -13.193 -14.288 6.771 1.00 96.75 332 ILE A C 1
ATOM 2454 O O . ILE A 1 332 ? -13.232 -13.324 6.010 1.00 96.75 332 ILE A O 1
ATOM 2458 N N . ARG A 1 333 ? -14.305 -14.774 7.321 1.00 95.94 333 ARG A N 1
ATOM 2459 C CA . ARG A 1 333 ? -15.621 -14.146 7.124 1.00 95.94 333 ARG A CA 1
ATOM 2460 C C . ARG A 1 333 ? -15.638 -12.748 7.745 1.00 95.94 333 ARG A C 1
ATOM 2462 O O . ARG A 1 333 ? -15.090 -12.544 8.822 1.00 95.94 333 ARG A O 1
ATOM 2469 N N . GLN A 1 334 ? -16.287 -11.787 7.092 1.00 96.38 334 GLN A N 1
ATOM 2470 C CA . GLN A 1 334 ? -16.529 -10.470 7.697 1.00 96.38 334 GLN A CA 1
ATOM 2471 C C . GLN A 1 334 ? -17.636 -10.528 8.756 1.00 96.38 334 GLN A C 1
ATOM 2473 O O . GLN A 1 334 ? -17.539 -9.876 9.792 1.00 96.38 334 GLN A O 1
ATOM 2478 N N . ALA A 1 335 ? -18.680 -11.327 8.527 1.00 95.12 335 ALA A N 1
ATOM 2479 C CA . ALA A 1 335 ? -19.738 -11.536 9.510 1.00 95.12 335 ALA A CA 1
ATOM 2480 C C . ALA A 1 335 ? -19.241 -12.409 10.671 1.00 95.12 335 ALA A C 1
ATOM 2482 O O . ALA A 1 335 ? -18.577 -13.423 10.441 1.00 95.12 335 ALA A O 1
ATOM 2483 N N . ALA A 1 336 ? -19.603 -12.050 11.905 1.00 95.62 336 ALA A N 1
ATOM 2484 C CA . ALA A 1 336 ? -19.369 -12.906 13.066 1.00 95.62 336 ALA A CA 1
ATOM 2485 C C . ALA A 1 336 ? -20.090 -14.250 12.894 1.00 95.62 336 ALA A C 1
ATOM 2487 O O . ALA A 1 336 ? -21.244 -14.284 12.457 1.00 95.62 336 ALA A O 1
ATOM 2488 N N . GLN A 1 337 ? -19.405 -15.339 13.226 1.00 94.31 337 GLN A N 1
ATOM 2489 C CA . GLN A 1 337 ? -19.980 -16.683 13.242 1.00 94.31 337 GLN A CA 1
ATOM 2490 C C . GLN A 1 337 ? -20.418 -17.080 14.657 1.00 94.31 337 GLN A C 1
ATOM 2492 O O . GLN A 1 337 ? -19.906 -16.552 15.644 1.00 94.31 337 GLN A O 1
ATOM 2497 N N . GLU A 1 338 ? -21.377 -18.007 14.761 1.00 93.56 338 GLU A N 1
ATOM 2498 C CA . GLU A 1 338 ? -21.793 -18.557 16.061 1.00 93.56 338 GLU A CA 1
ATOM 2499 C C . GLU A 1 338 ? -20.665 -19.366 16.714 1.00 93.56 338 GLU A C 1
ATOM 2501 O O . GLU A 1 338 ? -20.426 -19.230 17.915 1.00 93.56 338 GLU A O 1
ATOM 2506 N N . ASP A 1 339 ? -19.958 -20.175 15.917 1.00 92.00 339 ASP A N 1
ATOM 2507 C CA . ASP A 1 339 ? -18.719 -20.834 16.321 1.00 92.00 339 ASP A CA 1
ATOM 2508 C C . ASP A 1 339 ? -17.516 -20.003 15.835 1.00 92.00 339 ASP A C 1
ATOM 2510 O O . ASP A 1 339 ? -17.334 -19.838 14.625 1.00 92.00 339 ASP A O 1
ATOM 2514 N N . PRO A 1 340 ? -16.659 -19.491 16.739 1.00 90.25 340 PRO A N 1
ATOM 2515 C CA . PRO A 1 340 ? -15.427 -18.805 16.356 1.00 90.25 340 PRO A CA 1
ATOM 2516 C C . PRO A 1 340 ? -14.506 -19.631 15.443 1.00 90.25 340 PRO A C 1
ATOM 2518 O O . PRO A 1 340 ? -13.740 -19.052 14.674 1.00 90.25 340 PRO A O 1
ATOM 2521 N N . GLY A 1 341 ? -14.574 -20.967 15.500 1.00 88.50 341 GLY A N 1
ATOM 2522 C CA . GLY A 1 341 ? -13.816 -21.859 14.618 1.00 88.50 341 GLY A CA 1
ATOM 2523 C C . GLY A 1 341 ? -14.224 -21.769 13.144 1.00 88.50 341 GLY A C 1
ATOM 2524 O O . GLY A 1 341 ? -13.393 -22.019 12.274 1.00 88.50 341 GLY A O 1
ATOM 2525 N N . ASP A 1 342 ? -15.454 -21.336 12.858 1.00 91.69 342 ASP A N 1
ATOM 2526 C CA . ASP A 1 342 ? -15.985 -21.179 11.497 1.00 91.69 342 ASP A CA 1
ATOM 2527 C C . ASP A 1 342 ? -15.669 -19.799 10.890 1.00 91.69 342 ASP A C 1
ATOM 2529 O O . ASP A 1 342 ? -16.024 -19.507 9.740 1.00 91.69 342 ASP A O 1
ATOM 2533 N N . GLN A 1 343 ? -15.006 -18.924 11.658 1.00 95.12 343 GLN A N 1
ATOM 2534 C CA . GLN A 1 343 ? -14.622 -17.589 11.206 1.00 95.12 343 GLN A CA 1
ATOM 2535 C C . GLN A 1 343 ? -13.603 -17.665 10.057 1.00 95.12 343 GLN A C 1
ATOM 2537 O O . GLN A 1 343 ? -13.680 -16.861 9.125 1.00 95.12 343 GLN A O 1
ATOM 2542 N N . VAL A 1 344 ? -12.690 -18.647 10.082 1.00 95.06 344 VAL A N 1
ATOM 2543 C CA . VAL A 1 344 ? -11.735 -18.930 8.996 1.00 95.06 344 VAL A CA 1
ATOM 2544 C C . VAL A 1 344 ? -12.373 -19.878 7.984 1.00 95.06 344 VAL A C 1
ATOM 2546 O O . VAL A 1 344 ? -12.748 -20.999 8.311 1.00 95.06 344 VAL A O 1
ATOM 2549 N N . VAL A 1 345 ? -12.462 -19.442 6.730 1.00 93.50 345 VAL A N 1
ATOM 2550 C CA . VAL A 1 345 ? -13.032 -20.228 5.626 1.00 93.50 345 VAL A CA 1
ATOM 2551 C C . VAL A 1 345 ? -12.001 -21.178 5.035 1.00 93.50 345 VAL A C 1
ATOM 2553 O O . VAL A 1 345 ? -12.303 -22.339 4.764 1.00 93.50 345 VAL A O 1
ATOM 2556 N N . CYS A 1 346 ? -10.784 -20.685 4.815 1.00 93.50 346 CYS A N 1
ATOM 2557 C CA . CYS A 1 346 ? -9.690 -21.484 4.289 1.00 93.50 346 CYS A CA 1
ATOM 2558 C C . CYS A 1 346 ? -8.331 -20.894 4.677 1.00 93.50 346 CYS A C 1
ATOM 2560 O O . CYS A 1 346 ? -8.183 -19.686 4.890 1.00 93.50 346 CYS A O 1
ATOM 2562 N N . THR A 1 347 ? -7.339 -21.780 4.705 1.00 95.88 347 THR A N 1
ATOM 2563 C CA . THR A 1 347 ? -5.924 -21.474 4.901 1.00 95.88 347 THR A CA 1
ATOM 2564 C C . THR A 1 347 ? -5.163 -22.068 3.723 1.00 95.88 347 THR A C 1
ATOM 2566 O O . THR A 1 347 ? -5.227 -23.279 3.502 1.00 95.88 347 THR A O 1
ATOM 2569 N N . VAL A 1 348 ? -4.479 -21.231 2.943 1.00 97.50 348 VAL A N 1
ATOM 2570 C CA . VAL A 1 348 ? -3.752 -21.665 1.741 1.00 97.50 348 VAL A CA 1
ATOM 2571 C C . VAL A 1 348 ? -2.261 -21.426 1.944 1.00 97.50 348 VAL A C 1
ATOM 2573 O O . VAL A 1 348 ? -1.858 -20.273 2.067 1.00 97.50 348 VAL A O 1
ATOM 2576 N N . PRO A 1 349 ? -1.421 -22.470 1.961 1.00 96.94 349 PRO A N 1
ATOM 2577 C CA . PRO A 1 349 ? 0.014 -22.294 2.127 1.00 96.94 349 PRO A CA 1
ATOM 2578 C C . PRO A 1 349 ? 0.613 -21.612 0.888 1.00 96.94 349 PRO A C 1
ATOM 2580 O O . PRO A 1 349 ? 0.243 -21.942 -0.241 1.00 96.94 349 PRO A O 1
ATOM 2583 N N . LEU A 1 350 ? 1.548 -20.674 1.080 1.00 96.62 350 LEU A N 1
ATOM 2584 C CA . LEU A 1 350 ? 2.136 -19.840 0.018 1.00 96.62 350 LEU A CA 1
ATOM 2585 C C . LEU A 1 350 ? 3.655 -20.033 -0.099 1.00 96.62 350 LEU A C 1
ATOM 2587 O O . LEU A 1 350 ? 4.326 -20.207 0.911 1.00 96.62 350 LEU A O 1
ATOM 2591 N N . PHE A 1 351 ? 4.197 -20.007 -1.320 1.00 96.56 351 PHE A N 1
ATOM 2592 C CA . PHE A 1 351 ? 5.647 -20.078 -1.604 1.00 96.56 351 PHE A CA 1
ATOM 2593 C C . PHE A 1 351 ? 6.369 -21.342 -1.093 1.00 96.56 351 PHE A C 1
ATOM 2595 O O . PHE A 1 351 ? 5.745 -22.319 -0.685 1.00 96.56 351 PHE A O 1
ATOM 2602 N N . GLU A 1 352 ? 7.700 -21.355 -1.165 1.00 95.88 352 GLU A N 1
ATOM 2603 C CA . GLU A 1 352 ? 8.523 -22.474 -0.702 1.00 95.88 352 GLU A CA 1
ATOM 2604 C C . GLU A 1 352 ? 8.698 -22.485 0.826 1.00 95.88 352 GLU A C 1
ATOM 2606 O O . GLU A 1 352 ? 8.769 -21.446 1.486 1.00 95.88 352 GLU A O 1
ATOM 2611 N N . GLU A 1 353 ? 8.820 -23.688 1.393 1.00 96.31 353 GLU A N 1
ATOM 2612 C CA . GLU A 1 353 ? 9.115 -23.880 2.813 1.00 96.31 353 GLU A CA 1
ATOM 2613 C C . GLU A 1 353 ? 10.484 -23.282 3.185 1.00 96.31 353 GLU A C 1
ATOM 2615 O O . GLU A 1 353 ? 11.491 -23.495 2.512 1.00 96.31 353 GLU A O 1
ATOM 2620 N N . GLY A 1 354 ? 10.524 -22.532 4.282 1.00 95.81 354 GLY A N 1
ATOM 2621 C CA . GLY A 1 354 ? 11.711 -21.859 4.802 1.00 95.81 354 GLY A CA 1
ATOM 2622 C C . GLY A 1 354 ? 12.097 -20.583 4.051 1.00 95.81 354 GLY A C 1
ATOM 2623 O O . GLY A 1 354 ? 13.083 -19.954 4.432 1.00 95.81 354 GLY A O 1
ATOM 2624 N N . ALA A 1 355 ? 11.340 -20.194 3.021 1.00 96.25 355 ALA A N 1
ATOM 2625 C CA . ALA A 1 355 ? 11.660 -19.081 2.131 1.00 96.25 355 ALA A CA 1
ATOM 2626 C C . ALA A 1 355 ? 10.435 -18.196 1.832 1.00 96.25 355 ALA A C 1
ATOM 2628 O O . ALA A 1 355 ? 10.286 -17.689 0.723 1.00 96.25 355 ALA A O 1
ATOM 2629 N N . SER A 1 356 ? 9.552 -18.008 2.817 1.00 95.44 356 SER A N 1
ATOM 2630 C CA . SER A 1 356 ? 8.307 -17.248 2.671 1.00 95.44 356 SER A CA 1
ATOM 2631 C C . SER A 1 356 ? 8.157 -16.160 3.740 1.00 95.44 356 SER A C 1
ATOM 2633 O O . SER A 1 356 ? 8.288 -16.453 4.931 1.00 95.44 356 SER A O 1
ATOM 2635 N N . SER A 1 357 ? 7.858 -14.932 3.318 1.00 94.56 357 SER A N 1
ATOM 2636 C CA . SER A 1 357 ? 7.430 -13.799 4.155 1.00 94.56 357 SER A CA 1
ATOM 2637 C C . SER A 1 357 ? 6.482 -12.935 3.334 1.00 94.56 357 SER A C 1
ATOM 2639 O O . SER A 1 357 ? 6.626 -12.882 2.110 1.00 94.56 357 SER A O 1
ATOM 2641 N N . VAL A 1 358 ? 5.532 -12.269 3.987 1.00 93.06 358 VAL A N 1
ATOM 2642 C CA . VAL A 1 358 ? 4.622 -11.321 3.336 1.00 93.06 358 VAL A CA 1
ATOM 2643 C C . VAL A 1 358 ? 4.422 -10.124 4.259 1.00 93.06 358 VAL A C 1
ATOM 2645 O O . VAL A 1 358 ? 3.739 -10.206 5.270 1.00 93.06 358 VAL A O 1
ATOM 2648 N N . ASP A 1 359 ? 5.021 -8.996 3.891 1.00 87.12 359 ASP A N 1
ATOM 2649 C CA . ASP A 1 359 ? 5.005 -7.758 4.691 1.00 87.12 359 ASP A CA 1
ATOM 2650 C C . ASP A 1 359 ? 4.229 -6.623 4.021 1.00 87.12 359 ASP A C 1
ATOM 2652 O O . ASP A 1 359 ? 4.270 -5.467 4.443 1.00 87.12 359 ASP A O 1
ATOM 2656 N N . ILE A 1 360 ? 3.534 -6.945 2.934 1.00 85.62 360 ILE A N 1
ATOM 2657 C CA . ILE A 1 360 ? 2.723 -6.002 2.181 1.00 85.62 360 ILE A CA 1
ATOM 2658 C C . ILE A 1 360 ? 1.379 -6.635 1.846 1.00 85.62 360 ILE A C 1
ATOM 2660 O O . ILE A 1 360 ? 1.245 -7.856 1.789 1.00 85.62 360 ILE A O 1
ATOM 2664 N N . ARG A 1 361 ? 0.365 -5.803 1.617 1.00 90.88 361 ARG A N 1
ATOM 2665 C CA . ARG A 1 361 ? -0.985 -6.292 1.336 1.00 90.88 361 ARG A CA 1
ATOM 2666 C C . ARG A 1 361 ? -1.087 -7.163 0.066 1.00 90.88 361 ARG A C 1
ATOM 2668 O O . ARG A 1 361 ? -0.352 -6.930 -0.900 1.00 90.88 361 ARG A O 1
ATOM 2675 N N . PRO A 1 362 ? -2.083 -8.063 -0.005 1.00 94.75 362 PRO A N 1
ATOM 2676 C CA . PRO A 1 362 ? -2.543 -8.648 -1.263 1.00 94.75 362 PRO A CA 1
ATOM 2677 C C . PRO A 1 362 ? -3.174 -7.625 -2.228 1.00 94.75 362 PRO A C 1
ATOM 2679 O O . PRO A 1 362 ? -3.785 -6.648 -1.796 1.00 94.75 362 PRO A O 1
ATOM 2682 N N . THR A 1 363 ? -3.097 -7.870 -3.540 1.00 96.94 363 THR A N 1
ATOM 2683 C CA . THR A 1 363 ? -3.889 -7.164 -4.573 1.00 96.94 363 THR A CA 1
ATOM 2684 C C . THR A 1 363 ? -5.050 -8.041 -5.018 1.00 96.94 363 THR A C 1
ATOM 2686 O O . THR A 1 363 ? -4.847 -9.212 -5.329 1.00 96.94 363 THR A O 1
ATOM 2689 N N . VAL A 1 364 ? -6.266 -7.487 -5.052 1.00 97.31 364 VAL A N 1
ATOM 2690 C CA . VAL A 1 364 ? -7.493 -8.270 -5.249 1.00 97.31 364 VAL A CA 1
ATOM 2691 C C . VAL A 1 364 ? -8.386 -7.732 -6.360 1.00 97.31 364 VAL A C 1
ATOM 2693 O O . VAL A 1 364 ? -8.461 -6.524 -6.620 1.00 97.31 364 VAL A O 1
ATOM 2696 N N . HIS A 1 365 ? -9.109 -8.650 -6.996 1.00 97.56 365 HIS A N 1
ATOM 2697 C CA . HIS A 1 365 ? -10.116 -8.333 -8.000 1.00 97.56 365 HIS A CA 1
ATOM 2698 C C . HIS A 1 365 ? -11.229 -9.385 -8.029 1.00 97.56 365 HIS A C 1
ATOM 2700 O O . HIS A 1 365 ? -10.970 -10.564 -7.806 1.00 97.56 365 HIS A O 1
ATOM 2706 N N . PHE A 1 366 ? -12.460 -8.958 -8.320 1.00 96.94 366 PHE A N 1
ATOM 2707 C CA . PHE A 1 366 ? -13.616 -9.842 -8.444 1.00 96.94 366 PHE A CA 1
ATOM 2708 C C . PHE A 1 366 ? -14.011 -9.994 -9.912 1.00 96.94 366 PHE A C 1
ATOM 2710 O O . PHE A 1 366 ? -14.385 -9.015 -10.554 1.00 96.94 366 PHE A O 1
ATOM 2717 N N . ASP A 1 367 ? -13.974 -11.221 -10.428 1.00 94.31 367 ASP A N 1
ATOM 2718 C CA . ASP A 1 367 ? -14.272 -11.517 -11.839 1.00 94.31 367 ASP A CA 1
ATOM 2719 C C . ASP A 1 367 ? -15.771 -11.735 -12.132 1.00 94.31 367 ASP A C 1
ATOM 2721 O O . ASP A 1 367 ? -16.152 -1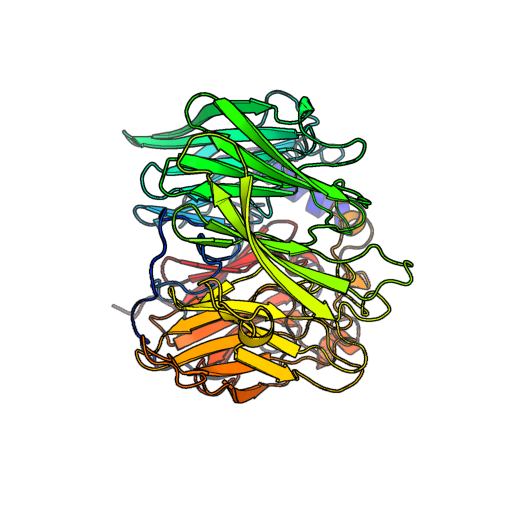2.068 -13.255 1.00 94.31 367 ASP A O 1
ATOM 2725 N N . GLY A 1 368 ? -16.635 -11.545 -11.128 1.00 92.44 368 GLY A N 1
ATOM 2726 C CA . GLY A 1 368 ? -18.072 -11.826 -11.206 1.00 92.44 368 GLY A CA 1
ATOM 2727 C C . GLY A 1 368 ? -18.472 -13.172 -10.598 1.00 92.44 368 GLY A C 1
ATOM 2728 O O . GLY A 1 368 ? -19.662 -13.414 -10.396 1.00 92.44 368 GLY A O 1
ATOM 2729 N N . SER A 1 369 ? -17.500 -14.029 -10.286 1.00 90.56 369 SER A N 1
ATOM 2730 C CA . SER A 1 369 ? -17.699 -15.362 -9.709 1.00 90.56 369 SER A CA 1
ATOM 2731 C C . SER A 1 369 ? -16.745 -15.679 -8.556 1.00 90.56 369 SER A C 1
ATOM 2733 O O . SER A 1 369 ? -17.147 -16.304 -7.571 1.00 90.56 369 SER A O 1
ATOM 2735 N N . SER A 1 370 ? -15.500 -15.221 -8.641 1.00 94.50 370 SER A N 1
ATOM 2736 C CA . SER A 1 370 ? -14.442 -15.478 -7.677 1.00 94.50 370 SER A CA 1
ATOM 2737 C C . SER A 1 370 ? -13.611 -14.225 -7.420 1.00 94.50 370 SER A C 1
ATOM 2739 O O . SER A 1 370 ? -13.546 -13.302 -8.241 1.00 94.50 370 SER A O 1
ATOM 2741 N N . TYR A 1 371 ? -12.997 -14.185 -6.245 1.00 97.38 371 TYR A N 1
ATOM 2742 C CA . TYR A 1 371 ? -12.021 -13.182 -5.862 1.00 97.38 371 TYR A CA 1
ATOM 2743 C C . TYR A 1 371 ? -10.620 -13.715 -6.150 1.00 97.38 371 TYR A C 1
ATOM 2745 O O . TYR A 1 371 ? -10.167 -14.643 -5.485 1.00 97.38 371 TYR A O 1
ATOM 2753 N N . GLY A 1 372 ? -9.918 -13.117 -7.107 1.00 97.88 372 GLY A N 1
ATOM 2754 C CA . GLY A 1 372 ? -8.491 -13.362 -7.285 1.00 97.88 372 GLY A CA 1
ATOM 2755 C C . GLY A 1 372 ? -7.697 -12.551 -6.267 1.00 97.88 372 GLY A C 1
ATOM 2756 O O . GLY A 1 372 ? -7.910 -11.344 -6.142 1.00 97.88 372 GLY A O 1
ATOM 2757 N N . VAL A 1 373 ? -6.790 -13.208 -5.552 1.00 98.06 373 VAL A N 1
ATOM 2758 C CA . VAL A 1 373 ? -5.934 -12.632 -4.512 1.00 98.06 373 VAL A CA 1
ATOM 2759 C C . VAL A 1 373 ? -4.481 -12.868 -4.899 1.00 98.06 373 VAL A C 1
ATOM 2761 O O . VAL A 1 373 ? -4.019 -14.005 -4.901 1.00 98.06 373 VAL A O 1
ATOM 2764 N N . VAL A 1 374 ? -3.765 -11.802 -5.249 1.00 97.94 374 VAL A N 1
ATOM 2765 C CA . VAL A 1 374 ? -2.349 -11.847 -5.627 1.00 97.94 374 VAL A CA 1
ATOM 2766 C C . VAL A 1 374 ? -1.481 -11.429 -4.451 1.00 97.94 374 VAL A C 1
ATOM 2768 O O . VAL A 1 374 ? -1.628 -10.324 -3.929 1.00 97.94 374 VAL A O 1
ATOM 2771 N N . ILE A 1 375 ? -0.559 -12.305 -4.065 1.00 96.62 375 ILE A N 1
ATOM 2772 C CA . ILE A 1 375 ? 0.381 -12.124 -2.958 1.00 96.62 375 ILE A CA 1
ATOM 2773 C C . ILE A 1 375 ? 1.803 -12.234 -3.503 1.00 96.62 375 ILE A C 1
ATOM 2775 O O . ILE A 1 375 ? 2.079 -13.087 -4.350 1.00 96.62 375 ILE A O 1
ATOM 2779 N N . ILE A 1 376 ? 2.710 -11.393 -3.009 1.00 95.50 376 ILE A N 1
ATOM 2780 C CA . ILE A 1 376 ? 4.132 -11.459 -3.357 1.00 95.50 376 ILE A CA 1
ATOM 2781 C C . ILE A 1 376 ? 4.965 -11.949 -2.174 1.00 95.50 376 ILE A C 1
ATOM 2783 O O . ILE A 1 376 ? 4.598 -11.730 -1.022 1.00 95.50 376 ILE A O 1
ATOM 2787 N N . ASN A 1 377 ? 6.105 -12.567 -2.463 1.00 96.00 377 ASN A N 1
ATOM 2788 C CA . ASN A 1 377 ? 7.044 -13.023 -1.450 1.00 96.00 377 ASN A CA 1
ATOM 2789 C C . ASN A 1 377 ? 8.069 -11.933 -1.115 1.00 96.00 377 ASN A C 1
ATOM 2791 O O . ASN A 1 377 ? 8.911 -11.583 -1.946 1.00 96.00 377 ASN A O 1
ATOM 2795 N N . THR A 1 378 ? 8.041 -11.439 0.119 1.00 94.50 378 THR A N 1
ATOM 2796 C CA . THR A 1 378 ? 8.989 -10.443 0.644 1.00 94.50 378 THR A CA 1
ATOM 2797 C C . THR A 1 378 ? 10.134 -11.074 1.437 1.00 94.50 378 THR A C 1
ATOM 2799 O O . THR A 1 378 ? 10.927 -10.363 2.056 1.00 94.50 378 THR A O 1
ATOM 2802 N N . PHE A 1 379 ? 10.273 -12.405 1.426 1.00 95.62 379 PHE A N 1
ATOM 2803 C CA . PHE A 1 379 ? 11.338 -13.078 2.164 1.00 95.62 379 PHE A CA 1
ATOM 2804 C C . PHE A 1 379 ? 12.723 -12.576 1.745 1.00 95.62 379 PHE A C 1
ATOM 2806 O O . PHE A 1 379 ? 13.079 -12.557 0.566 1.00 95.62 379 PHE A O 1
ATOM 2813 N N . ASN A 1 380 ? 13.529 -12.202 2.736 1.00 95.25 380 ASN A N 1
ATOM 2814 C CA . ASN A 1 380 ? 14.893 -11.703 2.579 1.00 95.25 380 ASN A CA 1
ATOM 2815 C C . ASN A 1 380 ? 15.006 -10.450 1.687 1.00 95.25 380 ASN A C 1
ATOM 2817 O O . ASN A 1 380 ? 16.048 -10.205 1.069 1.00 95.25 380 ASN A O 1
ATOM 2821 N N . MET A 1 381 ? 13.920 -9.677 1.615 1.00 92.19 381 MET A N 1
ATOM 2822 C CA . MET A 1 381 ? 13.873 -8.365 0.985 1.00 92.19 381 MET A CA 1
ATOM 2823 C C . MET A 1 381 ? 14.866 -7.401 1.657 1.00 92.19 381 MET A C 1
ATOM 2825 O O . MET A 1 381 ? 14.973 -7.391 2.887 1.00 92.19 381 MET A O 1
ATOM 2829 N N . PRO A 1 382 ? 15.595 -6.573 0.884 1.00 91.81 382 PRO A N 1
ATOM 2830 C CA . PRO A 1 382 ? 16.468 -5.551 1.453 1.00 91.81 382 PRO A CA 1
ATOM 2831 C C . PRO A 1 382 ? 15.699 -4.547 2.329 1.00 91.81 382 PRO A C 1
ATOM 2833 O O . PRO A 1 382 ? 14.569 -4.187 1.979 1.00 91.81 382 PRO A O 1
ATOM 2836 N N . PRO A 1 383 ? 16.301 -4.060 3.432 1.00 86.50 383 PRO A N 1
ATOM 2837 C CA . PRO A 1 383 ? 15.638 -3.142 4.354 1.00 86.50 383 PRO A CA 1
ATOM 2838 C C . PRO A 1 383 ? 15.308 -1.799 3.692 1.00 86.50 383 PRO A C 1
ATOM 2840 O O . PRO A 1 383 ? 15.912 -1.421 2.686 1.00 86.50 383 PRO A O 1
ATOM 2843 N N . ILE A 1 384 ? 14.368 -1.070 4.297 1.00 86.06 384 ILE A N 1
ATOM 2844 C CA . ILE A 1 384 ? 14.088 0.326 3.951 1.00 86.06 384 ILE A CA 1
ATOM 2845 C C . ILE A 1 384 ? 15.319 1.167 4.308 1.00 86.06 384 ILE A C 1
ATOM 2847 O O . ILE A 1 384 ? 15.755 1.196 5.461 1.00 86.06 384 ILE A O 1
ATOM 2851 N N . GLU A 1 385 ? 15.871 1.853 3.314 1.00 86.50 385 GLU A N 1
ATOM 2852 C CA . GLU A 1 385 ? 17.012 2.752 3.457 1.00 86.50 385 GLU A CA 1
ATOM 2853 C C . GLU A 1 385 ? 16.548 4.135 3.933 1.00 86.50 385 GLU A C 1
ATOM 2855 O O . GLU A 1 385 ? 15.526 4.652 3.471 1.00 86.50 385 GLU A O 1
ATOM 2860 N N . GLN A 1 386 ? 17.307 4.760 4.837 1.00 81.31 386 GLN A N 1
ATOM 2861 C CA . GLN A 1 386 ? 17.039 6.133 5.268 1.00 81.31 386 GLN A CA 1
ATOM 2862 C C . GLN A 1 386 ? 17.638 7.137 4.287 1.00 81.31 386 GLN A C 1
ATOM 2864 O O . GLN A 1 386 ? 18.749 6.954 3.789 1.00 81.31 386 GLN A O 1
ATOM 2869 N N . HIS A 1 387 ? 16.973 8.281 4.106 1.00 77.06 387 HIS A N 1
ATOM 2870 C CA . HIS A 1 387 ? 17.479 9.359 3.248 1.00 77.06 387 HIS A CA 1
ATOM 2871 C C . HIS A 1 387 ? 18.905 9.802 3.611 1.00 77.06 387 HIS A C 1
ATOM 2873 O O . HIS A 1 387 ? 19.714 10.058 2.723 1.00 77.06 387 HIS A O 1
ATOM 2879 N N . GLN A 1 388 ? 19.232 9.889 4.904 1.00 76.81 388 GLN A N 1
ATOM 2880 C CA . GLN A 1 388 ? 20.564 10.298 5.363 1.00 76.81 388 GLN A CA 1
ATOM 2881 C C . GLN A 1 388 ? 21.655 9.270 5.018 1.00 76.81 388 GLN A C 1
ATOM 2883 O O . GLN A 1 388 ? 22.771 9.655 4.670 1.00 76.81 388 GLN A O 1
ATOM 2888 N N . ASP A 1 389 ? 21.322 7.980 5.073 1.00 80.75 389 ASP A N 1
ATOM 2889 C CA . ASP A 1 389 ? 22.259 6.875 4.876 1.00 80.75 389 ASP A CA 1
ATOM 2890 C C . ASP A 1 389 ? 22.470 6.609 3.375 1.00 80.75 389 ASP A C 1
ATOM 2892 O O . ASP A 1 389 ? 23.606 6.426 2.921 1.00 80.75 389 ASP A O 1
ATOM 2896 N N . MET A 1 390 ? 21.423 6.799 2.562 1.00 81.75 390 MET A N 1
ATOM 2897 C CA . MET A 1 390 ? 21.516 6.855 1.098 1.00 81.75 390 MET A CA 1
ATOM 2898 C C . MET A 1 390 ? 22.560 7.875 0.617 1.00 81.75 390 MET A C 1
ATOM 2900 O O . MET A 1 390 ? 23.270 7.633 -0.360 1.00 81.75 390 MET A O 1
ATOM 2904 N N . LEU A 1 391 ? 22.677 9.030 1.283 1.00 76.56 391 LEU A N 1
ATOM 2905 C CA . LEU A 1 391 ? 23.653 10.058 0.902 1.00 76.56 391 LEU A CA 1
ATOM 2906 C C . LEU A 1 391 ? 25.105 9.631 1.172 1.00 76.56 391 LEU A C 1
ATOM 2908 O O . LEU A 1 391 ? 26.022 10.195 0.563 1.00 76.56 391 LEU A O 1
ATOM 2912 N N . LEU A 1 392 ? 25.320 8.646 2.048 1.00 85.62 392 LEU A N 1
ATOM 2913 C CA . LEU A 1 392 ? 26.631 8.063 2.329 1.00 85.62 392 LEU A CA 1
ATOM 2914 C C . LEU A 1 392 ? 27.001 6.998 1.291 1.00 85.62 392 LEU A C 1
ATOM 2916 O O . LEU A 1 392 ? 28.122 7.029 0.775 1.00 85.62 392 LEU A O 1
ATOM 2920 N N . ASP A 1 393 ? 26.069 6.101 0.957 1.00 89.25 393 ASP A N 1
ATOM 2921 C CA . ASP A 1 393 ? 26.261 5.067 -0.067 1.00 89.25 393 ASP A CA 1
ATOM 2922 C C . ASP A 1 393 ? 24.983 4.756 -0.868 1.00 89.25 393 ASP A C 1
ATOM 2924 O O . ASP A 1 393 ? 24.271 3.769 -0.658 1.00 89.25 393 ASP A O 1
ATOM 2928 N N . VAL A 1 394 ? 24.732 5.590 -1.878 1.00 90.88 394 VAL A N 1
ATOM 2929 C CA . VAL A 1 394 ? 23.570 5.456 -2.767 1.00 90.88 394 VAL A CA 1
ATOM 2930 C C . VAL A 1 394 ? 23.535 4.125 -3.523 1.00 90.88 394 VAL A C 1
ATOM 2932 O O . VAL A 1 394 ? 22.466 3.682 -3.920 1.00 90.88 394 VAL A O 1
ATOM 2935 N N . ASN A 1 395 ? 24.675 3.456 -3.716 1.00 93.81 395 ASN A N 1
ATOM 2936 C CA . ASN A 1 395 ? 24.757 2.173 -4.420 1.00 93.81 395 ASN A CA 1
ATOM 2937 C C . ASN A 1 395 ? 25.153 1.028 -3.470 1.00 93.81 395 ASN A C 1
ATOM 2939 O O . ASN A 1 395 ? 25.761 0.049 -3.906 1.00 93.81 395 ASN A O 1
ATOM 2943 N N . GLY A 1 396 ? 24.817 1.152 -2.185 1.00 91.75 396 GLY A N 1
ATOM 2944 C CA . GLY A 1 396 ? 25.118 0.153 -1.167 1.00 91.75 396 GLY A CA 1
ATOM 2945 C C . GLY A 1 396 ? 24.314 -1.143 -1.302 1.00 91.75 396 GLY A C 1
ATOM 2946 O O . GLY A 1 396 ? 23.524 -1.336 -2.232 1.00 91.75 396 GLY A O 1
ATOM 2947 N N . ALA A 1 397 ? 24.514 -2.043 -0.336 1.00 90.81 397 ALA A N 1
ATOM 2948 C CA . ALA A 1 397 ? 23.937 -3.392 -0.325 1.00 90.81 397 ALA A CA 1
ATOM 2949 C C . ALA A 1 397 ? 22.396 -3.427 -0.289 1.00 90.81 397 ALA A C 1
ATOM 2951 O O . ALA A 1 397 ? 21.811 -4.387 -0.780 1.00 90.81 397 ALA A O 1
ATOM 2952 N N . TRP A 1 398 ? 21.743 -2.372 0.211 1.00 91.31 398 TRP A N 1
ATOM 2953 C CA . TRP A 1 398 ? 20.280 -2.208 0.248 1.00 91.31 398 TRP A CA 1
ATOM 2954 C C . TRP A 1 398 ? 19.611 -2.249 -1.141 1.00 91.31 398 TRP A C 1
ATOM 2956 O O . TRP A 1 398 ? 18.398 -2.423 -1.273 1.00 91.31 398 TRP A O 1
ATOM 2966 N N . ASN A 1 399 ? 20.405 -2.112 -2.205 1.00 94.25 399 ASN A N 1
ATOM 2967 C CA . ASN A 1 399 ? 19.940 -2.263 -3.576 1.00 94.25 399 ASN A CA 1
ATOM 2968 C C . ASN A 1 399 ? 19.807 -3.712 -4.031 1.00 94.25 399 ASN A C 1
ATOM 2970 O O . ASN A 1 399 ? 19.055 -3.967 -4.964 1.00 94.25 399 ASN A O 1
ATOM 2974 N N . ASN A 1 400 ? 20.544 -4.649 -3.440 1.00 95.06 400 ASN A N 1
ATOM 2975 C CA . ASN A 1 400 ? 20.685 -5.982 -4.003 1.00 95.06 400 ASN A CA 1
ATOM 2976 C C . ASN A 1 400 ? 19.519 -6.904 -3.611 1.00 95.06 400 ASN A C 1
ATOM 2978 O O . ASN A 1 400 ? 19.432 -7.330 -2.464 1.00 95.06 400 ASN A O 1
ATOM 2982 N N . MET A 1 401 ? 18.669 -7.266 -4.573 1.00 95.69 401 MET A N 1
ATOM 2983 C CA . MET A 1 401 ? 17.525 -8.164 -4.372 1.00 95.69 401 MET A CA 1
ATOM 2984 C C . MET A 1 401 ? 17.847 -9.642 -4.646 1.00 95.69 401 MET A C 1
ATOM 2986 O O . MET A 1 401 ? 16.964 -10.485 -4.507 1.00 95.69 401 MET A O 1
ATOM 2990 N N . THR A 1 402 ? 19.087 -10.004 -5.006 1.00 95.25 402 THR A N 1
ATOM 2991 C CA . THR A 1 402 ? 19.447 -11.391 -5.388 1.00 95.25 402 THR A CA 1
ATOM 2992 C C . THR A 1 402 ? 19.309 -12.396 -4.246 1.00 95.25 402 THR A C 1
ATOM 2994 O O . THR A 1 402 ? 19.393 -13.600 -4.461 1.00 95.25 402 THR A O 1
ATOM 2997 N N . SER A 1 403 ? 19.172 -11.915 -3.012 1.00 94.44 403 SER A N 1
ATOM 2998 C CA . SER A 1 403 ? 18.980 -12.743 -1.826 1.00 94.44 403 SER A CA 1
ATOM 2999 C C . SER A 1 403 ? 17.519 -13.143 -1.605 1.00 94.44 403 SER A C 1
ATOM 3001 O O . SER A 1 403 ? 17.257 -14.041 -0.803 1.00 94.44 403 SER A O 1
ATOM 3003 N N . MET A 1 404 ? 16.579 -12.490 -2.292 1.00 96.12 404 MET A N 1
ATOM 3004 C CA . MET A 1 404 ? 15.169 -12.861 -2.278 1.00 96.12 404 MET A CA 1
ATOM 3005 C C . MET A 1 404 ? 14.976 -14.147 -3.094 1.00 96.12 404 MET A C 1
ATOM 3007 O O . MET A 1 404 ? 15.550 -14.261 -4.177 1.00 96.12 404 MET A O 1
ATOM 3011 N N . PRO A 1 405 ? 14.153 -15.107 -2.650 1.00 95.62 405 PRO A N 1
ATOM 3012 C CA . PRO A 1 405 ? 13.785 -16.260 -3.471 1.00 95.62 405 PRO A CA 1
ATOM 3013 C C . PRO A 1 405 ? 12.914 -15.853 -4.670 1.00 95.62 405 PRO A C 1
ATOM 3015 O O . PRO A 1 405 ? 12.997 -16.489 -5.714 1.00 95.62 405 PRO A O 1
ATOM 3018 N N . GLY A 1 406 ? 12.159 -14.754 -4.554 1.00 93.69 406 GLY A N 1
ATOM 3019 C CA . GLY A 1 406 ? 11.110 -14.393 -5.508 1.00 93.69 406 GLY A CA 1
ATOM 3020 C C . GLY A 1 406 ? 9.801 -15.106 -5.202 1.00 93.69 406 GLY A C 1
ATOM 3021 O O . GLY A 1 406 ? 9.709 -15.888 -4.250 1.00 93.69 406 GLY A O 1
ATOM 3022 N N . GLY A 1 407 ? 8.769 -14.780 -5.970 1.00 95.56 407 GLY A N 1
ATOM 3023 C CA . GLY A 1 407 ? 7.455 -15.378 -5.795 1.00 95.56 407 GLY A CA 1
ATOM 3024 C C . GLY A 1 407 ? 6.331 -14.373 -5.957 1.00 95.56 407 GLY A C 1
ATOM 3025 O O . GLY A 1 407 ? 6.239 -13.405 -5.202 1.00 95.56 407 GLY A O 1
ATOM 3026 N N . ILE A 1 408 ? 5.423 -14.664 -6.880 1.00 97.12 408 ILE A N 1
ATOM 3027 C CA . ILE A 1 408 ? 4.080 -14.088 -6.920 1.00 97.12 408 ILE A CA 1
ATOM 3028 C C . ILE A 1 408 ? 3.099 -15.245 -7.067 1.00 97.12 408 ILE A C 1
ATOM 3030 O O . ILE A 1 408 ? 3.287 -16.104 -7.926 1.00 97.12 408 ILE A O 1
ATOM 3034 N N . VAL A 1 409 ? 2.062 -15.269 -6.238 1.00 97.75 409 VAL A N 1
ATOM 3035 C CA . VAL A 1 409 ? 1.016 -16.297 -6.255 1.00 97.75 409 VAL A CA 1
ATOM 3036 C C . VAL A 1 409 ? -0.332 -15.619 -6.415 1.00 97.75 409 VAL A C 1
ATOM 3038 O O . VAL A 1 409 ? -0.610 -14.650 -5.710 1.00 97.75 409 VAL A O 1
ATOM 3041 N N . ARG A 1 410 ? -1.185 -16.152 -7.294 1.00 98.06 410 ARG A N 1
ATOM 3042 C CA . ARG A 1 410 ? -2.619 -15.842 -7.301 1.00 98.06 410 ARG A CA 1
ATOM 3043 C C . ARG A 1 410 ? -3.396 -17.005 -6.707 1.00 98.06 410 ARG A C 1
ATOM 3045 O O . ARG A 1 410 ? -3.264 -18.134 -7.177 1.00 98.06 410 ARG A O 1
ATOM 3052 N N . VAL A 1 411 ? -4.241 -16.717 -5.728 1.00 98.38 411 VAL A N 1
ATOM 3053 C CA . VAL A 1 411 ? -5.243 -17.640 -5.186 1.00 98.38 411 VAL A CA 1
ATOM 3054 C C . VAL A 1 411 ? -6.619 -17.150 -5.614 1.00 98.38 411 VAL A C 1
ATOM 3056 O O . VAL A 1 411 ? -6.944 -15.989 -5.385 1.00 98.38 411 VAL A O 1
ATOM 3059 N N . ASP A 1 412 ? -7.424 -18.014 -6.221 1.00 97.75 412 ASP A N 1
ATOM 3060 C CA . ASP A 1 412 ? -8.828 -17.721 -6.493 1.00 97.75 412 ASP A CA 1
ATOM 3061 C C . ASP A 1 412 ? -9.682 -18.234 -5.325 1.00 97.75 412 ASP A C 1
ATOM 3063 O O . ASP A 1 412 ? -9.606 -19.402 -4.929 1.00 97.75 412 ASP A O 1
ATOM 3067 N N . VAL A 1 413 ? -10.482 -17.336 -4.755 1.00 96.75 413 VAL A N 1
ATOM 3068 C CA . VAL A 1 413 ? -11.394 -17.582 -3.636 1.00 96.75 413 VAL A CA 1
ATOM 3069 C C . VAL A 1 413 ? -12.818 -17.507 -4.170 1.00 96.75 413 VAL A C 1
ATOM 3071 O O . VAL A 1 413 ? -13.261 -16.458 -4.641 1.00 96.75 413 VAL A O 1
ATOM 3074 N N . GLY A 1 414 ? -13.550 -18.616 -4.124 1.00 92.75 414 GLY A N 1
ATOM 3075 C CA . GLY A 1 414 ? -14.939 -18.654 -4.580 1.00 92.75 414 GLY A CA 1
ATOM 3076 C C . GLY A 1 414 ? -15.811 -17.668 -3.798 1.00 92.75 414 GLY A C 1
ATOM 3077 O O . GLY A 1 414 ? -15.693 -17.572 -2.578 1.00 92.75 414 GLY A O 1
ATOM 3078 N N . SER A 1 415 ? -16.708 -16.951 -4.480 1.00 83.25 415 SER A N 1
ATOM 3079 C CA . SER A 1 415 ? -17.786 -16.253 -3.769 1.00 83.25 415 SER A CA 1
ATOM 3080 C C . SER A 1 415 ? -18.787 -17.294 -3.263 1.00 83.25 415 SER A C 1
ATOM 3082 O O . SER A 1 415 ? -19.252 -18.148 -4.022 1.00 83.25 415 SER A O 1
ATOM 3084 N N . GLY A 1 416 ? -19.079 -17.289 -1.963 1.00 64.12 416 GLY A N 1
ATOM 3085 C CA . GLY A 1 416 ? -20.015 -18.251 -1.370 1.00 64.12 416 GLY A CA 1
ATOM 3086 C C . GLY A 1 416 ? -21.475 -17.918 -1.684 1.00 64.12 416 GLY A C 1
ATOM 3087 O O . GLY A 1 416 ? -22.373 -18.757 -1.519 1.00 64.12 416 GLY A O 1
ATOM 3088 N N . GLY A 1 417 ? -21.737 -16.672 -2.097 1.00 59.41 417 GLY A N 1
ATOM 3089 C CA . GLY A 1 417 ? -23.066 -16.095 -1.968 1.00 59.41 417 GLY A CA 1
ATOM 3090 C C . GLY A 1 417 ? -23.545 -16.185 -0.512 1.00 59.41 417 GLY A C 1
ATOM 3091 O O . GLY A 1 417 ? -22.842 -16.631 0.391 1.00 59.41 417 GLY A O 1
ATOM 3092 N N . SER A 1 418 ? -24.799 -15.833 -0.244 1.00 47.19 418 SER A N 1
ATOM 3093 C CA . SER A 1 418 ? -25.397 -15.978 1.094 1.00 47.19 418 SER A CA 1
ATOM 3094 C C . SER A 1 418 ? -25.626 -17.436 1.542 1.00 47.19 418 SER A C 1
ATOM 3096 O O . SER A 1 418 ? -26.408 -17.672 2.463 1.00 47.19 418 SER A O 1
ATOM 3098 N N . SER A 1 419 ? -25.009 -18.425 0.885 1.00 46.78 419 SER A N 1
ATOM 3099 C CA . SER A 1 419 ? -25.194 -19.847 1.176 1.00 46.78 419 SER A CA 1
ATOM 3100 C C . SER A 1 419 ? -24.024 -20.421 1.978 1.00 46.78 419 SER A C 1
ATOM 3102 O O . SER A 1 419 ? -22.870 -20.086 1.744 1.00 46.78 419 SER A O 1
ATOM 3104 N N . GLU A 1 420 ? -24.334 -21.319 2.914 1.00 49.12 420 GLU A N 1
ATOM 3105 C CA . GLU A 1 420 ? -23.411 -21.976 3.859 1.00 49.12 420 GLU A CA 1
ATOM 3106 C C . GLU A 1 420 ? -22.330 -22.873 3.210 1.00 49.12 420 GLU A C 1
ATOM 3108 O O . GLU A 1 420 ? -21.591 -23.558 3.916 1.00 49.12 420 GLU A O 1
ATOM 3113 N N . ALA A 1 421 ? -22.209 -22.907 1.878 1.00 52.62 421 ALA A N 1
ATOM 3114 C CA . ALA A 1 421 ? -21.131 -23.644 1.227 1.00 52.62 421 ALA A CA 1
ATOM 3115 C C . ALA A 1 421 ? -19.778 -22.976 1.537 1.00 52.62 421 ALA A C 1
ATOM 3117 O O . ALA A 1 421 ? -19.625 -21.760 1.416 1.00 52.62 421 ALA A O 1
ATOM 3118 N N . ALA A 1 422 ? -18.788 -23.769 1.954 1.00 58.09 422 ALA A N 1
ATOM 3119 C CA . ALA A 1 422 ? -17.426 -23.279 2.136 1.00 58.09 422 ALA A CA 1
ATOM 3120 C C . ALA A 1 422 ? -16.881 -22.760 0.795 1.00 58.09 422 ALA A C 1
ATOM 3122 O O . ALA A 1 422 ? -17.002 -23.446 -0.224 1.00 58.09 422 ALA A O 1
ATOM 3123 N N . ALA A 1 423 ? -16.290 -21.562 0.792 1.00 71.94 423 ALA A N 1
ATOM 3124 C CA . ALA A 1 423 ? -15.597 -21.064 -0.390 1.00 71.94 423 ALA A CA 1
ATOM 3125 C C . ALA A 1 423 ? -14.438 -22.006 -0.735 1.00 71.94 423 ALA A C 1
ATOM 3127 O O . ALA A 1 423 ? -13.682 -22.417 0.147 1.00 71.94 423 ALA A O 1
ATOM 3128 N N . SER A 1 424 ? -14.284 -22.346 -2.015 1.00 85.88 424 SER A N 1
ATOM 3129 C CA . SER A 1 424 ? -13.069 -23.001 -2.500 1.00 85.88 424 SER A CA 1
ATOM 3130 C C . SER A 1 424 ? -11.943 -21.974 -2.575 1.00 85.88 424 SER A C 1
ATOM 3132 O O . SER A 1 424 ? -12.159 -20.878 -3.091 1.00 85.88 424 SER A O 1
ATOM 3134 N N . CYS A 1 425 ? -10.752 -22.335 -2.105 1.00 95.19 425 CYS A N 1
ATOM 3135 C CA . CYS A 1 425 ? -9.553 -21.512 -2.231 1.00 95.19 425 CYS A CA 1
ATOM 3136 C C . CYS A 1 425 ? -8.490 -22.312 -2.975 1.00 95.19 425 CYS A C 1
ATOM 3138 O O . CYS A 1 425 ? -7.997 -23.316 -2.456 1.00 95.19 425 CYS A O 1
ATOM 3140 N N . GLU A 1 426 ? -8.169 -21.896 -4.195 1.00 95.56 426 GLU A N 1
ATOM 3141 C CA . GLU A 1 426 ? -7.286 -22.645 -5.087 1.00 95.56 426 GLU A CA 1
ATOM 3142 C C . GLU A 1 426 ? -6.160 -21.755 -5.604 1.00 95.56 426 GLU A C 1
ATOM 3144 O O . GLU A 1 426 ? -6.391 -20.645 -6.079 1.00 95.56 426 GLU A O 1
ATOM 3149 N N . VAL A 1 427 ? -4.922 -22.252 -5.535 1.00 97.75 427 VAL A N 1
ATOM 3150 C CA . VAL A 1 427 ? -3.790 -21.594 -6.195 1.00 97.75 427 VAL A CA 1
ATOM 3151 C C . VAL A 1 427 ? -4.015 -21.664 -7.701 1.00 97.75 427 VAL A C 1
ATOM 3153 O O . VAL A 1 427 ? -4.080 -22.748 -8.284 1.00 97.75 427 VAL A O 1
ATOM 3156 N N . ARG A 1 428 ? -4.133 -20.497 -8.330 1.00 97.94 428 ARG A N 1
ATOM 3157 C CA . ARG A 1 428 ? -4.397 -20.360 -9.759 1.00 97.94 428 ARG A CA 1
ATOM 3158 C C . ARG A 1 428 ? -3.117 -20.435 -10.578 1.00 97.94 428 ARG A C 1
ATOM 3160 O O . ARG A 1 428 ? -3.085 -21.129 -11.596 1.00 97.94 428 ARG A O 1
ATOM 3167 N N . TRP A 1 429 ? -2.089 -19.715 -10.140 1.00 98.44 429 TRP A N 1
ATOM 3168 C CA . TRP A 1 429 ? -0.756 -19.713 -10.734 1.00 98.44 429 TRP A CA 1
ATOM 3169 C C . TRP A 1 429 ? 0.287 -19.217 -9.732 1.00 98.44 429 TRP A C 1
ATOM 3171 O O . TRP A 1 429 ? -0.034 -18.527 -8.761 1.00 98.44 429 TRP A O 1
ATOM 3181 N N . GLU A 1 430 ? 1.544 -19.552 -10.013 1.00 98.06 430 GLU A N 1
ATOM 3182 C CA . GLU A 1 430 ? 2.728 -19.065 -9.309 1.00 98.06 430 GLU A CA 1
ATOM 3183 C C . GLU A 1 430 ? 3.757 -18.572 -10.339 1.00 98.06 430 GLU A C 1
ATOM 3185 O O . GLU A 1 430 ? 3.790 -19.055 -11.474 1.00 98.06 430 GLU A O 1
ATOM 3190 N N . SER A 1 431 ? 4.588 -17.609 -9.949 1.00 96.25 431 SER A N 1
ATOM 3191 C CA . SER A 1 431 ? 5.634 -17.000 -10.773 1.00 96.25 431 SER A CA 1
ATOM 3192 C C . SER A 1 431 ? 6.875 -16.728 -9.922 1.00 96.25 431 SER A C 1
ATOM 3194 O O . SER A 1 431 ? 6.746 -16.430 -8.736 1.00 96.25 431 SER A O 1
ATOM 3196 N N . ASP A 1 432 ? 8.071 -16.807 -10.503 1.00 95.69 432 ASP A N 1
ATOM 3197 C CA . ASP A 1 432 ? 9.365 -16.628 -9.817 1.00 95.69 432 ASP A CA 1
ATOM 3198 C C . ASP A 1 432 ? 9.825 -15.159 -9.735 1.00 95.69 432 ASP A C 1
ATOM 3200 O O . ASP A 1 432 ? 10.907 -14.848 -9.230 1.00 95.69 432 ASP A O 1
ATOM 3204 N N . ILE A 1 433 ? 8.987 -14.235 -10.203 1.00 95.50 433 ILE A N 1
ATOM 3205 C CA . ILE A 1 433 ? 9.287 -12.805 -10.261 1.00 95.50 433 ILE A CA 1
ATOM 3206 C C . ILE A 1 433 ? 9.634 -12.253 -8.869 1.00 95.50 433 ILE A C 1
ATOM 3208 O O . ILE A 1 433 ? 8.939 -12.491 -7.879 1.00 95.50 433 ILE A O 1
ATOM 3212 N N . ARG A 1 434 ? 10.709 -11.457 -8.812 1.00 94.12 434 ARG A N 1
ATOM 3213 C CA . ARG A 1 434 ? 11.168 -10.733 -7.618 1.00 94.12 434 ARG A CA 1
ATOM 3214 C C . ARG A 1 434 ? 10.738 -9.274 -7.670 1.00 94.12 434 ARG A C 1
ATOM 3216 O O . ARG A 1 434 ? 11.261 -8.502 -8.469 1.00 94.12 434 ARG A O 1
ATOM 3223 N N . THR A 1 435 ? 9.845 -8.891 -6.769 1.00 92.06 435 THR A N 1
ATOM 3224 C CA . THR A 1 435 ? 9.446 -7.500 -6.526 1.00 92.06 435 THR A CA 1
ATOM 3225 C C . THR A 1 435 ? 9.374 -7.253 -5.025 1.00 92.06 435 THR A C 1
ATOM 3227 O O . THR A 1 435 ? 9.223 -8.195 -4.250 1.00 92.06 435 THR A O 1
ATOM 3230 N N . LYS A 1 436 ? 9.523 -5.994 -4.615 1.00 88.44 436 LYS A N 1
ATOM 3231 C CA . LYS A 1 436 ? 9.440 -5.574 -3.210 1.00 88.44 436 LYS A CA 1
ATOM 3232 C C . LYS A 1 436 ? 8.365 -4.529 -2.929 1.00 88.44 436 LYS A C 1
ATOM 3234 O O . LYS A 1 436 ? 7.924 -4.401 -1.794 1.00 88.44 436 LYS A O 1
ATOM 3239 N N . SER A 1 437 ? 7.918 -3.807 -3.953 1.00 84.75 437 SER A N 1
ATOM 3240 C CA . SER A 1 437 ? 6.751 -2.930 -3.882 1.00 84.75 437 SER A CA 1
ATOM 3241 C C . SER A 1 437 ? 5.486 -3.681 -4.303 1.00 84.75 437 SER A C 1
ATOM 3243 O O . SER A 1 437 ? 5.533 -4.600 -5.129 1.00 84.75 437 SER A O 1
ATOM 3245 N N . VAL A 1 438 ? 4.343 -3.291 -3.721 1.00 81.44 438 VAL A N 1
ATOM 3246 C CA . VAL A 1 438 ? 3.035 -3.877 -4.055 1.00 81.44 438 VAL A CA 1
ATOM 3247 C C . VAL A 1 438 ? 2.709 -3.583 -5.523 1.00 81.44 438 VAL A C 1
ATOM 3249 O O . VAL A 1 438 ? 2.655 -2.406 -5.892 1.00 81.44 438 VAL A O 1
ATOM 3252 N N . PRO A 1 439 ? 2.416 -4.602 -6.352 1.00 89.56 439 PRO A N 1
ATOM 3253 C CA . PRO A 1 439 ? 1.966 -4.366 -7.714 1.00 89.56 439 PRO A CA 1
ATOM 3254 C C . PRO A 1 439 ? 0.564 -3.746 -7.762 1.00 89.56 439 PRO A C 1
ATOM 3256 O O . PRO A 1 439 ? -0.338 -4.158 -7.023 1.00 89.56 439 PRO A O 1
ATOM 3259 N N . ALA A 1 440 ? 0.356 -2.798 -8.675 1.00 95.00 440 ALA A N 1
ATOM 3260 C CA . ALA A 1 440 ? -0.949 -2.187 -8.927 1.00 95.00 440 ALA A CA 1
ATOM 3261 C C . ALA A 1 440 ? -1.644 -2.868 -10.114 1.00 95.00 440 ALA A C 1
ATOM 3263 O O . ALA A 1 440 ? -1.052 -2.987 -11.188 1.00 95.00 440 ALA A O 1
ATOM 3264 N N . LEU A 1 441 ? -2.900 -3.290 -9.942 1.00 97.69 441 LEU A N 1
ATOM 3265 C CA . LEU A 1 441 ? -3.703 -3.885 -11.015 1.00 97.69 441 LEU A CA 1
ATOM 3266 C C . LEU A 1 441 ? -4.482 -2.808 -11.778 1.00 97.69 441 LEU A C 1
ATOM 3268 O O . LEU A 1 441 ? -5.275 -2.077 -11.182 1.00 97.69 441 LEU A O 1
ATOM 3272 N N . SER A 1 442 ? -4.337 -2.769 -13.102 1.00 98.06 442 SER A N 1
ATOM 3273 C CA . SER A 1 442 ? -5.262 -2.044 -13.979 1.00 98.06 442 SER A CA 1
ATOM 3274 C C . SER A 1 442 ? -6.342 -2.992 -14.490 1.00 98.06 442 SER A C 1
ATOM 3276 O O . SER A 1 442 ? -6.059 -3.897 -15.278 1.00 98.06 442 SER A O 1
ATOM 3278 N N . THR A 1 443 ? -7.599 -2.762 -14.105 1.00 97.88 443 THR A N 1
ATOM 3279 C CA . THR A 1 443 ? -8.729 -3.549 -14.635 1.00 97.88 443 THR A CA 1
ATOM 3280 C C . THR A 1 443 ? -8.941 -3.291 -16.127 1.00 97.88 443 THR A C 1
ATOM 3282 O O . THR A 1 443 ? -9.436 -4.153 -16.838 1.00 97.88 443 THR A O 1
ATOM 3285 N N . LYS A 1 444 ? -8.501 -2.140 -16.647 1.00 97.75 444 LYS A N 1
ATOM 3286 C CA . LYS A 1 444 ? -8.627 -1.789 -18.070 1.00 97.75 444 LYS A CA 1
ATOM 3287 C C . LYS A 1 444 ? -7.644 -2.503 -18.986 1.00 97.75 444 LYS A C 1
ATOM 3289 O O . LYS A 1 444 ? -7.915 -2.598 -20.180 1.00 97.75 444 LYS A O 1
ATOM 3294 N N . THR A 1 445 ? -6.521 -2.988 -18.463 1.00 98.00 445 THR A N 1
ATOM 3295 C CA . THR A 1 445 ? -5.535 -3.730 -19.264 1.00 98.00 445 THR A CA 1
ATOM 3296 C C . THR A 1 445 ? -5.412 -5.196 -18.874 1.00 98.00 445 THR A C 1
ATOM 3298 O O . THR A 1 445 ? -4.938 -5.975 -19.700 1.00 98.00 445 THR A O 1
ATOM 3301 N N . GLY A 1 446 ? -5.839 -5.576 -17.665 1.00 98.12 446 GLY A N 1
ATOM 3302 C CA . GLY A 1 446 ? -5.640 -6.925 -17.128 1.00 98.12 446 GLY A CA 1
ATOM 3303 C C . GLY A 1 446 ? -4.197 -7.182 -16.696 1.00 98.12 446 GLY A C 1
ATOM 3304 O O . GLY A 1 446 ? -3.755 -8.328 -16.652 1.00 98.12 446 GLY A O 1
ATOM 3305 N N . LEU A 1 447 ? -3.443 -6.115 -16.408 1.00 98.44 447 LEU A N 1
ATOM 3306 C CA . LEU A 1 447 ? -2.023 -6.183 -16.079 1.00 98.44 447 LEU A CA 1
ATOM 3307 C C . LEU A 1 447 ? -1.755 -5.669 -14.662 1.00 98.44 447 LEU A C 1
ATOM 3309 O O . LEU A 1 447 ? -2.266 -4.624 -14.246 1.00 98.44 447 LEU A O 1
ATOM 3313 N N . LEU A 1 448 ? -0.910 -6.407 -13.949 1.00 97.75 448 LEU A N 1
ATOM 3314 C CA . LEU A 1 448 ? -0.250 -5.991 -12.717 1.00 97.75 448 LEU A CA 1
ATOM 3315 C C . LEU A 1 448 ? 1.049 -5.271 -13.074 1.00 97.75 448 LEU A C 1
ATOM 3317 O O . LEU A 1 448 ? 1.861 -5.805 -13.829 1.00 97.75 448 LEU A O 1
ATOM 3321 N N . TYR A 1 449 ? 1.268 -4.093 -12.499 1.00 97.75 449 TYR A N 1
ATOM 3322 C CA . TYR A 1 449 ? 2.477 -3.306 -12.725 1.00 97.75 449 TYR A CA 1
ATOM 3323 C C . TYR A 1 449 ? 3.311 -3.185 -11.457 1.00 97.75 449 TYR A C 1
ATOM 3325 O O . TYR A 1 449 ? 2.760 -2.948 -10.383 1.00 97.75 449 TYR A O 1
ATOM 3333 N N . GLY A 1 450 ? 4.630 -3.310 -11.584 1.00 96.00 450 GLY A N 1
ATOM 3334 C CA . GLY A 1 450 ? 5.562 -3.202 -10.461 1.00 96.00 450 GLY A CA 1
ATOM 3335 C C . GLY A 1 450 ? 6.998 -2.920 -10.898 1.00 96.00 450 GLY A C 1
ATOM 3336 O O . GLY A 1 450 ? 7.316 -2.952 -12.091 1.00 96.00 450 GLY A O 1
ATOM 3337 N N . SER A 1 451 ? 7.859 -2.639 -9.919 1.00 95.56 451 SER A N 1
ATOM 3338 C CA . SER A 1 451 ? 9.292 -2.411 -10.122 1.00 95.56 451 SER A CA 1
ATOM 3339 C C . SER A 1 451 ? 10.092 -3.702 -9.946 1.00 95.56 451 SER A C 1
ATOM 3341 O O . SER A 1 451 ? 9.924 -4.411 -8.956 1.00 95.56 451 SER A O 1
ATOM 3343 N N . LEU A 1 452 ? 10.987 -3.998 -10.889 1.00 95.75 452 LEU A N 1
ATOM 3344 C CA . LEU A 1 452 ? 11.868 -5.168 -10.872 1.00 95.75 452 LEU A CA 1
ATOM 3345 C C . LEU A 1 452 ? 13.340 -4.753 -10.958 1.00 95.75 452 LEU A C 1
ATOM 3347 O O . LEU A 1 452 ? 13.680 -3.713 -11.528 1.00 95.75 452 LEU A O 1
ATOM 3351 N N . GLN A 1 453 ? 14.224 -5.625 -10.475 1.00 96.31 453 GLN A N 1
ATOM 3352 C CA . GLN A 1 453 ? 15.671 -5.524 -10.664 1.00 96.31 453 GLN A CA 1
ATOM 3353 C C . GLN A 1 453 ? 16.169 -6.581 -11.660 1.00 96.31 453 GLN A C 1
ATOM 3355 O O . GLN A 1 453 ? 15.720 -7.724 -11.636 1.00 96.31 453 GLN A O 1
ATOM 3360 N N . GLU A 1 454 ? 17.134 -6.222 -12.511 1.00 96.12 454 GLU A N 1
ATOM 3361 C CA . GLU A 1 454 ? 17.834 -7.196 -13.358 1.00 96.12 454 GLU A CA 1
ATOM 3362 C C . GLU A 1 454 ? 18.782 -8.071 -12.536 1.00 96.12 454 GLU A C 1
ATOM 3364 O O . GLU A 1 454 ? 19.868 -7.633 -12.148 1.00 96.12 454 GLU A O 1
ATOM 3369 N N . GLU A 1 455 ? 18.385 -9.315 -12.300 1.00 92.81 455 GLU A N 1
ATOM 3370 C CA . GLU A 1 455 ? 19.101 -10.258 -11.439 1.00 92.81 455 GLU A CA 1
ATOM 3371 C C . GLU A 1 455 ? 20.525 -10.555 -11.933 1.00 92.81 455 GLU A C 1
ATOM 3373 O O . GLU A 1 455 ? 21.487 -10.398 -11.175 1.00 92.81 455 GLU A O 1
ATOM 3378 N N . ASP A 1 456 ? 20.680 -10.893 -13.218 1.00 93.81 456 ASP A N 1
ATOM 3379 C CA . ASP A 1 456 ? 21.972 -11.255 -13.828 1.00 93.81 456 ASP A CA 1
ATOM 3380 C C . ASP A 1 456 ? 23.018 -10.133 -13.721 1.00 93.81 456 ASP A C 1
ATOM 3382 O O . ASP A 1 456 ? 24.237 -10.356 -13.711 1.00 93.81 456 ASP A O 1
ATOM 3386 N N . LEU A 1 457 ? 22.548 -8.889 -13.636 1.00 96.06 457 LEU A N 1
ATOM 3387 C CA . LEU A 1 457 ? 23.392 -7.724 -13.421 1.00 96.06 457 LEU A CA 1
ATOM 3388 C C . LEU A 1 457 ? 23.627 -7.489 -11.923 1.00 96.06 457 LEU A C 1
ATOM 3390 O O . LEU A 1 457 ? 24.773 -7.260 -11.513 1.00 96.06 457 LEU A O 1
ATOM 3394 N N . ALA A 1 458 ? 22.585 -7.603 -11.100 1.00 95.94 458 ALA A N 1
ATOM 3395 C CA . ALA A 1 458 ? 22.635 -7.341 -9.666 1.00 95.94 458 ALA A CA 1
ATOM 3396 C C . ALA A 1 458 ? 23.640 -8.230 -8.920 1.00 95.94 458 ALA A C 1
ATOM 3398 O O . ALA A 1 458 ? 24.347 -7.722 -8.047 1.00 95.94 458 ALA A O 1
ATOM 3399 N N . VAL A 1 459 ? 23.823 -9.494 -9.329 1.00 94.56 459 VAL A N 1
ATOM 3400 C CA . VAL A 1 459 ? 24.849 -10.395 -8.748 1.00 94.56 459 VAL A CA 1
ATOM 3401 C C . VAL A 1 459 ? 26.277 -9.842 -8.861 1.00 94.56 459 VAL A C 1
ATOM 3403 O O . VAL A 1 459 ? 27.163 -10.229 -8.103 1.00 94.56 459 VAL A O 1
ATOM 3406 N N . ASN A 1 460 ? 26.509 -8.907 -9.787 1.00 94.44 460 ASN A N 1
ATOM 3407 C CA . ASN A 1 460 ? 27.784 -8.224 -10.002 1.00 94.44 460 ASN A CA 1
ATOM 3408 C C . ASN A 1 460 ? 27.802 -6.786 -9.439 1.00 94.44 460 ASN A C 1
ATOM 3410 O O . ASN A 1 460 ? 28.666 -5.992 -9.819 1.00 94.44 460 ASN A O 1
ATOM 3414 N N . GLY A 1 461 ? 26.838 -6.419 -8.586 1.00 94.88 461 GLY A N 1
ATOM 3415 C CA . GLY A 1 461 ? 26.690 -5.069 -8.026 1.00 94.88 461 GLY A CA 1
ATOM 3416 C C . GLY A 1 461 ? 26.193 -4.028 -9.034 1.00 94.88 461 GLY A C 1
ATOM 3417 O O . GLY A 1 461 ? 26.437 -2.830 -8.868 1.00 94.88 461 GLY A O 1
ATOM 3418 N N . LYS A 1 462 ? 25.546 -4.482 -10.113 1.00 96.88 462 LYS A N 1
ATOM 3419 C CA . LYS A 1 462 ? 25.033 -3.644 -11.198 1.00 96.88 462 LYS A CA 1
ATOM 3420 C C . LYS A 1 462 ? 23.511 -3.565 -11.110 1.00 96.88 462 LYS A C 1
ATOM 3422 O O . LYS A 1 462 ? 22.804 -4.407 -11.654 1.00 96.88 462 LYS A O 1
ATOM 3427 N N . TYR A 1 463 ? 23.003 -2.556 -10.425 1.00 97.00 463 TYR A N 1
ATOM 3428 C CA . TYR A 1 463 ? 21.582 -2.419 -10.130 1.00 97.00 463 TYR A CA 1
ATOM 3429 C C . TYR A 1 463 ? 20.883 -1.703 -11.279 1.00 97.00 463 TYR A C 1
ATOM 3431 O O . TYR A 1 463 ? 20.982 -0.488 -11.415 1.00 97.00 463 TYR A O 1
ATOM 3439 N N . THR A 1 464 ? 20.213 -2.469 -12.134 1.00 97.62 464 THR A N 1
ATOM 3440 C CA . THR A 1 464 ? 19.366 -1.941 -13.211 1.00 97.62 464 THR A CA 1
ATOM 3441 C C . THR A 1 464 ? 17.911 -2.201 -12.859 1.00 97.62 464 THR A C 1
ATOM 3443 O O . THR A 1 464 ? 17.567 -3.333 -12.518 1.00 97.62 464 THR A O 1
ATOM 3446 N N . TRP A 1 465 ? 17.080 -1.168 -12.958 1.00 97.81 465 TRP A N 1
ATOM 3447 C CA . TRP A 1 465 ? 15.678 -1.197 -12.556 1.00 97.81 465 TRP A CA 1
ATOM 3448 C C . TRP A 1 465 ? 14.752 -1.139 -13.766 1.00 97.81 465 TRP A C 1
ATOM 3450 O O . TRP A 1 465 ? 15.066 -0.509 -14.782 1.00 97.81 465 TRP A O 1
ATOM 3460 N N . TYR A 1 466 ? 13.608 -1.804 -13.651 1.00 98.06 466 TYR A N 1
ATOM 3461 C CA . TYR A 1 466 ? 12.584 -1.871 -14.683 1.00 98.06 466 TYR A CA 1
ATOM 3462 C C . TYR A 1 466 ? 11.209 -1.636 -14.079 1.00 98.06 466 TYR A C 1
ATOM 3464 O O . TYR A 1 466 ? 10.922 -2.119 -12.992 1.00 98.06 466 TYR A O 1
ATOM 3472 N N . ILE A 1 467 ? 10.331 -0.992 -14.839 1.00 98.06 467 ILE A N 1
ATOM 3473 C CA . ILE A 1 467 ? 8.889 -1.172 -14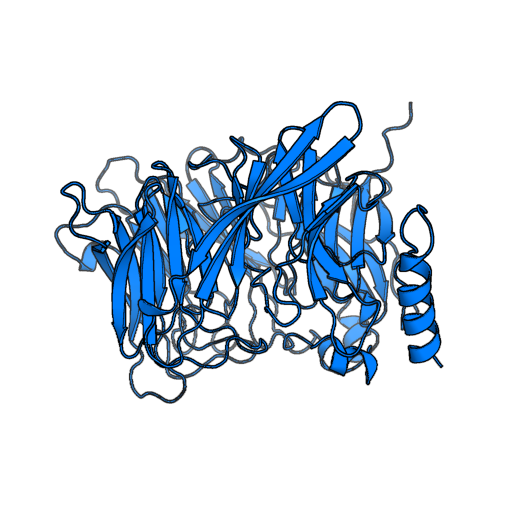.670 1.00 98.06 467 ILE A CA 1
ATOM 3474 C C . ILE A 1 467 ? 8.481 -2.374 -15.512 1.00 98.06 467 ILE A C 1
ATOM 3476 O O . ILE A 1 467 ? 8.907 -2.500 -16.663 1.00 98.06 467 ILE A O 1
ATOM 3480 N N . ALA A 1 468 ? 7.660 -3.246 -14.947 1.00 97.44 468 ALA A N 1
ATOM 3481 C CA . ALA A 1 468 ? 7.194 -4.462 -15.589 1.00 97.44 468 ALA A CA 1
ATOM 3482 C C . ALA A 1 468 ? 5.675 -4.562 -15.583 1.00 97.44 468 ALA A C 1
ATOM 3484 O O . ALA A 1 468 ? 5.023 -4.038 -14.681 1.00 97.44 468 ALA A O 1
ATOM 3485 N N . ALA A 1 469 ? 5.143 -5.277 -16.571 1.00 98.12 469 ALA A N 1
ATOM 3486 C CA . ALA A 1 469 ? 3.752 -5.690 -16.629 1.00 98.12 469 ALA A CA 1
ATOM 3487 C C . ALA A 1 469 ? 3.645 -7.213 -16.576 1.00 98.12 469 ALA A C 1
ATOM 3489 O O . ALA A 1 469 ? 4.321 -7.925 -17.325 1.00 98.12 469 ALA A O 1
ATOM 3490 N N . ILE A 1 470 ? 2.771 -7.696 -15.705 1.00 98.12 470 ILE A N 1
ATOM 3491 C CA . ILE A 1 470 ? 2.526 -9.109 -15.439 1.00 98.12 470 ILE A CA 1
ATOM 3492 C C . ILE A 1 470 ? 1.057 -9.384 -15.738 1.00 98.12 470 ILE A C 1
ATOM 3494 O O . ILE A 1 470 ? 0.181 -8.637 -15.304 1.00 98.12 470 ILE A O 1
ATOM 3498 N N . ASP A 1 471 ? 0.785 -10.438 -16.493 1.00 98.06 471 ASP A N 1
ATOM 3499 C CA . ASP A 1 471 ? -0.574 -10.823 -16.859 1.00 98.06 471 ASP A CA 1
ATOM 3500 C C . ASP A 1 471 ? -1.350 -11.352 -15.643 1.00 98.06 471 ASP A C 1
ATOM 3502 O O . ASP A 1 471 ? -0.893 -12.269 -14.958 1.00 98.06 471 ASP A O 1
ATOM 3506 N N . TRP A 1 472 ? -2.530 -10.783 -15.378 1.00 97.88 472 TRP A N 1
ATOM 3507 C CA . TRP A 1 472 ? -3.365 -11.134 -14.222 1.00 97.88 472 TRP A CA 1
ATOM 3508 C C . TRP A 1 472 ? -3.823 -12.602 -14.228 1.00 97.88 472 TRP A C 1
ATOM 3510 O O . TRP A 1 472 ? -3.938 -13.232 -13.170 1.00 97.88 472 TRP A O 1
ATOM 3520 N N . ASP A 1 473 ? -4.081 -13.169 -15.406 1.00 97.00 473 ASP A N 1
ATOM 3521 C CA . ASP A 1 473 ? -4.675 -14.503 -15.548 1.00 97.00 473 ASP A CA 1
ATOM 3522 C C . ASP A 1 473 ? -3.653 -15.637 -15.563 1.00 97.00 473 ASP A C 1
ATOM 3524 O O . ASP A 1 473 ? -3.997 -16.769 -15.208 1.00 97.00 473 ASP A O 1
ATOM 3528 N N . SER A 1 474 ? -2.409 -15.350 -15.941 1.00 97.19 474 SER A N 1
ATOM 3529 C CA . SER A 1 474 ? -1.355 -16.357 -16.077 1.00 97.19 474 SER A CA 1
ATOM 3530 C C . SER A 1 474 ? -0.125 -16.143 -15.201 1.00 97.19 474 SER A C 1
ATOM 3532 O O . SER A 1 474 ? 0.663 -17.076 -15.071 1.00 97.19 474 SER A O 1
ATOM 3534 N N . GLY A 1 475 ? 0.077 -14.952 -14.631 1.00 97.19 475 GLY A N 1
ATOM 3535 C CA . GLY A 1 475 ? 1.272 -14.631 -13.841 1.00 97.19 475 GLY A CA 1
ATOM 3536 C C . GLY A 1 475 ? 2.546 -14.433 -14.669 1.00 97.19 475 GLY A C 1
ATOM 3537 O O . GLY A 1 475 ? 3.638 -14.290 -14.113 1.00 97.19 475 GLY A O 1
ATOM 3538 N N . ASN A 1 476 ? 2.426 -14.421 -15.999 1.00 97.44 476 ASN A N 1
ATOM 3539 C CA . ASN A 1 476 ? 3.558 -14.267 -16.904 1.00 97.44 476 ASN A CA 1
ATOM 3540 C C . ASN A 1 476 ? 4.019 -12.810 -16.980 1.00 97.44 476 ASN A C 1
ATOM 3542 O O . ASN A 1 476 ? 3.207 -11.900 -17.149 1.00 97.44 476 ASN A O 1
ATOM 3546 N N . LEU A 1 477 ? 5.336 -12.597 -16.959 1.00 97.50 477 LEU A N 1
ATOM 3547 C CA . LEU A 1 477 ? 5.937 -11.318 -17.327 1.00 97.50 477 LEU A CA 1
ATOM 3548 C C . LEU A 1 477 ? 5.690 -11.048 -18.822 1.00 97.50 477 LEU A C 1
ATOM 3550 O O . LEU A 1 477 ? 6.225 -11.750 -19.679 1.00 97.50 477 LEU A O 1
ATOM 3554 N N . VAL A 1 478 ? 4.892 -10.029 -19.138 1.00 97.94 478 VAL A N 1
ATOM 3555 C CA . VAL A 1 478 ? 4.521 -9.676 -20.520 1.00 97.94 478 VAL A CA 1
ATOM 3556 C C . VAL A 1 478 ? 5.576 -8.777 -21.151 1.00 97.94 478 VAL A C 1
ATOM 3558 O O . VAL A 1 478 ? 6.033 -9.017 -22.273 1.00 97.94 478 VAL A O 1
ATOM 3561 N N . TRP A 1 479 ? 5.982 -7.744 -20.414 1.00 98.06 479 TRP A N 1
ATOM 3562 C CA . TRP A 1 479 ? 7.060 -6.850 -20.805 1.00 98.06 479 TRP A CA 1
ATOM 3563 C C . TRP A 1 479 ? 7.727 -6.207 -19.593 1.00 98.06 479 TRP A C 1
ATOM 3565 O O . TRP A 1 479 ? 7.141 -6.096 -18.516 1.00 98.06 479 TRP A O 1
ATOM 3575 N N . LYS A 1 480 ? 8.960 -5.742 -19.793 1.00 97.75 480 LYS A N 1
ATOM 3576 C CA . LYS A 1 480 ? 9.669 -4.856 -18.869 1.00 97.75 480 LYS A CA 1
ATOM 3577 C C . LYS A 1 480 ? 10.374 -3.734 -19.626 1.00 97.75 480 LYS A C 1
ATOM 3579 O O . LYS A 1 480 ? 10.912 -3.942 -20.713 1.00 97.75 480 LYS A O 1
ATOM 3584 N N . ARG A 1 481 ? 10.379 -2.542 -19.037 1.00 98.06 481 ARG A N 1
ATOM 3585 C CA . ARG A 1 481 ? 10.962 -1.311 -19.576 1.00 98.06 481 ARG A CA 1
ATOM 3586 C C . ARG A 1 481 ? 11.967 -0.743 -18.580 1.00 98.06 481 ARG A C 1
ATOM 3588 O O . ARG A 1 481 ? 11.591 -0.442 -17.449 1.00 98.06 481 ARG A O 1
ATOM 3595 N N . ARG A 1 482 ? 13.233 -0.609 -18.988 1.00 98.25 482 ARG A N 1
ATOM 3596 C CA . ARG A 1 482 ? 14.298 -0.111 -18.105 1.00 98.25 482 ARG A CA 1
ATOM 3597 C C . ARG A 1 482 ? 14.012 1.332 -17.708 1.00 98.25 482 ARG A C 1
ATOM 3599 O O . ARG A 1 482 ? 13.859 2.178 -18.585 1.00 98.25 482 ARG A O 1
ATOM 3606 N N . THR A 1 483 ? 13.987 1.609 -16.411 1.00 97.62 483 THR A N 1
ATOM 3607 C CA . THR A 1 483 ? 13.730 2.946 -15.861 1.00 97.62 483 THR A CA 1
ATOM 3608 C C . THR A 1 483 ? 15.007 3.720 -15.571 1.00 97.62 483 THR A C 1
ATOM 3610 O O . THR A 1 483 ? 15.049 4.922 -15.816 1.00 97.62 483 THR A O 1
ATOM 3613 N N . GLY A 1 484 ? 16.045 3.031 -15.095 1.00 97.25 484 GLY A N 1
ATOM 3614 C CA . GLY A 1 484 ? 17.334 3.621 -14.740 1.00 97.25 484 GLY A CA 1
ATOM 3615 C C . GLY A 1 484 ? 18.235 2.644 -13.985 1.00 97.25 484 GLY A C 1
ATOM 3616 O O . GLY A 1 484 ? 17.974 1.435 -13.949 1.00 97.25 484 GLY A O 1
ATOM 3617 N N . ALA A 1 485 ? 19.317 3.151 -13.400 1.00 97.31 485 ALA A N 1
ATOM 3618 C CA . ALA A 1 485 ? 20.333 2.356 -12.721 1.00 97.31 485 ALA A CA 1
ATOM 3619 C C . ALA A 1 485 ? 20.939 3.022 -11.477 1.00 97.31 485 ALA A C 1
ATOM 3621 O O . ALA A 1 485 ? 21.110 4.240 -11.386 1.00 97.31 485 ALA A O 1
ATOM 3622 N N . GLY A 1 486 ? 21.345 2.169 -10.536 1.00 95.94 486 GLY A N 1
ATOM 3623 C CA . GLY A 1 486 ? 21.824 2.547 -9.211 1.00 95.94 486 GLY A CA 1
ATOM 3624 C C . GLY A 1 486 ? 20.688 2.833 -8.226 1.00 95.94 486 GLY A C 1
ATOM 3625 O O . GLY A 1 486 ? 19.511 2.690 -8.559 1.00 95.94 486 GLY A O 1
ATOM 3626 N N . GLY A 1 487 ? 21.022 3.191 -6.986 1.00 94.19 487 GLY A N 1
ATOM 3627 C CA . GLY A 1 487 ? 20.009 3.307 -5.931 1.00 94.19 487 GLY A CA 1
ATOM 3628 C C . GLY A 1 487 ? 19.102 4.528 -6.001 1.00 94.19 487 GLY A C 1
ATOM 3629 O O . GLY A 1 487 ? 18.126 4.591 -5.266 1.00 94.19 487 GLY A O 1
ATOM 3630 N N . THR A 1 488 ? 19.329 5.474 -6.913 1.00 93.75 488 THR A N 1
ATOM 3631 C CA . THR A 1 488 ? 18.351 6.546 -7.175 1.00 93.75 488 THR A CA 1
ATOM 3632 C C . THR A 1 488 ? 17.055 6.044 -7.811 1.00 93.75 488 THR A C 1
ATOM 3634 O O . THR A 1 488 ? 16.030 6.697 -7.648 1.00 93.75 488 THR A O 1
ATOM 3637 N N . PHE A 1 489 ? 17.089 4.890 -8.487 1.00 95.44 489 PHE A N 1
ATOM 3638 C CA . PHE A 1 489 ? 15.930 4.234 -9.113 1.00 95.44 489 PHE A CA 1
ATOM 3639 C C . PHE A 1 489 ? 15.397 3.035 -8.318 1.00 95.44 489 PHE A C 1
ATOM 3641 O O . PHE A 1 489 ? 14.496 2.334 -8.773 1.00 95.44 489 PHE A O 1
ATOM 3648 N N . ASN A 1 490 ? 15.936 2.812 -7.123 1.00 94.19 490 ASN A N 1
ATOM 3649 C CA . ASN A 1 490 ? 15.397 1.847 -6.185 1.00 94.19 490 ASN A CA 1
ATOM 3650 C C . ASN A 1 490 ? 14.110 2.413 -5.564 1.00 94.19 490 ASN A C 1
ATOM 3652 O O . ASN A 1 490 ? 14.105 3.534 -5.048 1.00 94.19 490 ASN A O 1
ATOM 3656 N N . ASP A 1 491 ? 13.027 1.638 -5.606 1.00 92.38 491 ASP A N 1
ATOM 3657 C CA . ASP A 1 491 ? 11.728 2.048 -5.063 1.00 92.38 491 ASP A CA 1
ATOM 3658 C C . ASP A 1 491 ? 11.708 2.142 -3.532 1.00 92.38 491 ASP A C 1
ATOM 3660 O O . ASP A 1 491 ? 10.784 2.719 -2.977 1.00 92.38 491 ASP A O 1
ATOM 3664 N N . ASN A 1 492 ? 12.715 1.603 -2.840 1.00 89.81 492 ASN A N 1
ATOM 3665 C CA . ASN A 1 492 ? 12.811 1.588 -1.382 1.00 89.81 492 ASN A CA 1
ATOM 3666 C C . ASN A 1 492 ? 11.530 1.082 -0.684 1.00 89.81 492 ASN A C 1
ATOM 3668 O O . ASN A 1 492 ? 11.196 1.552 0.399 1.00 89.81 492 ASN A O 1
ATOM 3672 N N . GLN A 1 493 ? 10.815 0.139 -1.317 1.00 87.94 493 GLN A N 1
ATOM 3673 C CA . GLN A 1 493 ? 9.508 -0.383 -0.879 1.00 87.94 493 GLN A CA 1
ATOM 3674 C C . GLN A 1 493 ? 8.330 0.615 -0.973 1.00 87.94 493 GLN A C 1
ATOM 3676 O O . GLN A 1 493 ? 7.221 0.298 -0.542 1.00 87.94 493 GLN A O 1
ATOM 3681 N N . TYR A 1 494 ? 8.507 1.797 -1.578 1.00 89.12 494 TYR A N 1
ATOM 3682 C CA . TYR A 1 494 ? 7.392 2.700 -1.867 1.00 89.12 494 TYR A CA 1
ATOM 3683 C C . TYR A 1 494 ? 6.425 2.092 -2.898 1.00 89.12 494 TYR A C 1
ATOM 3685 O O . TYR A 1 494 ? 6.857 1.424 -3.844 1.00 89.12 494 TYR A O 1
ATOM 3693 N N . PRO A 1 495 ? 5.110 2.338 -2.763 1.00 89.62 495 PRO A N 1
ATOM 3694 C CA . PRO A 1 495 ? 4.119 1.780 -3.674 1.00 89.62 495 PRO A CA 1
ATOM 3695 C C . PRO A 1 495 ? 4.180 2.444 -5.054 1.00 89.62 495 PRO A C 1
ATOM 3697 O O . PRO A 1 495 ? 4.459 3.640 -5.185 1.00 89.62 495 PRO A O 1
ATOM 3700 N N . GLY A 1 496 ? 3.858 1.661 -6.082 1.00 92.44 496 GLY A N 1
ATOM 3701 C CA . GLY A 1 496 ? 3.501 2.181 -7.397 1.00 92.44 496 GLY A CA 1
ATOM 3702 C C . GLY A 1 496 ? 1.997 2.442 -7.521 1.00 92.44 496 GLY A C 1
ATOM 3703 O O . GLY A 1 496 ? 1.196 1.985 -6.707 1.00 92.44 496 GLY A O 1
ATOM 3704 N N . THR A 1 497 ? 1.590 3.173 -8.555 1.00 93.75 497 THR A N 1
ATOM 3705 C CA . THR A 1 497 ? 0.176 3.435 -8.858 1.00 93.75 497 THR A CA 1
ATOM 3706 C C . THR A 1 497 ? -0.059 3.578 -10.357 1.00 93.75 497 THR A C 1
ATOM 3708 O O . THR A 1 497 ? 0.834 3.979 -11.104 1.00 93.75 497 THR A O 1
ATOM 3711 N N . VAL A 1 498 ? -1.275 3.271 -10.807 1.00 95.31 498 VAL A N 1
ATOM 3712 C CA . VAL A 1 498 ? -1.705 3.473 -12.194 1.00 95.31 498 VAL A CA 1
ATOM 3713 C C . VAL A 1 498 ? -2.678 4.645 -12.252 1.00 95.31 498 VAL A C 1
ATOM 3715 O O . VAL A 1 498 ? -3.668 4.677 -11.522 1.00 95.31 498 VAL A O 1
ATOM 3718 N N . GLY A 1 499 ? -2.422 5.585 -13.158 1.00 92.06 499 GLY A N 1
ATOM 3719 C CA . GLY A 1 499 ? -3.275 6.748 -13.377 1.00 92.06 499 GLY A CA 1
ATOM 3720 C C . GLY A 1 499 ? -2.985 7.409 -14.718 1.00 92.06 499 GLY A C 1
ATOM 3721 O O . GLY A 1 499 ? -1.842 7.449 -15.166 1.00 92.06 499 GLY A O 1
ATOM 3722 N N . LEU A 1 500 ? -4.028 7.924 -15.374 1.00 90.44 500 LEU A N 1
ATOM 3723 C CA . LEU A 1 500 ? -3.921 8.682 -16.631 1.00 90.44 500 LEU A CA 1
ATOM 3724 C C . LEU A 1 500 ? -3.153 7.967 -17.766 1.00 90.44 500 LEU A C 1
ATOM 3726 O O . LEU A 1 500 ? -2.450 8.619 -18.532 1.00 90.44 500 LEU A O 1
ATOM 3730 N N . GLY A 1 501 ? -3.268 6.639 -17.894 1.00 93.94 501 GLY A N 1
ATOM 3731 C CA . GLY A 1 501 ? -2.555 5.879 -18.935 1.00 93.94 501 GLY A CA 1
ATOM 3732 C C . GLY A 1 501 ? -1.110 5.517 -18.580 1.00 93.94 501 GLY A C 1
ATOM 3733 O O . GLY A 1 501 ? -0.374 5.025 -19.435 1.00 93.94 501 GLY A O 1
ATOM 3734 N N . ARG A 1 502 ? -0.690 5.767 -17.336 1.00 95.69 502 ARG A N 1
ATOM 3735 C CA . ARG A 1 502 ? 0.694 5.636 -16.874 1.00 95.69 502 ARG A CA 1
ATOM 3736 C C . ARG A 1 502 ? 0.778 4.702 -15.679 1.00 95.69 502 ARG A C 1
ATOM 3738 O O . ARG A 1 502 ? -0.151 4.646 -14.873 1.00 95.69 502 ARG A O 1
ATOM 3745 N N . PHE A 1 503 ? 1.917 4.038 -15.524 1.00 97.00 503 PHE A N 1
ATOM 3746 C CA . PHE A 1 503 ? 2.323 3.473 -14.238 1.00 97.00 503 PHE A CA 1
ATOM 3747 C C . PHE A 1 503 ? 3.417 4.345 -13.634 1.00 97.00 503 PHE A C 1
ATOM 3749 O O . PHE A 1 503 ? 4.447 4.556 -14.273 1.00 97.00 503 PHE A O 1
ATOM 3756 N N . TYR A 1 504 ? 3.188 4.830 -12.419 1.00 95.69 504 TYR A N 1
ATOM 3757 C CA . TYR A 1 504 ? 4.128 5.615 -11.633 1.00 95.69 504 TYR A CA 1
ATOM 3758 C C . TYR A 1 504 ? 4.720 4.745 -10.530 1.00 95.69 504 TYR A C 1
ATOM 3760 O O . TYR A 1 504 ? 3.987 4.072 -9.810 1.00 95.69 504 TYR A O 1
ATOM 3768 N N . GLN A 1 505 ? 6.031 4.823 -10.354 1.00 96.12 505 GLN A N 1
ATOM 3769 C CA . GLN A 1 505 ? 6.767 4.208 -9.264 1.00 96.12 505 GLN A CA 1
ATOM 3770 C C . GLN A 1 505 ? 7.457 5.301 -8.457 1.00 96.12 505 GLN A C 1
ATOM 3772 O O . GLN A 1 505 ? 8.303 6.037 -8.976 1.00 96.12 505 GLN A O 1
ATOM 3777 N N . SER A 1 506 ? 7.109 5.391 -7.179 1.00 93.38 506 SER A N 1
ATOM 3778 C CA . SER A 1 506 ? 7.808 6.273 -6.255 1.00 93.38 506 SER A CA 1
ATOM 3779 C C . SER A 1 506 ? 9.205 5.759 -5.955 1.00 93.38 506 SER A C 1
ATOM 3781 O O . SER A 1 506 ? 9.438 4.553 -5.862 1.00 93.38 506 SER A O 1
ATOM 3783 N N . LEU A 1 507 ? 10.122 6.709 -5.812 1.00 92.00 507 LEU A N 1
ATOM 3784 C CA . LEU A 1 507 ? 11.533 6.526 -5.511 1.00 92.00 507 LEU A CA 1
ATOM 3785 C C . LEU A 1 507 ? 11.870 7.380 -4.287 1.00 92.00 507 LEU A C 1
ATOM 3787 O O . LEU A 1 507 ? 11.182 8.354 -3.981 1.00 92.00 507 LEU A O 1
ATOM 3791 N N . MET A 1 508 ? 12.986 7.091 -3.625 1.00 83.00 508 MET A N 1
ATOM 3792 C CA . MET A 1 508 ? 13.390 7.865 -2.445 1.00 83.00 508 MET A CA 1
ATOM 3793 C C . MET A 1 508 ? 13.590 9.364 -2.738 1.00 83.00 508 MET A C 1
ATOM 3795 O O . MET A 1 508 ? 13.286 10.201 -1.899 1.00 83.00 508 MET A O 1
ATOM 3799 N N . LEU A 1 509 ? 14.078 9.733 -3.924 1.00 81.12 509 LEU A N 1
ATOM 3800 C CA . LEU A 1 509 ? 14.338 11.138 -4.281 1.00 81.12 509 LEU A CA 1
ATOM 3801 C C . LEU A 1 509 ? 13.392 11.684 -5.353 1.00 81.12 509 LEU A C 1
ATOM 3803 O O . LEU A 1 509 ? 13.602 12.792 -5.847 1.00 81.12 509 LEU A O 1
ATOM 3807 N N . GLY A 1 510 ? 12.390 10.910 -5.763 1.00 90.44 510 GLY A N 1
ATOM 3808 C CA . GLY A 1 510 ? 11.635 11.245 -6.955 1.00 90.44 510 GLY A CA 1
ATOM 3809 C C . GLY A 1 510 ? 10.520 10.274 -7.295 1.00 90.44 510 GLY A C 1
ATOM 3810 O O . GLY A 1 510 ? 10.062 9.482 -6.477 1.00 90.44 510 GLY A O 1
ATOM 3811 N N . VAL A 1 511 ? 10.129 10.312 -8.557 1.00 94.44 511 VAL A N 1
ATOM 3812 C CA . VAL A 1 511 ? 9.186 9.382 -9.170 1.00 94.44 511 VAL A CA 1
ATOM 3813 C C . VAL A 1 511 ? 9.672 9.065 -10.579 1.00 94.44 511 VAL A C 1
ATOM 3815 O O . VAL A 1 511 ? 10.269 9.911 -11.253 1.00 94.44 511 VAL A O 1
ATOM 3818 N N . VAL A 1 512 ? 9.430 7.843 -11.032 1.00 96.44 512 VAL A N 1
ATOM 3819 C CA . VAL A 1 512 ? 9.582 7.447 -12.434 1.00 96.44 512 VAL A CA 1
ATOM 3820 C C . VAL A 1 512 ? 8.261 6.893 -12.930 1.00 96.44 512 VAL A C 1
ATOM 3822 O O . VAL A 1 512 ? 7.561 6.214 -12.187 1.00 96.44 512 VAL A O 1
ATOM 3825 N N . TYR A 1 513 ? 7.897 7.178 -14.172 1.00 96.62 513 TYR A N 1
ATOM 3826 C CA . TYR A 1 513 ? 6.705 6.611 -14.776 1.00 96.62 513 TYR A CA 1
ATOM 3827 C C . TYR A 1 513 ? 6.942 6.141 -16.201 1.00 96.62 513 TYR A C 1
ATOM 3829 O O . TYR A 1 513 ? 7.835 6.623 -16.904 1.00 96.62 513 TYR A O 1
ATOM 3837 N N . VAL A 1 514 ? 6.119 5.173 -16.599 1.00 97.44 514 VAL A N 1
ATOM 3838 C CA . VAL A 1 514 ? 6.051 4.645 -17.959 1.00 97.44 514 VAL A CA 1
ATOM 3839 C C . VAL A 1 514 ? 4.677 4.914 -18.547 1.00 97.44 514 VAL A C 1
ATOM 3841 O O . VAL A 1 514 ? 3.660 4.685 -17.890 1.00 97.44 514 VAL A O 1
ATOM 3844 N N . GLU A 1 515 ? 4.664 5.365 -19.796 1.00 96.38 515 GLU A N 1
ATOM 3845 C CA . GLU A 1 515 ? 3.462 5.586 -20.596 1.00 96.38 515 GLU A CA 1
ATOM 3846 C C . GLU A 1 515 ? 3.675 5.084 -22.024 1.00 96.38 515 GLU A C 1
ATOM 3848 O O . GLU A 1 515 ? 4.800 5.095 -22.527 1.00 96.38 515 GLU A O 1
ATOM 3853 N N . ASP A 1 516 ? 2.614 4.635 -22.685 1.00 95.69 516 ASP A N 1
ATOM 3854 C CA . ASP A 1 516 ? 2.701 4.268 -24.098 1.00 95.69 516 ASP A CA 1
ATOM 3855 C C . ASP A 1 516 ? 2.809 5.516 -24.980 1.00 95.69 516 ASP A C 1
ATOM 3857 O O . ASP A 1 516 ? 2.279 6.584 -24.656 1.00 95.69 516 ASP A O 1
ATOM 3861 N N . ALA A 1 517 ? 3.450 5.378 -26.141 1.00 89.25 517 ALA A N 1
ATOM 3862 C CA . ALA A 1 517 ? 3.377 6.416 -27.156 1.00 89.25 517 ALA A CA 1
ATOM 3863 C C . ALA A 1 517 ? 1.911 6.644 -27.556 1.00 89.25 517 ALA A C 1
ATOM 3865 O O . ALA A 1 517 ? 1.160 5.688 -27.782 1.00 89.25 517 ALA A O 1
ATOM 3866 N N . ALA A 1 518 ? 1.513 7.916 -27.682 1.00 76.56 518 ALA A N 1
ATOM 3867 C CA . ALA A 1 518 ? 0.200 8.265 -28.210 1.00 76.56 518 ALA A CA 1
ATOM 3868 C C . ALA A 1 518 ? -0.019 7.526 -29.537 1.00 76.56 518 ALA A C 1
ATOM 3870 O O . ALA A 1 518 ? 0.856 7.550 -30.408 1.00 76.56 518 ALA A O 1
ATOM 3871 N N . ALA A 1 519 ? -1.166 6.855 -29.682 1.00 57.88 519 ALA A N 1
ATOM 3872 C CA . ALA A 1 519 ? -1.522 6.203 -30.935 1.00 57.88 519 ALA A CA 1
ATOM 3873 C C . ALA A 1 519 ? -1.397 7.244 -32.056 1.00 57.88 519 ALA A C 1
ATOM 3875 O O . ALA A 1 519 ? -2.062 8.279 -32.004 1.00 57.88 519 ALA A O 1
ATOM 3876 N N . GLY A 1 520 ? -0.479 7.013 -33.001 1.00 45.91 520 GLY A N 1
ATOM 3877 C CA . GLY A 1 520 ? -0.177 7.973 -34.058 1.00 45.91 520 GLY A CA 1
ATOM 3878 C C . GLY A 1 520 ? -1.463 8.429 -34.746 1.00 45.91 520 GLY A C 1
ATOM 3879 O O . GLY A 1 520 ? -2.216 7.593 -35.243 1.00 45.91 520 GLY A O 1
ATOM 3880 N N . THR A 1 521 ? -1.724 9.736 -34.720 1.00 32.16 521 THR A N 1
ATOM 3881 C CA . THR A 1 521 ? -2.818 10.382 -35.463 1.00 32.16 521 THR A CA 1
ATOM 3882 C C . THR A 1 521 ? -2.607 10.316 -36.962 1.00 32.16 521 THR A C 1
ATOM 3884 O O . THR A 1 521 ? -1.448 10.566 -37.377 1.00 32.16 521 THR A O 1
#